Protein 4XWH (pdb70)

Foldseek 3Di:
DFVLLQVLLLVLLCVVPNPVVSVLEAEGAALVLDPDPLFKKWKWFFFDVHRIYIYINFSLSSLLSVLVQCCPQALKDDDPLDIDRDADVRHDGDPDMDMFTFLFSFAEEAALLQCQLPVLLDAQVSLVVVVSVCSNLSGQEYALEFLLLVLVVVLVVVLPDDPVLSQQFDAESNCRSCSQQQLWTRHLDGDDPLRNVRRLVNSQSNLVSSVSRNHAYAAAFDLFWDRPCSCVSVVPFDWAFFDHHLPDDPSIHRTTGTQLPTPCLLVSRQSSVVSVCVSHNHDEYEHHHAQPTQPPDLDLVRLLSSQLSRVCSVCVHPVPAAYEYEPNVCQNCVVSNDQSSLCSNLVSDDAARYEYELACQLFRGPCVVHVQSVRHEYEDEHAAAFLQAAAQAAQQVSLLCRVVCQVVRPSRRYNFYYYYYSHDDYDRVNVVLRSVSRRDPHRDPDVLVVQQSNQCSQQVHRDPLLSVLSSLSCVFRHNQDDNPGHNFDQFLLQDQDDLDRDHDDRGDLVSLLSSLVSLLVCCVPRVPRSSSLVVNLSSLLNNLSNLLSVLSVQLSVCLVVLVQVSNCVSLVCNQPPSLVLNLQLLLQDLSQAPQQVLVSQLVSDDDPVSSLSSSLSVLCSCALVGPNSSVGRRNHYRHRPCSVQQSNVSSVLVSVLSSVQSVDVHDRDPVVSVVVSSVSSVCSSNDSDHTDSDGDDRNSVSSVVSCVPCVVCVVVVND

GO terms:
  GO:0005764 lysosome (C, TAS)
  GO:0004561 alpha-N-acetylglucosaminidase activity (F, TAS)
  GO:0007399 nervous system development (P, TAS)
  GO:0043202 lysosomal lumen (C, TAS)
  GO:0030200 heparan sulfate proteoglycan catabolic process (P, TAS)
  GO:0070062 extracellular exosome (C, IDA)
  GO:0070062 extracellular exosome (C, HDA)

Solvent-accessible surface area: 26213 Å² total

Structure (mmCIF, N/CA/C/O backbone):
data_4XWH
#
_entry.id   4XWH
#
_cell.length_a   205.088
_cell.length_b   205.088
_cell.length_c   78.398
_cell.angle_alpha   90.00
_cell.angle_beta   90.00
_cell.angle_gamma   120.00
#
_symmetry.space_group_name_H-M   'P 63'
#
loop_
_entity.id
_entity.type
_entity.pdbx_description
1 polymer Alpha-N-acetylglucosaminidase
2 branched beta-D-mannopyranose-(1-4)-2-acetamido-2-deoxy-beta-D-glucopyranose-(1-4)-2-acetamido-2-deoxy-beta-D-glucopyranose
3 branched 2-acetamido-2-deoxy-beta-D-glucopyranose-(1-4)-2-acetamido-2-deoxy-beta-D-glucopyranose
4 non-polymer 2-acetamido-2-deoxy-beta-D-glucopyranose
5 non-polymer GLYCEROL
6 non-polymer Xylitol
7 water water
#
loop_
_atom_site.group_PDB
_atom_site.id
_atom_site.type_symbol
_atom_site.label_atom_id
_atom_site.label_alt_id
_atom_site.label_comp_id
_atom_site.label_asym_id
_atom_site.label_entity_id
_atom_site.label_seq_id
_atom_site.pdbx_PDB_ins_code
_atom_site.Cartn_x
_atom_site.Cartn_y
_atom_site.Cartn_z
_atom_site.occupancy
_atom_site.B_iso_or_equiv
_atom_site.auth_seq_id
_atom_site.auth_comp_id
_atom_site.auth_asym_id
_atom_site.auth_atom_id
_atom_site.pdbx_PDB_model_num
ATOM 1 N N . ASP A 1 1 ? 11.585 113.649 20.303 1.00 53.42 24 ASP A N 1
ATOM 2 C CA . ASP A 1 1 ? 11.532 113.457 18.816 1.00 55.69 24 ASP A CA 1
ATOM 3 C C . ASP A 1 1 ? 12.950 113.207 18.261 1.00 54.31 24 ASP A C 1
ATOM 4 O O . ASP A 1 1 ? 13.910 113.093 19.040 1.00 53.59 24 ASP A O 1
ATOM 9 N N . GLU A 1 2 ? 13.069 113.106 16.941 1.00 53.97 25 GLU A N 1
ATOM 10 C CA . GLU A 1 2 ? 14.348 112.894 16.261 1.00 55.19 25 GLU A CA 1
ATOM 11 C C . GLU A 1 2 ? 15.412 113.888 16.703 1.00 54.96 25 GLU A C 1
ATOM 12 O O . GLU A 1 2 ? 16.502 113.495 17.073 1.00 54.02 25 GLU A O 1
ATOM 18 N N . ALA A 1 3 ? 15.086 115.172 16.692 1.00 55.08 26 ALA A N 1
ATOM 19 C CA . ALA A 1 3 ? 16.057 116.214 17.032 1.00 54.67 26 ALA A CA 1
ATOM 20 C C . ALA A 1 3 ? 16.581 116.098 18.454 1.00 52.52 26 ALA A C 1
ATOM 21 O O . ALA A 1 3 ? 17.761 116.264 18.682 1.00 54.16 26 ALA A O 1
ATOM 23 N N . ARG A 1 4 ? 15.701 115.841 19.409 1.00 53.72 27 ARG A N 1
ATOM 24 C CA . ARG A 1 4 ? 16.111 115.728 20.805 1.00 54.90 27 ARG A CA 1
ATOM 25 C C . ARG A 1 4 ? 17.006 114.491 21.016 1.00 50.44 27 ARG A C 1
ATOM 26 O O . ARG A 1 4 ? 17.942 114.529 21.816 1.00 48.73 27 ARG A O 1
ATOM 34 N N . GLU A 1 5 ? 16.713 113.413 20.294 1.00 46.66 28 GLU A N 1
ATOM 35 C CA . GLU A 1 5 ? 17.512 112.196 20.370 1.00 47.26 28 GLU A CA 1
ATOM 36 C C . GLU A 1 5 ? 18.909 112.401 19.801 1.00 47.97 28 GLU A C 1
ATOM 37 O O . GLU A 1 5 ? 19.883 111.961 20.399 1.00 46.38 28 GLU A O 1
ATOM 43 N N . ALA A 1 6 ? 19.004 113.112 18.682 1.00 49.47 29 ALA A N 1
ATOM 44 C CA . ALA A 1 6 ? 20.293 113.420 18.069 1.00 51.18 29 ALA A CA 1
ATOM 45 C C . ALA A 1 6 ? 21.119 114.335 18.983 1.00 49.40 29 ALA A C 1
ATOM 46 O O . ALA A 1 6 ? 22.312 114.133 19.125 1.00 48.73 29 ALA A O 1
ATOM 48 N N . ALA A 1 7 ? 20.478 115.310 19.624 1.00 48.00 30 ALA A N 1
ATOM 49 C CA . ALA A 1 7 ? 21.184 116.209 20.572 1.00 48.55 30 ALA A CA 1
ATOM 50 C C . ALA A 1 7 ? 21.722 115.457 21.825 1.00 46.36 30 ALA A C 1
ATOM 51 O O . ALA A 1 7 ? 22.801 115.749 22.351 1.00 47.80 30 ALA A O 1
ATOM 53 N N . ALA A 1 8 ? 20.967 114.471 22.262 1.00 45.23 31 ALA A N 1
ATOM 54 C CA . ALA A 1 8 ? 21.360 113.627 23.367 1.00 44.65 31 ALA A CA 1
ATOM 55 C C . ALA A 1 8 ? 22.589 112.806 23.011 1.00 45.62 31 ALA A C 1
ATOM 56 O O . ALA A 1 8 ? 23.528 112.686 23.817 1.00 44.72 31 ALA A O 1
ATOM 58 N N . VAL A 1 9 ? 22.614 112.277 21.796 1.00 46.87 32 VAL A N 1
ATOM 59 C CA . VAL A 1 9 ? 23.782 111.520 21.339 1.00 48.77 32 VAL A CA 1
ATOM 60 C C . VAL A 1 9 ? 24.975 112.442 21.103 1.00 49.27 32 VAL A C 1
ATOM 61 O O . VAL A 1 9 ? 26.089 112.085 21.438 1.00 49.93 32 VAL A O 1
ATOM 65 N N . ARG A 1 10 ? 24.744 113.629 20.554 1.00 50.74 33 ARG A N 1
ATOM 66 C CA . ARG A 1 10 ? 25.808 114.636 20.437 1.00 52.51 33 ARG A CA 1
ATOM 67 C C . ARG A 1 10 ? 26.448 114.965 21.791 1.00 50.51 33 ARG A C 1
ATOM 68 O O . ARG A 1 10 ? 27.679 115.039 21.900 1.00 51.00 33 ARG A O 1
ATOM 76 N N . ALA A 1 11 ? 25.628 115.149 22.824 1.00 47.06 34 ALA A N 1
ATOM 77 C CA . ALA A 1 11 ? 26.163 115.432 24.160 1.00 46.10 34 ALA A CA 1
ATOM 78 C C . ALA A 1 11 ? 26.938 114.229 24.768 1.00 46.69 34 ALA A C 1
ATOM 79 O O . ALA A 1 11 ? 27.980 114.415 25.438 1.00 47.51 34 ALA A O 1
ATOM 81 N N . LEU A 1 12 ? 26.450 113.015 24.513 1.00 45.91 35 LEU A N 1
ATOM 82 C CA . LEU A 1 12 ? 27.202 111.780 24.816 1.00 46.48 35 LEU A CA 1
ATOM 83 C C . LEU A 1 12 ? 28.617 111.763 24.211 1.00 47.35 35 LEU A C 1
ATOM 84 O O . LEU A 1 12 ? 29.597 111.492 24.913 1.00 44.95 35 LEU A O 1
ATOM 89 N N . VAL A 1 13 ? 28.722 112.088 22.926 1.00 47.76 36 VAL A N 1
ATOM 90 C CA . VAL A 1 13 ? 30.017 112.083 22.258 1.00 49.63 36 VAL A CA 1
ATOM 91 C C . VAL A 1 13 ? 30.970 113.063 22.942 1.00 50.30 36 VAL A C 1
ATOM 92 O O . VAL A 1 13 ? 32.137 112.734 23.153 1.00 49.06 36 VAL A O 1
ATOM 96 N N . ALA A 1 14 ? 30.469 114.253 23.276 1.00 50.67 37 ALA A N 1
ATOM 97 C CA . ALA A 1 14 ? 31.260 115.274 23.987 1.00 52.92 37 ALA A CA 1
ATOM 98 C C . ALA A 1 14 ? 31.687 114.853 25.423 1.00 51.71 37 ALA A C 1
ATOM 99 O O . ALA A 1 14 ? 32.825 115.124 25.848 1.00 55.31 37 ALA A O 1
ATOM 101 N N . ARG A 1 15 ? 30.818 114.183 26.157 1.00 50.02 38 ARG A N 1
ATOM 102 C CA . ARG A 1 15 ? 31.231 113.655 27.464 1.00 51.25 38 ARG A CA 1
ATOM 103 C C . ARG A 1 15 ? 32.285 112.556 27.282 1.00 51.16 38 ARG A C 1
ATOM 104 O O . ARG A 1 15 ? 33.156 112.391 28.114 1.00 51.92 38 ARG A O 1
ATOM 112 N N . LEU A 1 16 ? 32.166 111.776 26.220 1.00 49.94 39 LEU A N 1
ATOM 113 C CA . LEU A 1 16 ? 32.945 110.578 26.081 1.00 50.47 39 LEU A CA 1
ATOM 114 C C . LEU A 1 16 ? 34.357 110.914 25.582 1.00 52.18 39 LEU A C 1
ATOM 115 O O . LEU A 1 16 ? 35.341 110.394 26.131 1.00 50.55 39 LEU A O 1
ATOM 120 N N . LEU A 1 17 ? 34.442 111.789 24.582 1.00 52.00 40 LEU A N 1
ATOM 121 C CA . LEU A 1 17 ? 35.688 112.080 23.883 1.00 54.57 40 LEU A CA 1
ATOM 122 C C . LEU A 1 17 ? 36.240 113.483 24.080 1.00 56.46 40 LEU A C 1
ATOM 123 O O . LEU A 1 17 ? 37.380 113.752 23.664 1.00 59.02 40 LEU A O 1
ATOM 128 N N . GLY A 1 18 ? 35.439 114.366 24.678 1.00 57.78 41 GLY A N 1
ATOM 129 C CA . GLY A 1 18 ? 35.735 115.792 24.735 1.00 58.91 41 GLY A CA 1
ATOM 130 C C . GLY A 1 18 ? 35.070 116.554 23.596 1.00 60.90 41 GLY A C 1
ATOM 131 O O . GLY A 1 18 ? 34.861 116.000 22.495 1.00 57.56 41 GLY A O 1
ATOM 132 N N . PRO A 1 19 ? 34.735 117.839 23.843 1.00 64.39 42 PRO A N 1
ATOM 133 C CA . PRO A 1 19 ? 34.093 118.656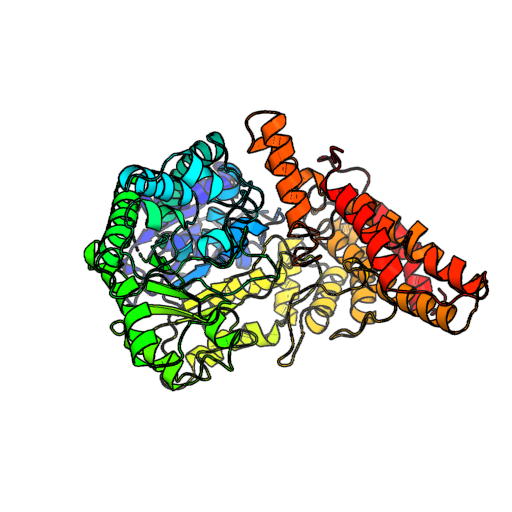 22.798 1.00 65.96 42 PRO A CA 1
ATOM 134 C C . PRO A 1 19 ? 34.960 118.876 21.566 1.00 66.95 42 PRO A C 1
ATOM 135 O O . PRO A 1 19 ? 34.406 119.008 20.474 1.00 65.46 42 PRO A O 1
ATOM 139 N N . GLY A 1 20 ? 36.294 118.910 21.726 1.00 69.51 43 GLY A N 1
ATOM 140 C CA . GLY A 1 20 ? 37.213 119.026 20.572 1.00 69.52 43 GLY A CA 1
ATOM 141 C C . GLY A 1 20 ? 37.065 117.880 19.566 1.00 68.57 43 GLY A C 1
ATOM 142 O O . GLY A 1 20 ? 36.598 118.094 18.454 1.00 67.27 43 GLY A O 1
ATOM 143 N N . PRO A 1 21 ? 37.422 116.640 19.970 1.00 67.05 44 PRO A N 1
ATOM 144 C CA . PRO A 1 21 ? 37.224 115.470 19.097 1.00 64.81 44 PRO A CA 1
ATOM 145 C C . PRO A 1 21 ? 35.768 115.209 18.671 1.00 62.72 44 PRO A C 1
ATOM 146 O O . PRO A 1 21 ? 35.556 114.678 17.589 1.00 63.31 44 PRO A O 1
ATOM 150 N N . ALA A 1 22 ? 34.787 115.588 19.492 1.00 59.77 45 ALA A N 1
ATOM 151 C CA . ALA A 1 22 ? 33.364 115.424 19.133 1.00 59.40 45 ALA A CA 1
ATOM 152 C C . ALA A 1 22 ? 32.969 116.112 17.830 1.00 60.04 45 ALA A C 1
ATOM 153 O O . ALA A 1 22 ? 32.155 115.588 17.080 1.00 58.54 45 ALA A O 1
ATOM 155 N N . ALA A 1 23 ? 33.553 117.275 17.554 1.00 62.07 46 ALA A N 1
ATOM 156 C CA . ALA A 1 23 ? 33.298 117.986 16.294 1.00 64.04 46 ALA A CA 1
ATOM 157 C C . ALA A 1 23 ? 33.651 117.186 15.038 1.00 65.57 46 ALA A C 1
ATOM 158 O O . ALA A 1 23 ? 33.221 117.562 13.965 1.00 70.27 46 ALA A O 1
ATOM 160 N N . ASP A 1 24 ? 34.413 116.093 15.151 1.00 65.61 47 ASP A N 1
ATOM 161 C CA . ASP A 1 24 ? 34.673 115.214 13.997 1.00 66.12 47 ASP A CA 1
ATOM 162 C C . ASP A 1 24 ? 33.584 114.207 13.692 1.00 65.25 47 ASP A C 1
ATOM 163 O O . ASP A 1 24 ? 33.752 113.397 12.784 1.00 67.60 47 ASP A O 1
ATOM 168 N N . PHE A 1 25 ? 32.488 114.244 14.444 1.00 63.34 48 PHE A N 1
ATOM 169 C CA . PHE A 1 25 ? 31.378 113.332 14.273 1.00 62.47 48 PHE A CA 1
ATOM 170 C C . PHE A 1 25 ? 30.121 114.114 13.864 1.00 63.72 48 PHE A C 1
ATOM 171 O O . PHE A 1 25 ? 29.826 115.152 14.438 1.00 62.80 48 PHE A O 1
ATOM 179 N N . SER A 1 26 ? 29.412 113.615 12.852 1.00 64.83 49 SER A N 1
ATOM 180 C CA . SER A 1 26 ? 28.136 114.165 12.427 1.00 67.71 49 SER A CA 1
ATOM 181 C C . SER A 1 26 ? 27.072 113.156 12.820 1.00 66.73 49 SER A C 1
ATOM 182 O O . SER A 1 26 ? 26.944 112.088 12.201 1.00 67.71 49 SER A O 1
ATOM 185 N N . VAL A 1 27 ? 26.315 113.516 13.855 1.00 62.85 50 VAL A N 1
ATOM 186 C CA . VAL A 1 27 ? 25.269 112.669 14.396 1.00 60.41 50 VAL A CA 1
ATOM 187 C C . VAL A 1 27 ? 23.895 113.090 13.872 1.00 58.40 50 VAL A C 1
ATOM 188 O O . VAL A 1 27 ? 23.572 114.265 13.869 1.00 56.90 50 VAL A O 1
ATOM 192 N N . SER A 1 28 ? 23.084 112.134 13.443 1.00 56.25 51 SER A N 1
ATOM 193 C CA . SER A 1 28 ? 21.691 112.435 13.159 1.00 57.15 51 SER A CA 1
ATOM 194 C C . SER A 1 28 ? 20.823 111.242 13.484 1.00 54.06 51 SER A C 1
ATOM 195 O O . SER A 1 28 ? 21.310 110.126 13.563 1.00 51.25 51 SER A O 1
ATOM 198 N N . VAL A 1 29 ? 19.536 111.509 13.664 1.00 53.04 52 VAL A N 1
ATOM 199 C CA . VAL A 1 29 ? 18.544 110.490 13.953 1.00 52.38 52 VAL A CA 1
ATOM 200 C C . VAL A 1 29 ? 17.401 110.660 12.962 1.00 54.37 52 VAL A C 1
ATOM 201 O O . VAL A 1 29 ? 16.850 111.758 12.829 1.00 53.52 52 VAL A O 1
ATOM 205 N N . GLU A 1 30 ? 17.069 109.573 12.265 1.00 57.85 53 GLU A N 1
ATOM 206 C CA . GLU A 1 30 ? 16.109 109.591 11.140 1.00 60.96 53 GLU A CA 1
ATOM 207 C C . GLU A 1 30 ? 15.317 108.295 11.237 1.00 58.12 53 GLU A C 1
ATOM 208 O O . GLU A 1 30 ? 15.844 107.228 11.021 1.00 56.39 53 GLU A O 1
ATOM 214 N N . ARG A 1 31 ? 14.058 108.398 11.614 1.00 58.89 54 ARG A N 1
ATOM 215 C CA . ARG A 1 31 ? 13.152 107.238 11.717 1.00 59.82 54 ARG A CA 1
ATOM 216 C C . ARG A 1 31 ? 13.196 106.301 10.497 1.00 58.77 54 ARG A C 1
ATOM 217 O O . ARG A 1 31 ? 13.277 105.102 10.651 1.00 57.32 54 ARG A O 1
ATOM 225 N N . ALA A 1 32 ? 13.190 106.869 9.291 1.00 61.47 55 ALA A N 1
ATOM 226 C CA . ALA A 1 32 ? 13.169 106.093 8.038 1.00 63.10 55 ALA A CA 1
ATOM 227 C C . ALA A 1 32 ? 14.415 105.216 7.790 1.00 63.67 55 ALA A C 1
ATOM 228 O O . ALA A 1 32 ? 14.437 104.430 6.857 1.00 64.47 55 ALA A O 1
ATOM 230 N N . LEU A 1 33 ? 15.456 105.364 8.599 1.00 63.13 56 LEU A N 1
ATOM 231 C CA . LEU A 1 33 ? 16.626 104.510 8.487 1.00 63.11 56 LEU A CA 1
ATOM 232 C C . LEU A 1 33 ? 16.289 103.041 8.783 1.00 62.62 56 LEU A C 1
ATOM 233 O O . LEU A 1 33 ? 16.938 102.138 8.283 1.00 61.83 56 LEU A O 1
ATOM 238 N N . ALA A 1 34 ? 15.299 102.809 9.631 1.00 63.17 57 ALA A N 1
ATOM 239 C CA . ALA A 1 34 ? 14.845 101.452 9.933 1.00 64.47 57 ALA A CA 1
ATOM 240 C C . ALA A 1 34 ? 13.951 100.927 8.801 1.00 67.50 57 ALA A C 1
ATOM 241 O O . ALA A 1 34 ? 12.977 101.570 8.432 1.00 67.98 57 ALA A O 1
ATOM 243 N N . ALA A 1 35 ? 14.291 99.761 8.264 1.00 71.94 58 ALA A N 1
ATOM 244 C CA . ALA A 1 35 ? 13.459 99.078 7.265 1.00 76.18 58 ALA A CA 1
ATOM 245 C C . ALA A 1 35 ? 12.119 98.542 7.839 1.00 80.63 58 ALA A C 1
ATOM 246 O O . ALA A 1 35 ? 11.089 98.573 7.167 1.00 78.89 58 ALA A O 1
ATOM 248 N N . LYS A 1 36 ? 12.158 98.040 9.072 1.00 87.41 59 LYS A N 1
ATOM 249 C CA . LYS A 1 36 ? 11.007 97.417 9.728 1.00 92.89 59 LYS A CA 1
ATOM 250 C C . LYS A 1 36 ? 10.699 98.242 10.971 1.00 89.12 59 LYS A C 1
ATOM 251 O O . LYS A 1 36 ? 11.597 98.495 11.783 1.00 87.34 59 LYS A O 1
ATOM 257 N N . PRO A 1 37 ? 9.441 98.686 11.126 1.00 90.94 60 PRO A N 1
ATOM 258 C CA . PRO A 1 37 ? 9.101 99.459 12.341 1.00 88.61 60 PRO A CA 1
ATOM 259 C C . PRO A 1 37 ? 9.568 98.786 13.642 1.00 82.91 60 PRO A C 1
ATOM 260 O O . PRO A 1 37 ? 9.322 97.599 13.842 1.00 77.03 60 PRO A O 1
ATOM 264 N N . GLY A 1 38 ? 10.283 99.537 14.482 1.00 80.71 61 GLY A N 1
ATOM 265 C CA . GLY A 1 38 ? 10.744 99.036 15.774 1.00 74.93 61 GLY A CA 1
ATOM 266 C C . GLY A 1 38 ? 11.923 98.051 15.763 1.00 73.33 61 GLY A C 1
ATOM 267 O O . GLY A 1 38 ? 12.185 97.440 16.826 1.00 66.65 61 GLY A O 1
ATOM 268 N N . LEU A 1 39 ? 12.608 97.858 14.607 1.00 67.36 62 LEU A N 1
ATOM 269 C CA . LEU A 1 39 ? 13.933 97.191 14.596 1.00 64.15 62 LEU A CA 1
ATOM 270 C C . LEU A 1 39 ? 15.022 98.243 14.365 1.00 59.91 62 LEU A C 1
ATOM 271 O O . LEU A 1 39 ? 15.252 98.717 13.255 1.00 58.20 62 LEU A O 1
ATOM 276 N N . ASP A 1 40 ? 15.676 98.604 15.462 1.00 55.19 63 ASP A N 1
ATOM 277 C CA . ASP A 1 40 ? 16.589 99.721 15.500 1.00 54.29 63 ASP A CA 1
ATOM 278 C C . ASP A 1 40 ? 17.742 99.480 14.555 1.00 53.09 63 ASP A C 1
ATOM 279 O O . ASP A 1 40 ? 18.256 98.360 14.437 1.00 52.58 63 ASP A O 1
ATOM 284 N N . THR A 1 41 ? 18.136 100.544 13.879 1.00 52.06 64 THR A N 1
ATOM 285 C CA . THR A 1 41 ? 19.167 100.478 12.861 1.00 51.91 64 THR A CA 1
ATOM 286 C C . THR A 1 41 ? 20.108 101.665 12.977 1.00 50.92 64 THR A C 1
ATOM 287 O O . THR A 1 41 ? 19.662 102.794 13.233 1.00 48.14 64 THR A O 1
ATOM 291 N N . TYR A 1 42 ? 21.398 101.420 12.759 1.00 53.27 65 TYR A N 1
ATOM 292 C CA . TYR A 1 42 ? 22.375 102.499 12.585 1.00 53.48 65 TYR A CA 1
ATOM 293 C C . TYR A 1 42 ? 23.109 102.370 11.269 1.00 56.16 65 TYR A C 1
ATOM 294 O O . TYR A 1 42 ? 23.094 101.310 10.619 1.00 56.45 65 TYR A O 1
ATOM 303 N N . SER A 1 43 ? 23.745 103.471 10.867 1.00 57.91 66 SER A N 1
ATOM 304 C CA . SER A 1 43 ? 24.664 103.450 9.743 1.00 59.60 66 SER A CA 1
ATOM 305 C C . SER A 1 43 ? 25.866 104.311 10.028 1.00 59.22 66 SER A C 1
ATOM 306 O O . SER A 1 43 ? 25.775 105.320 10.725 1.00 56.72 66 SER A O 1
ATOM 309 N N . LEU A 1 44 ? 26.988 103.878 9.471 1.00 60.07 67 LEU A N 1
ATOM 310 C CA . LEU A 1 44 ? 28.249 104.572 9.587 1.00 61.42 67 LEU A CA 1
ATOM 311 C C . LEU A 1 44 ? 28.746 104.927 8.187 1.00 63.80 67 LEU A C 1
ATOM 312 O O . LEU A 1 44 ? 28.659 104.110 7.263 1.00 64.20 67 LEU A O 1
ATOM 317 N N . GLY A 1 45 ? 29.264 106.144 8.039 1.00 64.89 68 GLY A N 1
ATOM 318 C CA . GLY A 1 45 ? 29.993 106.556 6.832 1.00 65.69 68 GLY A CA 1
ATOM 319 C C . GLY A 1 45 ? 31.102 107.545 7.137 1.00 65.77 68 GLY A C 1
ATOM 320 O O . GLY A 1 45 ? 31.231 108.026 8.270 1.00 64.88 68 GLY A O 1
ATOM 321 N N . GLY A 1 46 ? 31.890 107.872 6.124 1.00 66.51 69 GLY A N 1
ATOM 322 C CA . GLY A 1 46 ? 32.840 108.962 6.225 1.00 67.88 69 GLY A CA 1
ATOM 323 C C . GLY A 1 46 ? 34.104 108.562 6.944 1.00 68.54 69 GLY A C 1
ATOM 324 O O . GLY A 1 46 ? 34.539 107.416 6.838 1.00 68.64 69 GLY A O 1
ATOM 325 N N . GLY A 1 47 ? 34.688 109.508 7.685 1.00 69.67 70 GLY A N 1
ATOM 326 C CA . GLY A 1 47 ? 36.021 109.329 8.294 1.00 70.03 70 GLY A CA 1
ATOM 327 C C . GLY A 1 47 ? 37.108 109.707 7.293 1.00 71.87 70 GLY A C 1
ATOM 328 O O . GLY A 1 47 ? 36.814 110.154 6.168 1.00 72.98 70 GLY A O 1
ATOM 329 N N . GLY A 1 48 ? 38.364 109.543 7.696 1.00 73.06 71 GLY A N 1
ATOM 330 C CA . GLY A 1 48 ? 39.508 109.892 6.840 1.00 74.43 71 GLY A CA 1
ATOM 331 C C . GLY A 1 48 ? 39.620 111.401 6.736 1.00 74.91 71 GLY A C 1
ATOM 332 O O . GLY A 1 48 ? 39.796 112.074 7.742 1.00 76.16 71 GLY A O 1
ATOM 333 N N . ALA A 1 49 ? 39.509 111.928 5.521 1.00 76.83 72 ALA A N 1
ATOM 334 C CA . ALA A 1 49 ? 39.438 113.375 5.292 1.00 77.41 72 ALA A CA 1
ATOM 335 C C . ALA A 1 49 ? 38.086 113.961 5.719 1.00 76.86 72 ALA A C 1
ATOM 336 O O . ALA A 1 49 ? 37.999 115.153 5.962 1.00 79.42 72 ALA A O 1
ATOM 338 N N . ALA A 1 50 ? 37.037 113.139 5.793 1.00 74.70 73 ALA A N 1
ATOM 339 C CA . ALA A 1 50 ? 35.688 113.610 6.139 1.00 73.31 73 ALA A CA 1
ATOM 340 C C . ALA A 1 50 ? 35.296 113.312 7.600 1.00 70.30 73 ALA A C 1
ATOM 341 O O . ALA A 1 50 ? 35.871 112.457 8.254 1.00 67.04 73 ALA A O 1
ATOM 343 N N . ARG A 1 51 ? 34.290 114.019 8.095 1.00 69.46 74 ARG A N 1
ATOM 344 C CA . ARG A 1 51 ? 33.711 113.683 9.385 1.00 68.75 74 ARG A CA 1
ATOM 345 C C . ARG A 1 51 ? 33.103 112.259 9.375 1.00 67.62 74 ARG A C 1
ATOM 346 O O . ARG A 1 51 ? 32.669 111.760 8.331 1.00 68.90 74 ARG A O 1
ATOM 354 N N . VAL A 1 52 ? 33.093 111.614 10.538 1.00 64.57 75 VAL A N 1
ATOM 355 C CA . VAL A 1 52 ? 32.446 110.315 10.699 1.00 63.42 75 VAL A CA 1
ATOM 356 C C . VAL A 1 52 ? 30.934 110.523 10.846 1.00 61.53 75 VAL A C 1
ATOM 357 O O . VAL A 1 52 ? 30.486 111.211 11.739 1.00 61.00 75 VAL A O 1
ATOM 361 N N . ARG A 1 53 ? 30.161 109.908 9.966 1.00 62.97 76 ARG A N 1
ATOM 362 C CA . ARG A 1 53 ? 28.709 110.086 9.913 1.00 61.89 76 ARG A CA 1
ATOM 363 C C . ARG A 1 53 ? 28.062 108.952 10.682 1.00 59.48 76 ARG A C 1
ATOM 364 O O . ARG A 1 53 ? 28.180 107.795 10.299 1.00 58.86 76 ARG A O 1
ATOM 372 N N . VAL A 1 54 ? 27.390 109.272 11.778 1.00 59.34 77 VAL A N 1
ATOM 373 C CA . VAL A 1 54 ? 26.670 108.254 12.542 1.00 57.68 77 VAL A CA 1
ATOM 374 C C . VAL A 1 54 ? 25.186 108.600 12.543 1.00 58.38 77 VAL A C 1
ATOM 375 O O . VAL A 1 54 ? 24.764 109.674 13.013 1.00 57.23 77 VAL A O 1
ATOM 379 N N . ARG A 1 55 ? 24.403 107.699 11.953 1.00 59.51 78 ARG A N 1
ATOM 380 C CA . ARG A 1 55 ? 22.961 107.865 11.863 1.00 60.06 78 ARG A CA 1
ATOM 381 C C . ARG A 1 55 ? 22.300 106.723 12.610 1.00 57.23 78 ARG A C 1
ATOM 382 O O . ARG A 1 55 ? 22.785 105.584 12.555 1.00 56.35 78 ARG A O 1
ATOM 390 N N . GLY A 1 56 ? 21.224 107.024 13.332 1.00 52.56 79 GLY A N 1
ATOM 391 C CA . GLY A 1 56 ? 20.393 105.991 13.941 1.00 50.78 79 GLY A CA 1
ATOM 392 C C . GLY A 1 56 ? 18.919 106.204 13.642 1.00 50.30 79 GLY A C 1
ATOM 393 O O . GLY A 1 56 ? 18.492 107.329 13.389 1.00 50.38 79 GLY A O 1
ATOM 394 N N . SER A 1 57 ? 18.148 105.124 13.646 1.00 49.42 80 SER A N 1
ATOM 395 C CA . SER A 1 57 ? 16.693 105.227 13.586 1.00 49.96 80 SER A CA 1
ATOM 396 C C . SER A 1 57 ? 16.126 105.780 14.894 1.00 48.59 80 SER A C 1
ATOM 397 O O . SER A 1 57 ? 15.057 106.372 14.903 1.00 49.53 80 SER A O 1
ATOM 400 N N . THR A 1 58 ? 16.860 105.567 15.985 1.00 48.74 81 THR A N 1
ATOM 401 C CA . THR A 1 58 ? 16.645 106.190 17.298 1.00 46.86 81 THR A CA 1
ATOM 402 C C . THR A 1 58 ? 17.974 106.682 17.892 1.00 48.32 81 THR A C 1
ATOM 403 O O . THR A 1 58 ? 19.069 106.381 17.379 1.00 48.33 81 THR A O 1
ATOM 407 N N . GLY A 1 59 ? 17.863 107.414 18.993 1.00 46.84 82 GLY A N 1
ATOM 408 C CA . GLY A 1 59 ? 19.017 107.887 19.708 1.00 47.03 82 GLY A CA 1
ATOM 409 C C . GLY A 1 59 ? 19.831 106.725 20.237 1.00 47.04 82 GLY A C 1
ATOM 410 O O . GLY A 1 59 ? 21.075 106.769 20.145 1.00 45.65 82 GLY A O 1
ATOM 411 N N . VAL A 1 60 ? 19.165 105.671 20.741 1.00 45.86 83 VAL A N 1
ATOM 412 C CA . VAL A 1 60 ? 19.942 104.540 21.235 1.00 47.28 83 VAL A CA 1
ATOM 413 C C . VAL A 1 60 ? 20.682 103.832 20.082 1.00 47.40 83 VAL A C 1
ATOM 414 O O . VAL A 1 60 ? 21.845 103.463 20.247 1.00 46.34 83 VAL A O 1
ATOM 418 N N . ALA A 1 61 ? 20.022 103.681 18.936 1.00 46.85 84 ALA A N 1
ATOM 419 C CA . ALA A 1 61 ? 20.670 103.102 17.753 1.00 47.58 84 ALA A CA 1
ATOM 420 C C . ALA A 1 61 ? 21.907 103.880 17.332 1.00 46.57 84 ALA A C 1
ATOM 421 O O . ALA A 1 61 ? 22.938 103.292 16.975 1.00 46.99 84 ALA A O 1
ATOM 423 N N . ALA A 1 62 ? 21.805 105.204 17.369 1.00 45.35 85 ALA A N 1
ATOM 424 C CA . ALA A 1 62 ? 22.916 106.040 16.968 1.00 46.46 85 ALA A CA 1
ATOM 425 C C . ALA A 1 62 ? 24.104 105.866 17.911 1.00 45.60 85 ALA A C 1
ATOM 426 O O . ALA A 1 62 ? 25.257 105.840 17.480 1.00 44.26 85 ALA A O 1
ATOM 428 N N . ALA A 1 63 ? 23.798 105.757 19.204 1.00 44.51 86 ALA A N 1
ATOM 429 C CA . ALA A 1 63 ? 24.814 105.562 20.223 1.00 44.36 86 ALA A CA 1
ATOM 430 C C . ALA A 1 63 ? 25.454 104.183 20.069 1.00 44.90 86 ALA A C 1
ATOM 431 O O . ALA A 1 63 ? 26.649 104.020 20.247 1.00 45.01 86 ALA A O 1
ATOM 433 N N . ALA A 1 64 ? 24.644 103.185 19.760 1.00 45.26 87 ALA A N 1
ATOM 434 C CA . ALA A 1 64 ? 25.181 101.868 19.438 1.00 46.08 87 ALA A CA 1
ATOM 435 C C . ALA A 1 64 ? 26.083 101.914 18.190 1.00 47.56 87 ALA A C 1
ATOM 436 O O . ALA A 1 64 ? 27.092 101.265 18.164 1.00 49.83 87 ALA A O 1
ATOM 438 N N . GLY A 1 65 ? 25.717 102.672 17.159 1.00 48.12 88 GLY A N 1
ATOM 439 C CA . GLY A 1 65 ? 26.558 102.840 15.994 1.00 48.25 88 GLY A CA 1
ATOM 440 C C . GLY A 1 65 ? 27.883 103.492 16.337 1.00 49.79 88 GLY A C 1
ATOM 441 O O . GLY A 1 65 ? 28.950 103.089 15.862 1.00 48.71 88 GLY A O 1
ATOM 442 N N . LEU A 1 66 ? 27.814 104.519 17.169 1.00 50.81 89 LEU A N 1
ATOM 443 C CA . LEU A 1 66 ? 29.027 105.170 17.654 1.00 51.48 89 LEU A CA 1
ATOM 444 C C . LEU A 1 66 ? 29.942 104.163 18.325 1.00 50.88 89 LEU A C 1
ATOM 445 O O . LEU A 1 66 ? 31.149 104.164 18.101 1.00 49.72 89 LEU A O 1
ATOM 450 N N . HIS A 1 67 ? 29.367 103.315 19.165 1.00 50.18 90 HIS A N 1
ATOM 451 C CA . HIS A 1 67 ? 30.173 102.323 19.884 1.00 50.77 90 HIS A CA 1
ATOM 452 C C . HIS A 1 67 ? 30.791 101.329 18.911 1.00 50.51 90 HIS A C 1
ATOM 453 O O . HIS A 1 67 ? 31.954 100.967 19.024 1.00 48.21 90 HIS A O 1
ATOM 460 N N . ARG A 1 68 ? 29.980 100.899 17.958 1.00 51.08 91 ARG A N 1
ATOM 461 C CA . ARG A 1 68 ? 30.423 100.038 16.908 1.00 54.05 91 ARG A CA 1
ATOM 462 C C . ARG A 1 68 ? 31.660 100.605 16.180 1.00 55.13 91 ARG A C 1
ATOM 463 O O . ARG A 1 68 ? 32.621 99.881 15.915 1.00 52.48 91 ARG A O 1
ATOM 471 N N . TYR A 1 69 ? 31.590 101.890 15.843 1.00 53.94 92 TYR A N 1
ATOM 472 C CA . TYR A 1 69 ? 32.664 102.551 15.152 1.00 55.07 92 TYR A CA 1
ATOM 473 C C . TYR A 1 69 ? 33.900 102.627 16.057 1.00 54.98 92 TYR A C 1
ATOM 474 O O . TYR A 1 69 ? 35.005 102.309 15.626 1.00 54.96 92 TYR A O 1
ATOM 483 N N . LEU A 1 70 ? 33.713 103.055 17.302 1.00 54.34 93 LEU A N 1
ATOM 484 C CA . LEU A 1 70 ? 34.850 103.255 18.206 1.00 55.13 93 LEU A CA 1
ATOM 485 C C . LEU A 1 70 ? 35.560 101.956 18.530 1.00 55.77 93 LEU A C 1
ATOM 486 O O . LEU A 1 70 ? 36.778 101.926 18.652 1.00 56.83 93 LEU A O 1
ATOM 491 N N . ARG A 1 71 ? 34.792 100.888 18.658 1.00 56.67 94 ARG A N 1
ATOM 492 C CA . ARG A 1 71 ? 35.320 99.587 18.984 1.00 58.20 94 ARG A CA 1
ATOM 493 C C . ARG A 1 71 ? 36.063 99.022 17.780 1.00 60.59 94 ARG A C 1
ATOM 494 O O . ARG A 1 71 ? 37.277 98.830 17.841 1.00 59.80 94 ARG A O 1
ATOM 502 N N . ASP A 1 72 ? 35.369 98.830 16.661 1.00 60.77 95 ASP A N 1
ATOM 503 C CA . ASP A 1 72 ? 35.923 98.020 15.566 1.00 62.09 95 ASP A CA 1
ATOM 504 C C . ASP A 1 72 ? 36.835 98.789 14.613 1.00 63.79 95 ASP A C 1
ATOM 505 O O . ASP A 1 72 ? 37.682 98.180 13.959 1.00 62.95 95 ASP A O 1
ATOM 510 N N . PHE A 1 73 ? 36.636 100.099 14.478 1.00 62.33 96 PHE A N 1
ATOM 511 C CA . PHE A 1 73 ? 37.502 100.885 13.624 1.00 61.13 96 PHE A CA 1
ATOM 512 C C . PHE A 1 73 ? 38.577 101.552 14.447 1.00 60.96 96 PHE A C 1
ATOM 513 O O . PHE A 1 73 ? 39.692 101.642 14.006 1.00 62.06 96 PHE A O 1
ATOM 521 N N . CYS A 1 74 ? 38.264 102.039 15.637 1.00 59.73 97 CYS A N 1
ATOM 522 C CA . CYS A 1 74 ? 39.284 102.742 16.426 1.00 60.68 97 CYS A CA 1
ATOM 523 C C . CYS A 1 74 ? 40.000 101.899 17.488 1.00 60.80 97 CYS A C 1
ATOM 524 O O . CYS A 1 74 ? 41.004 102.356 18.040 1.00 61.53 97 CYS A O 1
ATOM 527 N N . GLY A 1 75 ? 39.502 100.704 17.799 1.00 58.85 98 GLY A N 1
ATOM 528 C CA . GLY A 1 75 ? 40.119 99.893 18.858 1.00 59.35 98 GLY A CA 1
ATOM 529 C C . GLY A 1 75 ? 39.815 100.370 20.274 1.00 57.45 98 GLY A C 1
ATOM 530 O O . GLY A 1 75 ? 40.554 100.078 21.181 1.00 58.20 98 GLY A O 1
ATOM 531 N N . CYS A 1 76 ? 38.715 101.080 20.466 1.00 55.76 99 CYS A N 1
ATOM 532 C CA . CYS A 1 76 ? 38.366 101.593 21.772 1.00 55.86 99 CYS A CA 1
ATOM 533 C C . CYS A 1 76 ? 37.577 100.593 22.604 1.00 54.36 99 CYS A C 1
ATOM 534 O O . CYS A 1 76 ? 37.090 99.570 22.105 1.00 53.75 99 CYS A O 1
ATOM 537 N N . HIS A 1 77 ? 37.488 100.908 23.891 1.00 52.01 100 HIS A N 1
ATOM 538 C CA . HIS A 1 77 ? 36.862 100.052 24.869 1.00 52.81 100 HIS A CA 1
ATOM 539 C C . HIS A 1 77 ? 36.222 100.889 25.963 1.00 51.35 100 HIS A C 1
ATOM 540 O O . HIS A 1 77 ? 36.878 101.788 26.497 1.00 49.46 100 HIS A O 1
ATOM 547 N N . VAL A 1 78 ? 34.970 100.558 26.311 1.00 50.93 101 VAL A N 1
ATOM 548 C CA . VAL A 1 78 ? 34.251 101.205 27.421 1.00 51.30 101 VAL A CA 1
ATOM 549 C C . VAL A 1 78 ? 33.725 100.145 28.368 1.00 48.84 101 VAL A C 1
ATOM 550 O O . VAL A 1 78 ? 33.119 99.180 27.922 1.00 48.78 101 VAL A O 1
ATOM 554 N N . ALA A 1 79 ? 33.970 100.335 29.662 1.00 46.26 102 ALA A N 1
ATOM 555 C CA . ALA A 1 79 ? 33.501 99.425 30.699 1.00 45.40 102 ALA A CA 1
ATOM 556 C C . ALA A 1 79 ? 33.325 100.162 32.044 1.00 45.10 102 ALA A C 1
ATOM 557 O O . ALA A 1 79 ? 33.850 101.254 32.253 1.00 44.12 102 ALA A O 1
ATOM 559 N N . TRP A 1 80 ? 32.617 99.523 32.964 1.00 44.07 103 TRP A N 1
ATOM 560 C CA . TRP A 1 80 ? 32.419 100.064 34.312 1.00 43.86 103 TRP A CA 1
ATOM 561 C C . TRP A 1 80 ? 33.737 100.472 34.980 1.00 43.64 103 TRP A C 1
ATOM 562 O O . TRP A 1 80 ? 33.816 101.507 35.579 1.00 44.03 103 TRP A O 1
ATOM 573 N N . SER A 1 81 ? 34.769 99.671 34.844 1.00 43.59 104 SER A N 1
ATOM 574 C CA . SER A 1 81 ? 36.051 99.950 35.490 1.00 44.55 104 SER A CA 1
ATOM 575 C C . SER A 1 81 ? 36.878 101.084 34.892 1.00 45.83 104 SER A C 1
ATOM 576 O O . SER A 1 81 ? 37.775 101.580 35.562 1.00 48.49 104 SER A O 1
ATOM 579 N N . GLY A 1 82 ? 36.563 101.513 33.680 1.00 46.39 105 GLY A N 1
ATOM 580 C CA . GLY A 1 82 ? 37.341 102.513 32.961 1.00 47.38 105 GLY A CA 1
ATOM 581 C C . GLY A 1 82 ? 37.199 102.306 31.453 1.00 50.16 105 GLY A C 1
ATOM 582 O O . GLY A 1 82 ? 36.464 101.441 30.988 1.00 52.21 105 GLY A O 1
ATOM 583 N N . SER A 1 83 ? 37.918 103.106 30.696 1.00 52.46 106 SER A N 1
ATOM 584 C CA . SER A 1 83 ? 37.764 103.182 29.240 1.00 52.73 106 SER A CA 1
ATOM 585 C C . SER A 1 83 ? 39.112 103.346 28.594 1.00 52.28 106 SER A C 1
ATOM 586 O O . SER A 1 83 ? 40.055 103.782 29.228 1.00 48.91 106 SER A O 1
ATOM 589 N N . GLN A 1 84 ? 39.192 102.982 27.326 1.00 52.74 107 GLN A N 1
ATOM 590 C CA . GLN A 1 84 ? 40.392 103.173 26.552 1.00 54.15 107 GLN A CA 1
ATOM 591 C C . GLN A 1 84 ? 39.911 103.873 25.279 1.00 54.46 107 GLN A C 1
ATOM 592 O O . GLN A 1 84 ? 39.313 103.252 24.403 1.00 54.62 107 GLN A O 1
ATOM 598 N N . LEU A 1 85 ? 40.161 105.178 25.199 1.00 56.60 108 LEU A N 1
ATOM 599 C CA . LEU A 1 85 ? 39.499 106.039 24.202 1.00 58.69 108 LEU A CA 1
ATOM 600 C C . LEU A 1 85 ? 40.471 106.820 23.311 1.00 62.34 108 LEU A C 1
ATOM 601 O O . LEU A 1 85 ? 40.159 107.947 22.872 1.00 63.69 108 LEU A O 1
ATOM 606 N N . ARG A 1 86 ? 41.630 106.214 23.047 1.00 61.41 109 ARG A N 1
ATOM 607 C CA . ARG A 1 86 ? 42.578 106.727 22.073 1.00 64.65 109 ARG A CA 1
ATOM 608 C C . ARG A 1 86 ? 41.956 106.701 20.661 1.00 64.19 109 ARG A C 1
ATOM 609 O O . ARG A 1 86 ? 41.500 105.670 20.195 1.00 63.12 109 ARG A O 1
ATOM 617 N N . LEU A 1 87 ? 41.957 107.843 19.995 1.00 64.26 110 LEU A N 1
ATOM 618 C CA . LEU A 1 87 ? 41.479 107.960 18.628 1.00 66.23 110 LEU A CA 1
ATOM 619 C C . LEU A 1 87 ? 42.675 108.069 17.691 1.00 68.58 110 LEU A C 1
ATOM 620 O O . LEU A 1 87 ? 43.540 108.917 17.907 1.00 67.77 110 LEU A O 1
ATOM 625 N N . PRO A 1 88 ? 42.723 107.238 16.631 1.00 70.94 111 PRO A N 1
ATOM 626 C CA . PRO A 1 88 ? 43.720 107.511 15.570 1.00 73.56 111 PRO A CA 1
ATOM 627 C C . PRO A 1 88 ? 43.498 108.865 14.862 1.00 74.19 111 PRO A C 1
ATOM 628 O O . PRO A 1 88 ? 42.358 109.354 14.783 1.00 70.15 111 PRO A O 1
ATOM 632 N N . ARG A 1 89 ? 44.586 109.471 14.391 1.00 77.13 112 ARG A N 1
ATOM 633 C CA . ARG A 1 89 ? 44.502 110.666 13.560 1.00 84.02 112 ARG A CA 1
ATOM 634 C C . ARG A 1 89 ? 45.263 110.368 12.265 1.00 83.97 112 ARG A C 1
ATOM 635 O O . ARG A 1 89 ? 46.444 110.070 12.336 1.00 86.54 112 ARG A O 1
ATOM 643 N N . PRO A 1 90 ? 44.621 110.404 11.091 1.00 83.31 113 PRO A N 1
ATOM 644 C CA . PRO A 1 90 ? 43.198 110.740 10.924 1.00 81.46 113 PRO A CA 1
ATOM 645 C C . PRO A 1 90 ? 42.289 109.628 11.425 1.00 76.33 113 PRO A C 1
ATOM 646 O O . PRO A 1 90 ? 42.739 108.496 11.606 1.00 75.87 113 PRO A O 1
ATOM 650 N N . LEU A 1 91 ? 41.026 109.956 11.657 1.00 74.77 114 LEU A N 1
ATOM 651 C CA . LEU A 1 91 ? 40.049 108.941 12.071 1.00 72.31 114 LEU A CA 1
ATOM 652 C C . LEU A 1 91 ? 39.867 107.959 10.917 1.00 71.20 114 LEU A C 1
ATOM 653 O O . LEU A 1 91 ? 39.798 108.392 9.775 1.00 71.13 114 LEU A O 1
ATOM 658 N N . PRO A 1 92 ? 39.800 106.646 11.203 1.00 69.62 115 PRO A N 1
ATOM 659 C CA . PRO A 1 92 ? 39.662 105.678 10.099 1.00 69.15 115 PRO A CA 1
ATOM 660 C C . PRO A 1 92 ? 38.399 105.874 9.258 1.00 69.26 115 PRO A C 1
ATOM 661 O O . PRO A 1 92 ? 37.366 106.319 9.766 1.00 67.26 115 PRO A O 1
ATOM 665 N N . ALA A 1 93 ? 38.513 105.535 7.978 1.00 71.92 116 ALA A N 1
ATOM 666 C CA . ALA A 1 93 ? 37.456 105.732 6.995 1.00 73.37 116 ALA A CA 1
ATOM 667 C C . ALA A 1 93 ? 36.620 104.470 6.926 1.00 74.29 116 ALA A C 1
ATOM 668 O O . ALA A 1 93 ? 37.170 103.371 6.995 1.00 73.61 116 ALA A O 1
ATOM 670 N N . VAL A 1 94 ? 35.302 104.611 6.779 1.00 75.29 117 VAL A N 1
ATOM 671 C CA . VAL A 1 94 ? 34.449 103.427 6.622 1.00 77.42 117 VAL A CA 1
ATOM 672 C C . VAL A 1 94 ? 34.162 103.264 5.111 1.00 81.71 117 VAL A C 1
ATOM 673 O O . VAL A 1 94 ? 33.849 104.248 4.429 1.00 83.22 117 VAL A O 1
ATOM 677 N N . PRO A 1 95 ? 34.298 102.029 4.576 1.00 85.59 118 PRO A N 1
ATOM 678 C CA . PRO A 1 95 ? 34.042 101.826 3.132 1.00 87.43 118 PRO A CA 1
ATOM 679 C C . PRO A 1 95 ? 32.548 101.912 2.769 1.00 87.21 118 PRO A C 1
ATOM 680 O O . PRO A 1 95 ? 31.766 101.068 3.191 1.00 89.41 118 PRO A O 1
ATOM 684 N N . GLY A 1 96 ? 32.161 102.934 2.010 1.00 87.02 119 GLY A N 1
ATOM 685 C CA . GLY A 1 96 ? 30.765 103.159 1.647 1.00 85.34 119 GLY A CA 1
ATOM 686 C C . GLY A 1 96 ? 29.867 103.513 2.829 1.00 83.87 119 GLY A C 1
ATOM 687 O O . GLY A 1 96 ? 30.205 104.383 3.641 1.00 81.59 119 GLY A O 1
ATOM 688 N N . GLU A 1 97 ? 28.721 102.836 2.903 1.00 84.07 120 GLU A N 1
ATOM 689 C CA . GLU A 1 97 ? 27.746 102.980 3.989 1.00 84.91 120 GLU A CA 1
ATOM 690 C C . GLU A 1 97 ? 27.543 101.635 4.672 1.00 79.76 120 GLU A C 1
ATOM 691 O O . GLU A 1 97 ? 27.019 100.704 4.074 1.00 79.09 120 GLU A O 1
ATOM 697 N N . LEU A 1 98 ? 27.964 101.547 5.928 1.00 74.71 121 LEU A N 1
ATOM 698 C CA . LEU A 1 98 ? 27.771 100.352 6.729 1.00 73.31 121 LEU A CA 1
ATOM 699 C C . LEU A 1 98 ? 26.500 100.529 7.558 1.00 72.04 121 LEU A C 1
ATOM 700 O O . LEU A 1 98 ? 26.457 101.393 8.430 1.00 71.27 121 LEU A O 1
ATOM 705 N N . THR A 1 99 ? 25.463 99.747 7.279 1.00 70.25 122 THR A N 1
ATOM 706 C CA . THR A 1 99 ? 24.211 99.874 8.013 1.00 70.77 122 THR A CA 1
ATOM 707 C C . THR A 1 99 ? 23.806 98.535 8.639 1.00 68.97 122 THR A C 1
ATOM 708 O O . THR A 1 99 ? 23.757 97.526 7.956 1.00 68.75 122 THR A O 1
ATOM 712 N N . GLU A 1 100 ? 23.542 98.536 9.948 1.00 66.90 123 GLU A N 1
ATOM 713 C CA . GLU A 1 100 ? 23.233 97.316 10.692 1.00 65.51 123 GLU A CA 1
ATOM 714 C C . GLU A 1 100 ? 21.998 97.509 11.520 1.00 61.99 123 GLU A C 1
ATOM 715 O O . GLU A 1 100 ? 21.854 98.520 12.194 1.00 60.50 123 GLU A O 1
ATOM 721 N N . ALA A 1 101 ? 21.133 96.511 11.497 1.00 59.43 124 ALA A N 1
ATOM 722 C CA . ALA A 1 101 ? 19.926 96.498 12.276 1.00 56.02 124 ALA A CA 1
ATOM 723 C C . ALA A 1 101 ? 20.019 95.322 13.237 1.00 54.69 124 ALA A C 1
ATOM 724 O O . ALA A 1 101 ? 20.509 94.270 12.842 1.00 53.92 124 ALA A O 1
ATOM 726 N N . THR A 1 102 ? 19.559 95.515 14.485 1.00 52.00 125 THR A N 1
ATOM 727 C CA . THR A 1 102 ? 19.350 94.431 15.440 1.00 51.34 125 THR A CA 1
ATOM 728 C C . THR A 1 102 ? 18.176 93.587 15.030 1.00 50.25 125 THR A C 1
ATOM 729 O O . THR A 1 102 ? 17.182 94.163 14.648 1.00 49.27 125 THR A O 1
ATOM 733 N N . PRO A 1 103 ? 18.198 92.267 15.298 1.00 50.20 126 PRO A N 1
ATOM 734 C CA . PRO A 1 103 ? 16.938 91.494 15.285 1.00 51.12 126 PRO A CA 1
ATOM 735 C C . PRO A 1 103 ? 16.077 91.598 16.581 1.00 50.45 126 PRO A C 1
ATOM 736 O O . PRO A 1 103 ? 14.980 91.055 16.630 1.00 50.48 126 PRO A O 1
ATOM 740 N N . ASN A 1 104 ? 16.592 92.249 17.621 1.00 50.05 127 ASN A N 1
ATOM 741 C CA . ASN A 1 104 ? 15.893 92.439 18.899 1.00 49.34 127 ASN A CA 1
ATOM 742 C C . ASN A 1 104 ? 15.069 93.732 19.045 1.00 49.14 127 ASN A C 1
ATOM 743 O O . ASN A 1 104 ? 15.624 94.826 18.983 1.00 48.52 127 ASN A O 1
ATOM 748 N N . ARG A 1 105 ? 13.753 93.596 19.254 1.00 50.64 128 ARG A N 1
ATOM 749 C CA . ARG A 1 105 ? 12.878 94.746 19.537 1.00 51.56 128 ARG A CA 1
ATOM 750 C C . ARG A 1 105 ? 13.340 95.444 20.813 1.00 47.82 128 ARG A C 1
ATOM 751 O O . ARG A 1 105 ? 13.358 96.652 20.872 1.00 45.83 128 ARG A O 1
ATOM 759 N N . TYR A 1 106 ? 13.778 94.680 21.819 1.00 47.14 129 TYR A N 1
ATOM 760 C CA . TYR A 1 106 ? 14.330 95.251 23.044 1.00 45.62 129 TYR A CA 1
ATOM 761 C C . TYR A 1 106 ? 15.717 94.699 23.390 1.00 44.72 129 TYR A C 1
ATOM 762 O O . TYR A 1 106 ? 16.008 93.506 23.193 1.00 44.80 129 TYR A O 1
ATOM 771 N N . ARG A 1 107 ? 16.570 95.584 23.901 1.00 42.97 130 ARG A N 1
ATOM 772 C CA . ARG A 1 107 ? 17.715 95.169 24.725 1.00 43.68 130 ARG A CA 1
ATOM 773 C C . ARG A 1 107 ? 17.549 95.721 26.094 1.00 41.41 130 ARG A C 1
ATOM 774 O O . ARG A 1 107 ? 17.460 96.942 26.277 1.00 41.62 130 ARG A O 1
ATOM 782 N N . TYR A 1 108 ? 17.482 94.805 27.043 1.00 40.80 131 TYR A N 1
ATOM 783 C CA . TYR A 1 108 ? 17.024 95.085 28.399 1.00 39.98 131 TYR A CA 1
ATOM 784 C C . TYR A 1 108 ? 18.194 95.090 29.369 1.00 39.32 131 TYR A C 1
ATOM 785 O O . TYR A 1 108 ? 19.120 94.324 29.199 1.00 38.26 131 TYR A O 1
ATOM 794 N N . TYR A 1 109 ? 18.122 95.918 30.414 1.00 39.86 132 TYR A N 1
ATOM 795 C CA . TYR A 1 109 ? 19.151 95.945 31.436 1.00 41.13 132 TYR A CA 1
ATOM 796 C C . TYR A 1 109 ? 18.559 96.161 32.815 1.00 41.18 132 TYR A C 1
ATOM 797 O O . TYR A 1 109 ? 17.690 97.011 32.968 1.00 39.65 132 TYR A O 1
ATOM 806 N N . GLN A 1 110 ? 19.089 95.388 33.786 1.00 41.66 133 GLN A N 1
ATOM 807 C CA . GLN A 1 110 ? 18.977 95.529 35.275 1.00 39.55 133 GLN A CA 1
ATOM 808 C C . GLN A 1 110 ? 18.105 94.470 35.938 1.00 39.91 133 GLN A C 1
ATOM 809 O O . GLN A 1 110 ? 17.063 94.061 35.412 1.00 42.02 133 GLN A O 1
ATOM 815 N N . ASN A 1 111 ? 18.577 94.004 37.085 1.00 38.52 134 ASN A N 1
ATOM 816 C CA . ASN A 1 111 ? 17.810 93.176 37.991 1.00 38.89 134 ASN A CA 1
ATOM 817 C C . ASN A 1 111 ? 17.212 94.147 39.007 1.00 37.84 134 ASN A C 1
ATOM 818 O O . ASN A 1 111 ? 17.760 95.227 39.283 1.00 35.82 134 ASN A O 1
ATOM 823 N N . VAL A 1 112 ? 16.098 93.745 39.595 1.00 38.38 135 VAL A N 1
ATOM 824 C CA . VAL A 1 112 ? 15.564 94.481 40.718 1.00 38.66 135 VAL A CA 1
ATOM 825 C C . VAL A 1 112 ? 16.613 94.531 41.863 1.00 37.93 135 VAL A C 1
ATOM 826 O O . VAL A 1 112 ? 16.800 95.557 42.504 1.00 35.46 135 VAL A O 1
ATOM 830 N N . CYS A 1 113 ? 17.317 93.428 42.071 1.00 36.94 136 CYS A N 1
ATOM 831 C CA . CYS A 1 113 ? 18.353 93.390 43.094 1.00 38.62 136 CYS A CA 1
ATOM 832 C C . CYS A 1 113 ? 19.481 94.384 42.850 1.00 36.66 136 CYS A C 1
ATOM 833 O O . CYS A 1 113 ? 20.120 94.794 43.800 1.00 36.81 136 CYS A O 1
ATOM 836 N N . THR A 1 114 ? 19.769 94.729 41.597 1.00 34.87 137 THR A N 1
ATOM 837 C CA . THR A 1 114 ? 20.932 95.557 41.310 1.00 35.14 137 THR A CA 1
ATOM 838 C C . THR A 1 114 ? 20.757 96.937 41.935 1.00 34.90 137 THR A C 1
ATOM 839 O O . THR A 1 114 ? 21.739 97.630 42.224 1.00 34.72 137 THR A O 1
ATOM 843 N N . GLN A 1 115 ? 19.503 97.324 42.111 1.00 33.87 138 GLN A N 1
ATOM 844 C CA . GLN A 1 115 ? 19.163 98.602 42.716 1.00 36.48 138 GLN A CA 1
ATOM 845 C C . GLN A 1 115 ? 19.682 98.703 44.149 1.00 35.84 138 GLN A C 1
ATOM 846 O O . GLN A 1 115 ? 20.102 99.771 44.571 1.00 35.27 138 GLN A O 1
ATOM 852 N N . SER A 1 116 ? 19.642 97.584 44.860 1.00 35.50 139 SER A N 1
ATOM 853 C CA . SER A 1 116 ? 20.143 97.523 46.206 1.00 37.12 139 SER A CA 1
ATOM 854 C C . SER A 1 116 ? 21.596 97.072 46.303 1.00 37.52 139 SER A C 1
ATOM 855 O O . SER A 1 116 ? 22.326 97.588 47.146 1.00 38.74 139 SER A O 1
ATOM 858 N N . TYR A 1 117 ? 22.028 96.114 45.493 1.00 37.52 140 TYR A N 1
ATOM 859 C CA . TYR A 1 117 ? 23.392 95.583 45.653 1.00 37.24 140 TYR A CA 1
ATOM 860 C C . TYR A 1 117 ? 24.455 96.510 45.033 1.00 37.58 140 TYR A C 1
ATOM 861 O O . TYR A 1 117 ? 25.560 96.572 45.539 1.00 38.55 140 TYR A O 1
ATOM 870 N N . SER A 1 118 ? 24.127 97.244 43.971 1.00 37.23 141 SER A N 1
ATOM 871 C CA . SER A 1 118 ? 25.115 98.114 43.309 1.00 35.93 141 SER A CA 1
ATOM 872 C C . SER A 1 118 ? 24.727 99.586 43.309 1.00 37.12 141 SER A C 1
ATOM 873 O O . SER A 1 118 ? 25.582 100.430 43.536 1.00 38.79 141 SER A O 1
ATOM 876 N N . PHE A 1 119 ? 23.467 99.922 43.008 1.00 37.73 142 PHE A N 1
ATOM 877 C CA . PHE A 1 119 ? 23.086 101.326 42.772 1.00 35.98 142 PHE A CA 1
ATOM 878 C C . PHE A 1 119 ? 22.672 102.102 44.031 1.00 35.72 142 PHE A C 1
ATOM 879 O O . PHE A 1 119 ? 22.453 103.289 43.941 1.00 35.53 142 PHE A O 1
ATOM 887 N N . VAL A 1 120 ? 22.582 101.461 45.201 1.00 36.97 143 VAL A N 1
ATOM 888 C CA . VAL A 1 120 ? 21.958 102.095 46.356 1.00 36.64 143 VAL A CA 1
ATOM 889 C C . VAL A 1 120 ? 22.405 103.532 46.602 1.00 36.66 143 VAL A C 1
ATOM 890 O O . VAL A 1 120 ? 21.578 104.346 46.889 1.00 36.51 143 VAL A O 1
ATOM 894 N N . TRP A 1 121 ? 23.716 103.753 46.683 1.00 36.07 144 TRP A N 1
ATOM 895 C CA . TRP A 1 121 ? 24.303 105.008 47.110 1.00 36.50 144 TRP A CA 1
ATOM 896 C C . TRP A 1 121 ? 24.746 105.851 45.904 1.00 37.33 144 TRP A C 1
ATOM 897 O O . TRP A 1 121 ? 25.358 106.887 46.079 1.00 40.36 144 TRP A O 1
ATOM 908 N N . TRP A 1 122 ? 24.426 105.447 44.682 1.00 37.31 145 TRP A N 1
ATOM 909 C CA . TRP A 1 122 ? 24.735 106.276 43.501 1.00 37.97 145 TRP A CA 1
ATOM 910 C C . TRP A 1 122 ? 24.093 107.690 43.593 1.00 37.31 145 TRP A C 1
ATOM 911 O O . TRP A 1 122 ? 22.976 107.842 44.058 1.00 34.47 145 TRP A O 1
ATOM 922 N N . ASP A 1 123 ? 24.869 108.692 43.211 1.00 37.26 146 ASP A N 1
ATOM 923 C CA . ASP A 1 123 ? 24.386 110.040 42.945 1.00 40.00 146 ASP A CA 1
ATOM 924 C C . ASP A 1 123 ? 24.147 110.179 41.433 1.00 40.12 146 ASP A C 1
ATOM 925 O O . ASP A 1 123 ? 24.415 109.256 40.647 1.00 38.46 146 ASP A O 1
ATOM 930 N N . TRP A 1 124 ? 23.661 111.349 41.039 1.00 40.39 147 TRP A N 1
ATOM 931 C CA . TRP A 1 124 ? 23.373 111.616 39.642 1.00 39.83 147 TRP A CA 1
ATOM 932 C C . TRP A 1 124 ? 24.619 111.436 38.762 1.00 38.86 147 TRP A C 1
ATOM 933 O O . TRP A 1 124 ? 24.531 110.891 37.658 1.00 38.12 147 TRP A O 1
ATOM 944 N N . ALA A 1 125 ? 25.768 111.899 39.223 1.00 38.51 148 ALA A N 1
ATOM 945 C CA . ALA A 1 125 ? 26.961 111.811 38.385 1.00 40.66 148 ALA A CA 1
ATOM 946 C C . ALA A 1 125 ? 27.208 110.354 37.964 1.00 40.63 148 ALA A C 1
ATOM 947 O O . ALA A 1 125 ? 27.448 110.090 36.790 1.00 40.22 148 ALA A O 1
ATOM 949 N N . ARG A 1 126 ? 27.078 109.418 38.910 1.00 40.37 149 ARG A N 1
ATOM 950 C CA . ARG A 1 126 ? 27.310 108.016 38.585 1.00 39.08 149 ARG A CA 1
ATOM 951 C C . ARG A 1 126 ? 26.229 107.476 37.669 1.00 39.12 149 ARG A C 1
ATOM 952 O O . ARG A 1 126 ? 26.538 106.719 36.752 1.00 40.45 149 ARG A O 1
ATOM 960 N N . TRP A 1 127 ? 24.969 107.830 37.921 1.00 38.27 150 TRP A N 1
ATOM 961 C CA . TRP A 1 127 ? 23.880 107.394 37.041 1.00 38.29 150 TRP A CA 1
ATOM 962 C C . TRP A 1 127 ? 24.042 107.930 35.597 1.00 39.24 150 TRP A C 1
ATOM 963 O O . TRP A 1 127 ? 23.740 107.235 34.633 1.00 39.70 150 TRP A O 1
ATOM 974 N N . GLU A 1 128 ? 24.503 109.164 35.469 1.00 40.43 151 GLU A N 1
ATOM 975 C CA . GLU A 1 128 ? 24.742 109.738 34.170 1.00 43.48 151 GLU A CA 1
ATOM 976 C C . GLU A 1 128 ? 25.781 108.894 33.415 1.00 43.62 151 GLU A C 1
ATOM 977 O O . GLU A 1 128 ? 25.565 108.626 32.231 1.00 40.45 151 GLU A O 1
ATOM 983 N N . ARG A 1 129 ? 26.876 108.487 34.075 1.00 43.39 152 ARG A N 1
ATOM 984 C CA A ARG A 1 129 ? 27.854 107.612 33.413 0.50 44.63 152 ARG A CA 1
ATOM 985 C CA B ARG A 1 129 ? 27.870 107.619 33.436 0.50 44.51 152 ARG A CA 1
ATOM 986 C C . ARG A 1 129 ? 27.196 106.296 33.023 1.00 42.72 152 ARG A C 1
ATOM 987 O O . ARG A 1 129 ? 27.449 105.782 31.944 1.00 42.76 152 ARG A O 1
ATOM 1002 N N . GLU A 1 130 ? 26.323 105.761 33.869 1.00 40.20 153 GLU A N 1
ATOM 1003 C CA . GLU A 1 130 ? 25.661 104.473 33.561 1.00 39.46 153 GLU A CA 1
ATOM 1004 C C . GLU A 1 130 ? 24.699 104.538 32.397 1.00 39.67 153 GLU A C 1
ATOM 1005 O O . GLU A 1 130 ? 24.575 103.559 31.641 1.00 40.70 153 GLU A O 1
ATOM 1011 N N . ILE A 1 131 ? 23.994 105.647 32.265 1.00 38.50 154 ILE A N 1
ATOM 1012 C CA . ILE A 1 131 ? 23.078 105.798 31.154 1.00 40.28 154 ILE A CA 1
ATOM 1013 C C . ILE A 1 131 ? 23.847 105.936 29.819 1.00 41.06 154 ILE A C 1
ATOM 1014 O O . ILE A 1 131 ? 23.351 105.493 28.770 1.00 41.44 154 ILE A O 1
ATOM 1019 N N . ASP A 1 132 ? 25.048 106.510 29.863 1.00 40.38 155 ASP A N 1
ATOM 1020 C CA . ASP A 1 132 ? 25.951 106.505 28.708 1.00 41.97 155 ASP A CA 1
ATOM 1021 C C . ASP A 1 132 ? 26.425 105.095 28.327 1.00 41.51 155 ASP A C 1
ATOM 1022 O O . ASP A 1 132 ? 26.376 104.697 27.154 1.00 41.01 155 ASP A O 1
ATOM 1027 N N . TRP A 1 133 ? 26.850 104.338 29.325 1.00 40.96 156 TRP A N 1
ATOM 1028 C CA . TRP A 1 133 ? 27.188 102.924 29.119 1.00 41.76 156 TRP A CA 1
ATOM 1029 C C . TRP A 1 133 ? 25.979 102.201 28.486 1.00 40.24 156 TRP A C 1
ATOM 1030 O O . TRP A 1 133 ? 26.159 101.472 27.517 1.00 41.65 156 TRP A O 1
ATOM 1041 N N . MET A 1 134 ? 24.771 102.446 29.005 1.00 38.77 157 MET A N 1
ATOM 1042 C CA . MET A 1 134 ? 23.553 101.844 28.454 1.00 39.11 157 MET A CA 1
ATOM 1043 C C . MET A 1 134 ? 23.305 102.199 26.985 1.00 39.12 157 MET A C 1
ATOM 1044 O O . MET A 1 134 ? 22.981 101.326 26.180 1.00 39.60 157 MET A O 1
ATOM 1049 N N . ALA A 1 135 ? 23.490 103.462 26.649 1.00 38.76 158 ALA A N 1
ATOM 1050 C CA . ALA A 1 135 ? 23.223 103.932 25.324 1.00 40.54 158 ALA A CA 1
ATOM 1051 C C . ALA A 1 135 ? 24.229 103.359 24.360 1.00 42.27 158 ALA A C 1
ATOM 1052 O O . ALA A 1 135 ? 23.851 102.890 23.281 1.00 42.25 158 ALA A O 1
ATOM 1054 N N . LEU A 1 136 ? 25.507 103.360 24.752 1.00 43.75 159 LEU A N 1
ATOM 1055 C CA . LEU A 1 136 ? 26.558 102.761 23.932 1.00 44.70 159 LEU A CA 1
ATOM 1056 C C . LEU A 1 136 ? 26.339 101.270 23.699 1.00 44.36 159 LEU A C 1
ATOM 1057 O O . LEU A 1 136 ? 26.686 100.740 22.650 1.00 44.33 159 LEU A O 1
ATOM 1062 N N . ASN A 1 137 ? 25.754 100.599 24.674 1.00 44.86 160 ASN A N 1
ATOM 1063 C CA . ASN A 1 137 ? 25.428 99.169 24.526 1.00 46.77 160 ASN A CA 1
ATOM 1064 C C . ASN A 1 137 ? 24.063 98.927 23.908 1.00 45.95 160 ASN A C 1
ATOM 1065 O O . ASN A 1 137 ? 23.583 97.794 23.892 1.00 48.71 160 ASN A O 1
ATOM 1070 N N . GLY A 1 138 ? 23.463 99.975 23.357 1.00 43.67 161 GLY A N 1
ATOM 1071 C CA . GLY A 1 138 ? 22.233 99.824 22.636 1.00 45.14 161 GLY A CA 1
ATOM 1072 C C . GLY A 1 138 ? 20.990 99.477 23.439 1.00 44.57 161 GLY A C 1
ATOM 1073 O O . GLY A 1 138 ? 20.027 99.009 22.863 1.00 45.25 161 GLY A O 1
ATOM 1074 N N . ILE A 1 139 ? 21.005 99.740 24.746 1.00 42.46 162 ILE A N 1
ATOM 1075 C CA . ILE A 1 139 ? 19.897 99.416 25.624 1.00 41.11 162 ILE A CA 1
ATOM 1076 C C . ILE A 1 139 ? 18.753 100.412 25.408 1.00 41.10 162 ILE A C 1
ATOM 1077 O O . ILE A 1 139 ? 18.980 101.640 25.497 1.00 41.35 162 ILE A O 1
ATOM 1082 N N . ASN A 1 140 ? 17.548 99.892 25.173 1.00 38.92 163 ASN A N 1
ATOM 1083 C CA . ASN A 1 140 ? 16.322 100.702 25.047 1.00 39.47 163 ASN A CA 1
ATOM 1084 C C . ASN A 1 140 ? 15.219 100.336 26.010 1.00 38.72 163 ASN A C 1
ATOM 1085 O O . ASN A 1 140 ? 14.157 100.887 25.920 1.00 40.27 163 ASN A O 1
ATOM 1090 N N . LEU A 1 141 ? 15.448 99.408 26.915 1.00 39.36 164 LEU A N 1
ATOM 1091 C CA . LEU A 1 141 ? 14.474 99.082 27.946 1.00 38.49 164 LEU A CA 1
ATOM 1092 C C . LEU A 1 141 ? 15.213 98.821 29.241 1.00 38.82 164 LEU A C 1
ATOM 1093 O O . LEU A 1 141 ? 16.152 97.972 29.282 1.00 38.16 164 LEU A O 1
ATOM 1098 N N . ALA A 1 142 ? 14.835 99.535 30.291 1.00 35.86 165 ALA A N 1
ATOM 1099 C CA . ALA A 1 142 ? 15.476 99.316 31.593 1.00 37.32 165 ALA A CA 1
ATOM 1100 C C . ALA A 1 142 ? 14.667 99.852 32.725 1.00 36.79 165 ALA A C 1
ATOM 1101 O O . ALA A 1 142 ? 13.894 100.769 32.540 1.00 40.37 165 ALA A O 1
ATOM 1103 N N . LEU A 1 143 ? 14.905 99.329 33.911 1.00 36.98 166 LEU A N 1
ATOM 1104 C CA . LEU A 1 143 ? 14.203 99.793 35.102 1.00 37.50 166 LEU A CA 1
ATOM 1105 C C . LEU A 1 143 ? 14.598 101.222 35.428 1.00 38.33 166 LEU A C 1
ATOM 1106 O O . LEU A 1 143 ? 15.795 101.582 35.307 1.00 38.23 166 LEU A O 1
ATOM 1111 N N . ALA A 1 144 ? 13.615 102.029 35.823 1.00 37.22 167 ALA A N 1
ATOM 1112 C CA . ALA A 1 144 ? 13.888 103.304 36.519 1.00 37.26 167 ALA A CA 1
ATOM 1113 C C . ALA A 1 144 ? 13.192 103.208 37.887 1.00 38.55 167 ALA A C 1
ATOM 1114 O O . ALA A 1 144 ? 12.062 103.665 38.108 1.00 38.39 167 ALA A O 1
ATOM 1116 N N . TRP A 1 145 ? 13.884 102.537 38.801 1.00 39.76 168 TRP A N 1
ATOM 1117 C CA . TRP A 1 145 ? 13.314 102.112 40.084 1.00 38.71 168 TRP A CA 1
ATOM 1118 C C . TRP A 1 145 ? 13.480 103.117 41.251 1.00 37.63 168 TRP A C 1
ATOM 1119 O O . TRP A 1 145 ? 12.988 102.876 42.347 1.00 40.40 168 TRP A O 1
ATOM 1130 N N . SER A 1 146 ? 14.154 104.228 41.039 1.00 38.89 169 SER A N 1
ATOM 1131 C CA . SER A 1 146 ? 14.456 105.162 42.143 1.00 39.24 169 SER A CA 1
ATOM 1132 C C . SER A 1 146 ? 13.213 105.962 42.556 1.00 40.14 169 SER A C 1
ATOM 1133 O O . SER A 1 146 ? 12.358 106.312 41.708 1.00 37.20 169 SER A O 1
ATOM 1136 N N . GLY A 1 147 ? 13.120 106.233 43.861 1.00 37.49 170 GLY A N 1
ATOM 1137 C CA . GLY A 1 147 ? 12.120 107.123 44.392 1.00 37.44 170 GLY A CA 1
ATOM 1138 C C . GLY A 1 147 ? 10.712 106.591 44.574 1.00 37.88 170 GLY A C 1
ATOM 1139 O O . GLY A 1 147 ? 9.791 107.373 44.892 1.00 38.24 170 GLY A O 1
ATOM 1140 N N . GLN A 1 148 ? 10.518 105.285 44.392 1.00 37.33 171 GLN A N 1
ATOM 1141 C CA . GLN A 1 148 ? 9.179 104.715 44.479 1.00 36.89 171 GLN A CA 1
ATOM 1142 C C . GLN A 1 148 ? 8.631 104.729 45.901 1.00 36.20 171 GLN A C 1
ATOM 1143 O O . GLN A 1 148 ? 7.429 104.902 46.112 1.00 37.57 171 GLN A O 1
ATOM 1149 N N . GLU A 1 149 ? 9.502 104.623 46.895 1.00 36.80 172 GLU A N 1
ATOM 1150 C CA . GLU A 1 149 ? 9.037 104.717 48.292 1.00 36.31 172 GLU A CA 1
ATOM 1151 C C . GLU A 1 149 ? 8.473 106.111 48.623 1.00 36.26 172 GLU A C 1
ATOM 1152 O O . GLU A 1 149 ? 7.500 106.192 49.366 1.00 36.50 172 GLU A O 1
ATOM 1158 N N . ALA A 1 150 ? 9.049 107.184 48.065 1.00 35.38 173 ALA A N 1
ATOM 1159 C CA . ALA A 1 150 ? 8.490 108.512 48.237 1.00 36.17 173 ALA A CA 1
ATOM 1160 C C . ALA A 1 150 ? 7.039 108.596 47.697 1.00 36.84 173 ALA A C 1
ATOM 1161 O O . ALA A 1 150 ? 6.215 109.247 48.283 1.00 37.50 173 ALA A O 1
ATOM 1163 N N . ILE A 1 151 ? 6.751 107.910 46.593 1.00 35.57 174 ILE A N 1
ATOM 1164 C CA . ILE A 1 151 ? 5.423 107.887 46.044 1.00 36.32 174 ILE A CA 1
ATOM 1165 C C . ILE A 1 151 ? 4.501 107.060 46.952 1.00 36.50 174 ILE A C 1
ATOM 1166 O O . ILE A 1 151 ? 3.397 107.492 47.258 1.00 36.93 174 ILE A O 1
ATOM 1171 N N . TRP A 1 152 ? 4.947 105.883 47.381 1.00 36.67 175 TRP A N 1
ATOM 1172 C CA . TRP A 1 152 ? 4.162 105.110 48.347 1.00 37.85 175 TRP A CA 1
ATOM 1173 C C . TRP A 1 152 ? 3.879 105.867 49.610 1.00 38.57 175 TRP A C 1
ATOM 1174 O O . TRP A 1 152 ? 2.799 105.710 50.182 1.00 40.52 175 TRP A O 1
ATOM 1185 N N . GLN A 1 153 ? 4.806 106.692 50.040 1.00 37.47 176 GLN A N 1
ATOM 1186 C CA . GLN A 1 153 ? 4.557 107.496 51.221 1.00 41.08 176 GLN A CA 1
ATOM 1187 C C . GLN A 1 153 ? 3.387 108.441 51.014 1.00 40.51 176 GLN A C 1
ATOM 1188 O O . GLN A 1 153 ? 2.581 108.612 51.913 1.00 39.66 176 GLN A O 1
ATOM 1194 N N . ARG A 1 154 ? 3.301 109.061 49.839 1.00 41.94 177 ARG A N 1
ATOM 1195 C CA . ARG A 1 154 ? 2.165 109.951 49.523 1.00 42.55 177 ARG A CA 1
ATOM 1196 C C . ARG A 1 154 ? 0.882 109.184 49.513 1.00 38.68 177 ARG A C 1
ATOM 1197 O O . ARG A 1 154 ? -0.130 109.654 49.977 1.00 38.60 177 ARG A O 1
ATOM 1205 N N . VAL A 1 155 ? 0.941 107.995 48.962 1.00 37.33 178 VAL A N 1
ATOM 1206 C CA . VAL A 1 155 ? -0.248 107.163 48.837 1.00 38.04 178 VAL A CA 1
ATOM 1207 C C . VAL A 1 155 ? -0.729 106.751 50.208 1.00 37.10 178 VAL A C 1
ATOM 1208 O O . VAL A 1 155 ? -1.897 106.952 50.549 1.00 36.75 178 VAL A O 1
ATOM 1212 N N . TYR A 1 156 ? 0.174 106.236 51.019 1.00 36.27 179 TYR A N 1
ATOM 1213 C CA . TYR A 1 156 ? -0.224 105.789 52.349 1.00 38.71 179 TYR A CA 1
ATOM 1214 C C . TYR A 1 156 ? -0.733 106.897 53.259 1.00 38.83 179 TYR A C 1
ATOM 1215 O O . TYR A 1 156 ? -1.719 106.694 53.992 1.00 38.78 179 TYR A O 1
ATOM 1224 N N . LEU A 1 157 ? -0.121 108.077 53.181 1.00 38.30 180 LEU A N 1
ATOM 1225 C CA . LEU A 1 157 ? -0.638 109.230 53.938 1.00 40.86 180 LEU A CA 1
ATOM 1226 C C . LEU A 1 157 ? -2.064 109.571 53.520 1.00 40.34 180 LEU A C 1
ATOM 1227 O O . LEU A 1 157 ? -2.895 109.835 54.360 1.00 41.49 180 LEU A O 1
ATOM 1232 N N . ALA A 1 158 ? -2.331 109.527 52.219 1.00 39.84 181 ALA A N 1
ATOM 1233 C CA . ALA A 1 158 ? -3.648 109.821 51.669 1.00 40.12 181 ALA A CA 1
ATOM 1234 C C . ALA A 1 158 ? -4.658 108.764 52.062 1.00 39.65 181 ALA A C 1
ATOM 1235 O O . ALA A 1 158 ? -5.806 109.086 52.222 1.00 40.99 181 ALA A O 1
ATOM 1237 N N . LEU A 1 159 ? -4.225 107.509 52.201 1.00 40.56 182 LEU A N 1
ATOM 1238 C CA . LEU A 1 159 ? -5.073 106.425 52.729 1.00 42.21 182 LEU A CA 1
ATOM 1239 C C . LEU A 1 159 ? -5.301 106.463 54.225 1.00 42.65 182 LEU A C 1
ATOM 1240 O O . LEU A 1 159 ? -6.150 105.717 54.704 1.00 43.60 182 LEU A O 1
ATOM 1245 N N . GLY A 1 160 ? -4.603 107.332 54.962 1.00 43.10 183 GLY A N 1
ATOM 1246 C CA . GLY A 1 160 ? -4.850 107.528 56.430 1.00 42.18 183 GLY A CA 1
ATOM 1247 C C . GLY A 1 160 ? -3.807 106.832 57.327 1.00 42.04 183 GLY A C 1
ATOM 1248 O O . GLY A 1 160 ? -3.953 106.793 58.531 1.00 42.58 183 GLY A O 1
ATOM 1249 N N . LEU A 1 161 ? -2.749 106.270 56.758 1.00 40.56 184 LEU A N 1
ATOM 1250 C CA . LEU A 1 161 ? -1.679 105.700 57.600 1.00 41.92 184 LEU A CA 1
ATOM 1251 C C . LEU A 1 161 ? -0.920 106.863 58.231 1.00 42.44 184 LEU A C 1
ATOM 1252 O O . LEU A 1 161 ? -0.839 107.946 57.629 1.00 42.10 184 LEU A O 1
ATOM 1257 N N . THR A 1 162 ? -0.417 106.658 59.448 1.00 41.82 185 THR A N 1
ATOM 1258 C CA . THR A 1 162 ? 0.395 107.670 60.122 1.00 42.61 185 THR A CA 1
ATOM 1259 C C . THR A 1 162 ? 1.826 107.639 59.573 1.00 43.07 185 THR A C 1
ATOM 1260 O O . THR A 1 162 ? 2.270 106.612 59.061 1.00 40.78 185 THR A O 1
ATOM 1264 N N . GLN A 1 163 ? 2.549 108.750 59.749 1.00 43.63 186 GLN A N 1
ATOM 1265 C CA . GLN A 1 163 ? 3.946 108.815 59.365 1.00 43.35 186 GLN A CA 1
ATOM 1266 C C . GLN A 1 163 ? 4.764 107.746 60.082 1.00 42.89 186 GLN A C 1
ATOM 1267 O O . GLN A 1 163 ? 5.676 107.190 59.490 1.00 43.63 186 GLN A O 1
ATOM 1273 N N . ALA A 1 164 ? 4.453 107.484 61.347 1.00 41.88 187 ALA A N 1
ATOM 1274 C CA . ALA A 1 164 ? 5.150 106.448 62.118 1.00 42.06 187 ALA A CA 1
ATOM 1275 C C . ALA A 1 164 ? 4.900 105.045 61.541 1.00 43.59 187 ALA A C 1
ATOM 1276 O O . ALA A 1 164 ? 5.834 104.260 61.439 1.00 46.17 187 ALA A O 1
ATOM 1278 N N . GLU A 1 165 ? 3.650 104.727 61.159 1.00 43.42 188 GLU A N 1
ATOM 1279 C CA . GLU A 1 165 ? 3.367 103.461 60.484 1.00 41.82 188 GLU A CA 1
ATOM 1280 C C . GLU A 1 165 ? 4.164 103.334 59.171 1.00 40.52 188 GLU A C 1
ATOM 1281 O O . GLU A 1 165 ? 4.710 102.267 58.882 1.00 39.76 188 GLU A O 1
ATOM 1287 N N . ILE A 1 166 ? 4.252 104.418 58.407 1.00 38.66 189 ILE A N 1
ATOM 1288 C CA . ILE A 1 166 ? 4.963 104.398 57.141 1.00 39.76 189 ILE A CA 1
ATOM 1289 C C . ILE A 1 166 ? 6.455 104.188 57.395 1.00 41.80 189 ILE A C 1
ATOM 1290 O O . ILE A 1 166 ? 7.071 103.352 56.741 1.00 42.20 189 ILE A O 1
ATOM 1295 N N . ASN A 1 167 ? 7.026 104.917 58.352 1.00 42.95 190 ASN A N 1
ATOM 1296 C CA . ASN A 1 167 ? 8.458 104.782 58.695 1.00 43.45 190 ASN A CA 1
ATOM 1297 C C . ASN A 1 167 ? 8.840 103.365 59.134 1.00 43.19 190 ASN A C 1
ATOM 1298 O O . ASN A 1 167 ? 9.906 102.872 58.752 1.00 43.08 190 ASN A O 1
ATOM 1303 N N . GLU A 1 168 ? 7.981 102.736 59.937 1.00 44.75 191 GLU A N 1
ATOM 1304 C CA . GLU A 1 168 ? 8.183 101.358 60.408 1.00 48.82 191 GLU A CA 1
ATOM 1305 C C . GLU A 1 168 ? 8.119 100.324 59.263 1.00 44.61 191 GLU A C 1
ATOM 1306 O O . GLU A 1 168 ? 8.635 99.206 59.386 1.00 44.80 191 GLU A O 1
ATOM 1312 N N . PHE A 1 169 ? 7.478 100.684 58.165 1.00 40.43 192 PHE A N 1
ATOM 1313 C CA . PHE A 1 169 ? 7.153 99.731 57.126 1.00 40.82 192 PHE A CA 1
ATOM 1314 C C . PHE A 1 169 ? 8.289 99.520 56.155 1.00 39.64 192 PHE A C 1
ATOM 1315 O O . PHE A 1 169 ? 8.593 98.362 55.822 1.00 40.62 192 PHE A O 1
ATOM 1323 N N . PHE A 1 170 ? 8.891 100.608 55.672 1.00 38.15 193 PHE A N 1
ATOM 1324 C CA . PHE A 1 170 ? 9.983 100.449 54.708 1.00 39.74 193 PHE A CA 1
ATOM 1325 C C . PHE A 1 170 ? 11.242 99.862 55.345 1.00 37.86 193 PHE A C 1
ATOM 1326 O O . PHE A 1 170 ? 11.508 100.072 56.526 1.00 39.75 193 PHE A O 1
ATOM 1334 N N . THR A 1 171 ? 12.018 99.144 54.554 1.00 36.45 194 THR A N 1
ATOM 1335 C CA . THR A 1 171 ? 13.321 98.673 55.008 1.00 37.80 194 THR A CA 1
ATOM 1336 C C . THR A 1 171 ? 14.328 99.817 54.951 1.00 37.94 194 THR A C 1
ATOM 1337 O O . THR A 1 171 ? 14.041 100.875 54.457 1.00 38.77 194 THR A O 1
ATOM 1341 N N . GLY A 1 172 ? 15.529 99.585 55.432 1.00 39.73 195 GLY A N 1
ATOM 1342 C CA . GLY A 1 172 ? 16.638 100.507 55.180 1.00 38.76 195 GLY A CA 1
ATOM 1343 C C . GLY A 1 172 ? 17.016 100.468 53.710 1.00 38.27 195 GLY A C 1
ATOM 1344 O O . GLY A 1 172 ? 16.565 99.579 52.973 1.00 37.38 195 GLY A O 1
ATOM 1345 N N . PRO A 1 173 ? 17.835 101.426 53.263 1.00 37.32 196 PRO A N 1
ATOM 1346 C CA . PRO A 1 173 ? 18.102 101.568 51.828 1.00 37.58 196 PRO A CA 1
ATOM 1347 C C . PRO A 1 173 ? 18.702 100.347 51.139 1.00 38.40 196 PRO A C 1
ATOM 1348 O O . PRO A 1 173 ? 18.333 100.032 49.995 1.00 39.56 196 PRO A O 1
ATOM 1352 N N . ALA A 1 174 ? 19.625 99.679 51.817 1.00 37.63 197 ALA A N 1
ATOM 1353 C CA . ALA A 1 174 ? 20.266 98.501 51.279 1.00 38.66 197 ALA A CA 1
ATOM 1354 C C . ALA A 1 174 ? 19.380 97.279 51.087 1.00 38.23 197 ALA A C 1
ATOM 1355 O O . ALA A 1 174 ? 19.848 96.296 50.524 1.00 36.13 197 ALA A O 1
ATOM 1357 N N . PHE A 1 175 ? 18.143 97.303 51.584 1.00 38.36 198 PHE A N 1
ATOM 1358 C CA . PHE A 1 175 ? 17.263 96.135 51.513 1.00 37.59 198 PHE A CA 1
ATOM 1359 C C . PHE A 1 175 ? 15.938 96.391 50.773 1.00 38.52 198 PHE A C 1
ATOM 1360 O O . PHE A 1 175 ? 15.021 95.554 50.800 1.00 38.84 198 PHE A O 1
ATOM 1368 N N . LEU A 1 176 ? 15.861 97.522 50.073 1.00 37.24 199 LEU A N 1
ATOM 1369 C CA . LEU A 1 176 ? 14.636 97.943 49.420 1.00 36.96 199 LEU A CA 1
ATOM 1370 C C . LEU A 1 176 ? 14.209 97.010 48.304 1.00 37.64 199 LEU A C 1
ATOM 1371 O O . LEU A 1 176 ? 13.007 96.852 48.080 1.00 35.82 199 LEU A O 1
ATOM 1376 N N . ALA A 1 177 ? 15.156 96.364 47.611 1.00 37.07 200 ALA A N 1
ATOM 1377 C CA . ALA A 1 177 ? 14.736 95.422 46.558 1.00 36.56 200 ALA A CA 1
ATOM 1378 C C . ALA A 1 177 ? 13.743 94.402 47.114 1.00 37.27 200 ALA A C 1
ATOM 1379 O O . ALA A 1 177 ? 12.778 94.046 46.438 1.00 37.83 200 ALA A O 1
ATOM 1381 N N . TRP A 1 178 ? 13.964 93.976 48.359 1.00 37.24 201 TRP A N 1
ATOM 1382 C CA . TRP A 1 178 ? 13.203 92.880 48.931 1.00 38.22 201 TRP A CA 1
ATOM 1383 C C . TRP A 1 178 ? 11.943 93.384 49.623 1.00 37.98 201 TRP A C 1
ATOM 1384 O O . TRP A 1 178 ? 10.932 92.686 49.691 1.00 36.74 201 TRP A O 1
ATOM 1395 N N . GLY A 1 179 ? 11.989 94.625 50.083 1.00 38.65 202 GLY A N 1
ATOM 1396 C CA . GLY A 1 179 ? 10.790 95.335 50.526 1.00 38.42 202 GLY A CA 1
ATOM 1397 C C . GLY A 1 179 ? 9.794 95.543 49.419 1.00 38.55 202 GLY A C 1
ATOM 1398 O O . GLY A 1 179 ? 8.610 95.255 49.565 1.00 38.68 202 GLY A O 1
ATOM 1399 N N . ARG A 1 180 ? 10.282 95.979 48.268 1.00 39.30 203 ARG A N 1
ATOM 1400 C CA . ARG A 1 180 ? 9.417 96.197 47.102 1.00 38.68 203 ARG A CA 1
ATOM 1401 C C . ARG A 1 180 ? 8.716 94.908 46.588 1.00 39.60 203 ARG A C 1
ATOM 1402 O O . ARG A 1 180 ? 7.591 94.945 46.153 1.00 39.26 203 ARG A O 1
ATOM 1410 N N . MET A 1 181 ? 9.386 93.769 46.647 1.00 40.14 204 MET A N 1
ATOM 1411 C CA . MET A 1 181 ? 8.761 92.486 46.258 1.00 39.05 204 MET A CA 1
ATOM 1412 C C . MET A 1 181 ? 7.848 91.862 47.332 1.00 39.93 204 MET A C 1
ATOM 1413 O O . MET A 1 181 ? 7.192 90.856 47.081 1.00 39.19 204 MET A O 1
ATOM 1418 N N . GLY A 1 182 ? 7.792 92.465 48.522 1.00 40.06 205 GLY A N 1
ATOM 1419 C CA . GLY A 1 182 ? 7.063 91.909 49.661 1.00 39.38 205 GLY A CA 1
ATOM 1420 C C . GLY A 1 182 ? 7.741 90.755 50.375 1.00 40.37 205 GLY A C 1
ATOM 1421 O O . GLY A 1 182 ? 7.100 90.088 51.194 1.00 41.30 205 GLY A O 1
ATOM 1422 N N . ASN A 1 183 ? 9.022 90.496 50.080 1.00 40.91 206 ASN A N 1
ATOM 1423 C CA . ASN A 1 183 ? 9.814 89.524 50.856 1.00 41.07 206 ASN A CA 1
ATOM 1424 C C . ASN A 1 183 ? 10.071 90.013 52.301 1.00 41.40 206 ASN A C 1
ATOM 1425 O O . ASN A 1 183 ? 10.108 89.228 53.241 1.00 43.56 206 ASN A O 1
ATOM 1430 N N . LEU A 1 184 ? 10.252 91.320 52.440 1.00 41.24 207 LEU A N 1
ATOM 1431 C CA . LEU A 1 184 ? 10.630 91.965 53.659 1.00 41.52 207 LEU A CA 1
ATOM 1432 C C . LEU A 1 184 ? 9.804 93.205 53.891 1.00 40.27 207 LEU A C 1
ATOM 1433 O O . LEU A 1 184 ? 9.239 93.793 52.967 1.00 38.61 207 LEU A O 1
ATOM 1438 N N . HIS A 1 185 ? 9.836 93.620 55.143 1.00 39.82 208 HIS A N 1
ATOM 1439 C CA . HIS A 1 185 ? 9.438 94.954 55.551 1.00 41.05 208 HIS A CA 1
ATOM 1440 C C . HIS A 1 185 ? 10.281 95.309 56.790 1.00 40.41 208 HIS A C 1
ATOM 1441 O O . HIS A 1 185 ? 10.821 94.418 57.455 1.00 39.27 208 HIS A O 1
ATOM 1448 N N . THR A 1 186 ? 10.428 96.600 57.059 1.00 38.56 209 THR A N 1
ATOM 1449 C CA . THR A 1 186 ? 10.942 97.106 58.320 1.00 39.11 209 THR A CA 1
ATOM 1450 C C . THR A 1 186 ? 12.456 96.989 58.503 1.00 38.23 209 THR A C 1
ATOM 1451 O O . THR A 1 186 ? 13.077 97.919 58.968 1.00 37.55 209 THR A O 1
ATOM 1455 N N .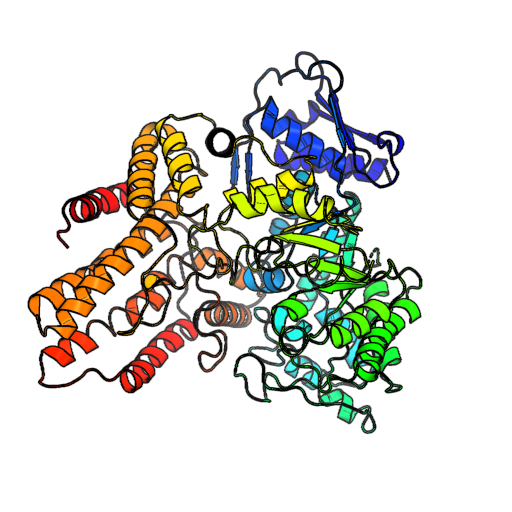 TRP A 1 187 ? 13.047 95.868 58.118 1.00 39.89 210 TRP A N 1
ATOM 1456 C CA . TRP A 1 187 ? 14.426 95.538 58.462 1.00 40.11 210 TRP A CA 1
ATOM 1457 C C . TRP A 1 187 ? 15.430 96.640 58.125 1.00 39.95 210 TRP A C 1
ATOM 1458 O O . TRP A 1 187 ? 15.627 97.055 56.962 1.00 37.97 210 TRP A O 1
ATOM 1469 N N . ASP A 1 188 ? 16.045 97.091 59.199 1.00 41.57 211 ASP A N 1
ATOM 1470 C CA . ASP A 1 188 ? 17.110 98.060 59.217 1.00 41.70 211 ASP A CA 1
ATOM 1471 C C . ASP A 1 188 ? 16.733 99.441 58.710 1.00 40.56 211 ASP A C 1
ATOM 1472 O O . ASP A 1 188 ? 17.589 100.181 58.241 1.00 39.88 211 ASP A O 1
ATOM 1477 N N . GLY A 1 189 ? 15.458 99.803 58.825 1.00 39.41 212 GLY A N 1
ATOM 1478 C CA . GLY A 1 189 ? 15.041 101.191 58.583 1.00 39.86 212 GLY A CA 1
ATOM 1479 C C . GLY A 1 189 ? 15.150 102.021 59.835 1.00 40.05 212 GLY A C 1
ATOM 1480 O O . GLY A 1 189 ? 15.787 101.598 60.802 1.00 43.96 212 GLY A O 1
ATOM 1481 N N . PRO A 1 190 ? 14.552 103.206 59.861 1.00 41.77 213 PRO A N 1
ATOM 1482 C CA . PRO A 1 190 ? 13.703 103.739 58.779 1.00 41.37 213 PRO A CA 1
ATOM 1483 C C . PRO A 1 190 ? 14.478 104.479 57.698 1.00 41.51 213 PRO A C 1
ATOM 1484 O O . PRO A 1 190 ? 15.616 104.876 57.903 1.00 42.92 213 PRO A O 1
ATOM 1488 N N . LEU A 1 191 ? 13.843 104.698 56.555 1.00 41.59 214 LEU A N 1
ATOM 1489 C CA . LEU A 1 191 ? 14.369 105.624 55.557 1.00 40.03 214 LEU A CA 1
ATOM 1490 C C . LEU A 1 191 ? 14.243 107.070 56.054 1.00 39.75 214 LEU A C 1
ATOM 1491 O O . LEU A 1 191 ? 13.161 107.522 56.362 1.00 41.77 214 LEU A O 1
ATOM 1496 N N . PRO A 1 192 ? 15.350 107.804 56.128 1.00 39.70 215 PRO A N 1
ATOM 1497 C CA . PRO A 1 192 ? 15.247 109.163 56.603 1.00 39.75 215 PRO A CA 1
ATOM 1498 C C . PRO A 1 192 ? 14.710 110.138 55.556 1.00 39.72 215 PRO A C 1
ATOM 1499 O O . PRO A 1 192 ? 14.693 109.842 54.355 1.00 39.81 215 PRO A O 1
ATOM 1503 N N . PRO A 1 193 ? 14.265 111.300 56.006 1.00 40.61 216 PRO A N 1
ATOM 1504 C CA . PRO A 1 193 ? 13.655 112.251 55.067 1.00 40.80 216 PRO A CA 1
ATOM 1505 C C . PRO A 1 193 ? 14.578 112.641 53.900 1.00 39.80 216 PRO A C 1
ATOM 1506 O O . PRO A 1 193 ? 14.112 112.805 52.770 1.00 39.76 216 PRO A O 1
ATOM 1510 N N . SER A 1 194 ? 15.865 112.807 54.151 1.00 38.55 217 SER A N 1
ATOM 1511 C CA . SER A 1 194 ? 16.781 113.152 53.088 1.00 39.58 217 SER A CA 1
ATOM 1512 C C . SER A 1 194 ? 16.816 112.101 51.951 1.00 38.96 217 SER A C 1
ATOM 1513 O O . SER A 1 194 ? 17.104 112.424 50.807 1.00 37.11 217 SER A O 1
ATOM 1516 N N . TRP A 1 195 ? 16.568 110.841 52.289 1.00 37.59 218 TRP A N 1
ATOM 1517 C CA . TRP A 1 195 ? 16.565 109.781 51.310 1.00 37.18 218 TRP A CA 1
ATOM 1518 C C . TRP A 1 195 ? 15.527 110.068 50.217 1.00 37.24 218 TRP A C 1
ATOM 1519 O O . TRP A 1 195 ? 15.834 110.028 49.019 1.00 35.84 218 TRP A O 1
ATOM 1530 N N . HIS A 1 196 ? 14.315 110.379 50.633 1.00 35.56 219 HIS A N 1
ATOM 1531 C CA . HIS A 1 196 ? 13.264 110.651 49.667 1.00 36.98 219 HIS A CA 1
ATOM 1532 C C . HIS A 1 196 ? 13.561 111.870 48.815 1.00 36.93 219 HIS A C 1
ATOM 1533 O O . HIS A 1 196 ? 13.279 111.857 47.628 1.00 39.00 219 HIS A O 1
ATOM 1540 N N . ILE A 1 197 ? 14.089 112.922 49.428 1.00 36.24 220 ILE A N 1
ATOM 1541 C CA . ILE A 1 197 ? 14.419 114.129 48.700 1.00 36.39 220 ILE A CA 1
ATOM 1542 C C . ILE A 1 197 ? 15.443 113.789 47.602 1.00 37.10 220 ILE A C 1
ATOM 1543 O O . ILE A 1 197 ? 15.275 114.197 46.442 1.00 35.84 220 ILE A O 1
ATOM 1548 N N . LYS A 1 198 ? 16.482 113.043 47.970 1.00 36.02 221 LYS A N 1
ATOM 1549 C CA . LYS A 1 198 ? 17.537 112.695 47.013 1.00 37.32 221 LYS A CA 1
ATOM 1550 C C . LYS A 1 198 ? 17.103 111.734 45.936 1.00 36.93 221 LYS A C 1
ATOM 1551 O O . LYS A 1 198 ? 17.527 111.891 44.788 1.00 38.34 221 LYS A O 1
ATOM 1557 N N . GLN A 1 199 ? 16.262 110.772 46.282 1.00 35.27 222 GLN A N 1
ATOM 1558 C CA . GLN A 1 199 ? 15.809 109.797 45.302 1.00 36.41 222 GLN A CA 1
ATOM 1559 C C . GLN A 1 199 ? 14.785 110.379 44.311 1.00 36.38 222 GLN A C 1
ATOM 1560 O O . GLN A 1 199 ? 14.766 109.995 43.132 1.00 35.63 222 GLN A O 1
ATOM 1566 N N . LEU A 1 200 ? 13.926 111.277 44.776 1.00 36.18 223 LEU A N 1
ATOM 1567 C CA . LEU A 1 200 ? 13.046 111.991 43.844 1.00 37.34 223 LEU A CA 1
ATOM 1568 C C . LEU A 1 200 ? 13.862 112.832 42.870 1.00 36.50 223 LEU A C 1
ATOM 1569 O O . LEU A 1 200 ? 13.605 112.820 41.663 1.00 37.23 223 LEU A O 1
ATOM 1574 N N . TYR A 1 201 ? 14.819 113.580 43.398 1.00 36.13 224 TYR A N 1
ATOM 1575 C CA . TYR A 1 201 ? 15.722 114.362 42.574 1.00 36.54 224 TYR A CA 1
ATOM 1576 C C . TYR A 1 201 ? 16.369 113.454 41.504 1.00 36.27 224 TYR A C 1
ATOM 1577 O O . TYR A 1 201 ? 16.330 113.741 40.303 1.00 34.35 224 TYR A O 1
ATOM 1586 N N . LEU A 1 202 ? 16.922 112.340 41.966 1.00 35.69 225 LEU A N 1
ATOM 1587 C CA . LEU A 1 202 ? 17.635 111.420 41.097 1.00 36.43 225 LEU A CA 1
ATOM 1588 C C . LEU A 1 202 ? 16.762 110.896 39.989 1.00 35.98 225 LEU A C 1
ATOM 1589 O O . LEU A 1 202 ? 17.164 110.883 38.820 1.00 34.70 225 LEU A O 1
ATOM 1594 N N . GLN A 1 203 ? 15.577 110.431 40.367 1.00 36.14 226 GLN A N 1
ATOM 1595 C CA . GLN A 1 203 ? 14.682 109.792 39.434 1.00 36.39 226 GLN A CA 1
ATOM 1596 C C . GLN A 1 203 ? 14.271 110.737 38.298 1.00 37.43 226 GLN A C 1
ATOM 1597 O O . GLN A 1 203 ? 14.163 110.306 37.163 1.00 39.63 226 GLN A O 1
ATOM 1603 N N . HIS A 1 204 ? 14.017 112.006 38.593 1.00 35.52 227 HIS A N 1
ATOM 1604 C CA . HIS A 1 204 ? 13.702 112.932 37.528 1.00 37.46 227 HIS A CA 1
ATOM 1605 C C . HIS A 1 204 ? 14.809 113.070 36.474 1.00 37.41 227 HIS A C 1
ATOM 1606 O O . HIS A 1 204 ? 14.524 113.170 35.276 1.00 36.84 227 HIS A O 1
ATOM 1613 N N . ARG A 1 205 ? 16.058 113.129 36.936 1.00 35.98 228 ARG A N 1
ATOM 1614 C CA . ARG A 1 205 ? 17.198 113.240 36.051 1.00 37.17 228 ARG A CA 1
ATOM 1615 C C . ARG A 1 205 ? 17.438 111.935 35.258 1.00 37.50 228 ARG A C 1
ATOM 1616 O O . ARG A 1 205 ? 17.739 111.993 34.072 1.00 38.35 228 ARG A O 1
ATOM 1624 N N . VAL A 1 206 ? 17.291 110.787 35.915 1.00 36.07 229 VAL A N 1
ATOM 1625 C CA . VAL A 1 206 ? 17.382 109.525 35.235 1.00 38.04 229 VAL A CA 1
ATOM 1626 C C . VAL A 1 206 ? 16.343 109.434 34.117 1.00 38.07 229 VAL A C 1
ATOM 1627 O O . VAL A 1 206 ? 16.684 109.095 33.001 1.00 38.88 229 VAL A O 1
ATOM 1631 N N . LEU A 1 207 ? 15.090 109.713 34.427 1.00 37.15 230 LEU A N 1
ATOM 1632 C CA . LEU A 1 207 ? 14.040 109.598 33.445 1.00 38.33 230 LEU A CA 1
ATOM 1633 C C . LEU A 1 207 ? 14.223 110.573 32.308 1.00 39.60 230 LEU A C 1
ATOM 1634 O O . LEU A 1 207 ? 14.061 110.171 31.150 1.00 42.87 230 LEU A O 1
ATOM 1639 N N . ASP A 1 208 ? 14.534 111.831 32.612 1.00 38.04 231 ASP A N 1
ATOM 1640 C CA . ASP A 1 208 ? 14.761 112.801 31.546 1.00 40.53 231 ASP A CA 1
ATOM 1641 C C . ASP A 1 208 ? 15.880 112.323 30.596 1.00 39.84 231 ASP A C 1
ATOM 1642 O O . ASP A 1 208 ? 15.752 112.399 29.378 1.00 38.38 231 ASP A O 1
ATOM 1647 N N . GLN A 1 209 ? 16.953 111.795 31.165 1.00 38.61 232 GLN A N 1
ATOM 1648 C CA . GLN A 1 209 ? 18.120 111.393 30.378 1.00 39.68 232 GLN A CA 1
ATOM 1649 C C . GLN A 1 209 ? 17.800 110.172 29.525 1.00 39.91 232 GLN A C 1
ATOM 1650 O O . GLN A 1 209 ? 18.098 110.164 28.330 1.00 41.86 232 GLN A O 1
ATOM 1656 N N . MET A 1 210 ? 17.172 109.169 30.123 1.00 39.03 233 MET A N 1
ATOM 1657 C CA . MET A 1 210 ? 16.766 107.967 29.395 1.00 39.10 233 MET A CA 1
ATOM 1658 C C . MET A 1 210 ? 15.849 108.311 28.249 1.00 40.24 233 MET A C 1
ATOM 1659 O O . MET A 1 210 ? 16.079 107.905 27.106 1.00 39.12 233 MET A O 1
ATOM 1664 N N . ARG A 1 211 ? 14.808 109.087 28.549 1.00 41.38 234 ARG A N 1
ATOM 1665 C CA . ARG A 1 211 ? 13.846 109.488 27.520 1.00 40.77 234 ARG A CA 1
ATOM 1666 C C . ARG A 1 211 ? 14.490 110.319 26.405 1.00 41.25 234 ARG A C 1
ATOM 1667 O O . ARG A 1 211 ? 14.133 110.135 25.255 1.00 43.53 234 ARG A O 1
ATOM 1675 N N . SER A 1 212 ? 15.481 111.148 26.721 1.00 39.33 235 SER A N 1
ATOM 1676 C CA . SER A 1 212 ? 16.123 111.974 25.731 1.00 40.51 235 SER A CA 1
ATOM 1677 C C . SER A 1 212 ? 16.774 111.093 24.648 1.00 41.73 235 SER A C 1
ATOM 1678 O O . SER A 1 212 ? 16.746 111.462 23.474 1.00 42.68 235 SER A O 1
ATOM 1681 N N . PHE A 1 213 ? 17.276 109.908 25.024 1.00 41.48 236 PHE A N 1
ATOM 1682 C CA . PHE A 1 213 ? 17.861 108.957 24.064 1.00 43.14 236 PHE A CA 1
ATOM 1683 C C . PHE A 1 213 ? 16.828 108.142 23.325 1.00 44.58 236 PHE A C 1
ATOM 1684 O O . PHE A 1 213 ? 17.156 107.497 22.326 1.00 45.42 236 PHE A O 1
ATOM 1692 N N . GLY A 1 214 ? 15.584 108.151 23.802 1.00 44.43 237 GLY A N 1
ATOM 1693 C CA . GLY A 1 214 ? 14.575 107.261 23.258 1.00 44.16 237 GLY A CA 1
ATOM 1694 C C . GLY A 1 214 ? 14.535 105.917 23.958 1.00 43.86 237 GLY A C 1
ATOM 1695 O O . GLY A 1 214 ? 13.940 104.996 23.441 1.00 45.35 237 GLY A O 1
ATOM 1696 N N . MET A 1 215 ? 15.163 105.797 25.127 1.00 42.20 238 MET A N 1
ATOM 1697 C CA . MET A 1 215 ? 14.998 104.601 25.962 1.00 42.88 238 MET A CA 1
ATOM 1698 C C . MET A 1 215 ? 13.585 104.582 26.571 1.00 43.30 238 MET A C 1
ATOM 1699 O O . MET A 1 215 ? 12.964 105.643 26.747 1.00 44.84 238 MET A O 1
ATOM 1704 N N . THR A 1 216 ? 13.086 103.380 26.853 1.00 40.64 239 THR A N 1
ATOM 1705 C CA . THR A 1 216 ? 11.828 103.176 27.551 1.00 39.60 239 THR A CA 1
ATOM 1706 C C . THR A 1 216 ? 12.178 102.785 29.006 1.00 40.23 239 THR A C 1
ATOM 1707 O O . THR A 1 216 ? 12.689 101.693 29.252 1.00 38.73 239 THR A O 1
ATOM 1711 N N . PRO A 1 217 ? 11.941 103.687 29.968 1.00 38.96 240 PRO A N 1
ATOM 1712 C CA . PRO A 1 217 ? 12.121 103.354 31.382 1.00 39.66 240 PRO A CA 1
ATOM 1713 C C . PRO A 1 217 ? 10.912 102.645 31.925 1.00 39.57 240 PRO A C 1
ATOM 1714 O O . PRO A 1 217 ? 9.785 103.124 31.746 1.00 41.46 240 PRO A O 1
ATOM 1718 N N . VAL A 1 218 ? 11.147 101.520 32.577 1.00 37.79 241 VAL A N 1
ATOM 1719 C CA . VAL A 1 218 ? 10.063 100.762 33.168 1.00 37.47 241 VAL A CA 1
ATOM 1720 C C . VAL A 1 218 ? 9.807 101.367 34.536 1.00 37.44 241 VAL A C 1
ATOM 1721 O O . VAL A 1 218 ? 10.736 101.777 35.237 1.00 36.61 241 VAL A O 1
ATOM 1725 N N . LEU A 1 219 ? 8.544 101.408 34.921 1.00 37.86 242 LEU A N 1
ATOM 1726 C CA . LEU A 1 219 ? 8.136 102.011 36.185 1.00 38.72 242 LEU A CA 1
ATOM 1727 C C . LEU A 1 219 ? 7.455 100.940 37.022 1.00 37.90 242 LEU A C 1
ATOM 1728 O O . LEU A 1 219 ? 6.852 100.039 36.481 1.00 35.54 242 LEU A O 1
ATOM 1733 N N . PRO A 1 220 ? 7.528 101.049 38.356 1.00 37.10 243 PRO A N 1
ATOM 1734 C CA . PRO A 1 220 ? 6.881 100.079 39.210 1.00 37.94 243 PRO A CA 1
ATOM 1735 C C . PRO A 1 220 ? 5.358 100.240 39.316 1.00 38.68 243 PRO A C 1
ATOM 1736 O O . PRO A 1 220 ? 4.814 101.277 38.979 1.00 39.91 243 PRO A O 1
ATOM 1740 N N . ALA A 1 221 ? 4.687 99.172 39.732 1.00 38.23 244 ALA A N 1
ATOM 1741 C CA . ALA A 1 221 ? 3.270 99.187 40.034 1.00 38.42 244 ALA A CA 1
ATOM 1742 C C . ALA A 1 221 ? 2.976 98.286 41.240 1.00 38.26 244 ALA A C 1
ATOM 1743 O O . ALA A 1 221 ? 3.808 97.496 41.674 1.00 41.03 244 ALA A O 1
ATOM 1745 N N . PHE A 1 222 ? 1.775 98.419 41.762 1.00 37.17 245 PHE A N 1
ATOM 1746 C CA . PHE A 1 222 ? 1.291 97.635 42.896 1.00 37.84 245 PHE A CA 1
ATOM 1747 C C . PHE A 1 222 ? 1.029 96.177 42.522 1.00 37.82 245 PHE A C 1
ATOM 1748 O O . PHE A 1 222 ? 0.336 95.907 41.559 1.00 39.93 245 PHE A O 1
ATOM 1756 N N . ALA A 1 223 ? 1.548 95.256 43.320 1.00 37.27 246 ALA A N 1
ATOM 1757 C CA . ALA A 1 223 ? 1.403 93.834 43.086 1.00 38.50 246 ALA A CA 1
ATOM 1758 C C . ALA A 1 223 ? 0.601 93.098 44.164 1.00 39.25 246 ALA A C 1
ATOM 1759 O O . ALA A 1 223 ? 0.470 91.852 44.104 1.00 41.58 246 ALA A O 1
ATOM 1761 N N . GLY A 1 224 ? 0.073 93.844 45.133 1.00 38.26 247 GLY A N 1
ATOM 1762 C CA . GLY A 1 224 ? -0.833 93.291 46.151 1.00 39.72 247 GLY A CA 1
ATOM 1763 C C . GLY A 1 224 ? -0.352 93.347 47.604 1.00 39.67 247 GLY A C 1
ATOM 1764 O O . GLY A 1 224 ? -1.149 93.149 48.525 1.00 41.40 247 GLY A O 1
ATOM 1765 N N . HIS A 1 225 ? 0.933 93.605 47.820 1.00 39.74 248 HIS A N 1
ATOM 1766 C CA . HIS A 1 225 ? 1.517 93.628 49.164 1.00 39.60 248 HIS A CA 1
ATOM 1767 C C . HIS A 1 225 ? 1.247 94.966 49.799 1.00 41.17 248 HIS A C 1
ATOM 1768 O O . HIS A 1 225 ? 1.501 96.008 49.181 1.00 40.93 248 HIS A O 1
ATOM 1775 N N . VAL A 1 226 ? 0.758 94.916 51.036 1.00 40.00 249 VAL A N 1
ATOM 1776 C CA . VAL A 1 226 ? 0.399 96.093 51.791 1.00 39.37 249 VAL A CA 1
ATOM 1777 C C . VAL A 1 226 ? 0.915 95.968 53.223 1.00 40.21 249 VAL A C 1
ATOM 1778 O O . VAL A 1 226 ? 1.030 94.864 53.751 1.00 40.87 249 VAL A O 1
ATOM 1782 N N . PRO A 1 227 ? 1.202 97.101 53.862 1.00 39.80 250 PRO A N 1
ATOM 1783 C CA . PRO A 1 227 ? 1.548 97.105 55.281 1.00 40.56 250 PRO A CA 1
ATOM 1784 C C . PRO A 1 227 ? 0.381 96.656 56.141 1.00 42.59 250 PRO A C 1
ATOM 1785 O O . PRO A 1 227 ? -0.760 96.930 55.810 1.00 45.36 250 PRO A O 1
ATOM 1789 N N . GLU A 1 228 ? 0.679 96.027 57.267 1.00 44.62 251 GLU A N 1
ATOM 1790 C CA . GLU A 1 228 ? -0.324 95.600 58.237 1.00 45.79 251 GLU A CA 1
ATOM 1791 C C . GLU A 1 228 ? -1.253 96.757 58.650 1.00 44.09 251 GLU A C 1
ATOM 1792 O O . GLU A 1 228 ? -2.470 96.551 58.874 1.00 43.13 251 GLU A O 1
ATOM 1798 N N . ALA A 1 229 ? -0.712 97.969 58.716 1.00 41.35 252 ALA A N 1
ATOM 1799 C CA . ALA A 1 229 ? -1.530 99.121 59.121 1.00 42.83 252 ALA A CA 1
ATOM 1800 C C . ALA A 1 229 ? -2.707 99.468 58.188 1.00 42.83 252 ALA A C 1
ATOM 1801 O O . ALA A 1 229 ? -3.652 100.106 58.614 1.00 45.58 252 ALA A O 1
ATOM 1803 N N . VAL A 1 230 ? -2.668 99.018 56.939 1.00 43.03 253 VAL A N 1
ATOM 1804 C CA . VAL A 1 230 ? -3.830 99.043 56.076 1.00 46.04 253 VAL A CA 1
ATOM 1805 C C . VAL A 1 230 ? -5.075 98.401 56.725 1.00 46.79 253 VAL A C 1
ATOM 1806 O O . VAL A 1 230 ? -6.197 98.881 56.503 1.00 49.08 253 VAL A O 1
ATOM 1810 N N . THR A 1 231 ? -4.877 97.360 57.523 1.00 45.23 254 THR A N 1
ATOM 1811 C CA . THR A 1 231 ? -5.964 96.745 58.270 1.00 47.01 254 THR A CA 1
ATOM 1812 C C . THR A 1 231 ? -6.468 97.581 59.457 1.00 47.09 254 THR A C 1
ATOM 1813 O O . THR A 1 231 ? -7.531 97.278 59.994 1.00 49.99 254 THR A O 1
ATOM 1817 N N . ARG A 1 232 ? -5.749 98.619 59.876 1.00 45.66 255 ARG A N 1
ATOM 1818 C CA . ARG A 1 232 ? -6.336 99.596 60.809 1.00 46.71 255 ARG A CA 1
ATOM 1819 C C . ARG A 1 232 ? -7.313 100.545 60.079 1.00 46.92 255 ARG A C 1
ATOM 1820 O O . ARG A 1 232 ? -8.424 100.819 60.576 1.00 46.32 255 ARG A O 1
ATOM 1828 N N . VAL A 1 233 ? -6.903 101.071 58.916 1.00 46.37 256 VAL A N 1
ATOM 1829 C CA . VAL A 1 233 ? -7.777 102.047 58.235 1.00 46.84 256 VAL A CA 1
ATOM 1830 C C . VAL A 1 233 ? -8.893 101.365 57.456 1.00 45.81 256 VAL A C 1
ATOM 1831 O O . VAL A 1 233 ? -9.987 101.936 57.342 1.00 45.10 256 VAL A O 1
ATOM 1835 N N . PHE A 1 234 ? -8.612 100.162 56.947 1.00 43.67 257 PHE A N 1
ATOM 1836 C CA . PHE A 1 234 ? -9.614 99.366 56.261 1.00 44.82 257 PHE A CA 1
ATOM 1837 C C . PHE A 1 234 ? -9.725 98.026 56.972 1.00 44.83 257 PHE A C 1
ATOM 1838 O O . PHE A 1 234 ? -9.117 97.066 56.529 1.00 45.89 257 PHE A O 1
ATOM 1846 N N . PRO A 1 235 ? -10.486 97.963 58.085 1.00 45.00 258 PRO A N 1
ATOM 1847 C CA . PRO A 1 235 ? -10.477 96.735 58.921 1.00 46.53 258 PRO A CA 1
ATOM 1848 C C . PRO A 1 235 ? -11.214 95.531 58.352 1.00 47.64 258 PRO A C 1
ATOM 1849 O O . PRO A 1 235 ? -11.113 94.464 58.899 1.00 48.46 258 PRO A O 1
ATOM 1853 N N . GLN A 1 236 ? -11.951 95.702 57.268 1.00 48.88 259 GLN A N 1
ATOM 1854 C CA . GLN A 1 236 ? -12.634 94.591 56.633 1.00 48.28 259 GLN A CA 1
ATOM 1855 C C . GLN A 1 236 ? -11.902 94.058 55.417 1.00 48.06 259 GLN A C 1
ATOM 1856 O O . GLN A 1 236 ? -12.466 93.217 54.744 1.00 50.00 259 GLN A O 1
ATOM 1862 N N . VAL A 1 237 ? -10.683 94.517 55.111 1.00 46.68 260 VAL A N 1
ATOM 1863 C CA . VAL A 1 237 ? -9.963 93.902 53.980 1.00 47.70 260 VAL A CA 1
ATOM 1864 C C . VAL A 1 237 ? -9.662 92.426 54.181 1.00 48.74 260 VAL A C 1
ATOM 1865 O O . VAL A 1 237 ? -9.324 92.001 55.262 1.00 49.12 260 VAL A O 1
ATOM 1869 N N . ASN A 1 238 ? -9.781 91.668 53.100 1.00 49.39 261 ASN A N 1
ATOM 1870 C CA . ASN A 1 238 ? -9.375 90.293 53.027 1.00 50.44 261 ASN A CA 1
ATOM 1871 C C . ASN A 1 238 ? -7.869 90.230 52.672 1.00 49.68 261 ASN A C 1
ATOM 1872 O O . ASN A 1 238 ? -7.447 90.621 51.563 1.00 48.02 261 ASN A O 1
ATOM 1877 N N . VAL A 1 239 ? -7.055 89.779 53.626 1.00 49.29 262 VAL A N 1
ATOM 1878 C CA . VAL A 1 239 ? -5.598 89.648 53.438 1.00 49.04 262 VAL A CA 1
ATOM 1879 C C . VAL A 1 239 ? -5.141 88.272 53.858 1.00 50.57 262 VAL A C 1
ATOM 1880 O O . VAL A 1 239 ? -5.722 87.694 54.724 1.00 52.16 262 VAL A O 1
ATOM 1884 N N . THR A 1 240 ? -4.112 87.758 53.200 1.00 51.56 263 THR A N 1
ATOM 1885 C CA A THR A 1 240 ? -3.435 86.561 53.645 0.50 52.64 263 THR A CA 1
ATOM 1886 C CA B THR A 1 240 ? -3.416 86.548 53.599 0.50 51.91 263 THR A CA 1
ATOM 1887 C C . THR A 1 240 ? -2.013 86.954 54.035 1.00 52.00 263 THR A C 1
ATOM 1888 O O . THR A 1 240 ? -1.361 87.761 53.373 1.00 49.36 263 THR A O 1
ATOM 1895 N N . LYS A 1 241 ? -1.552 86.390 55.139 1.00 53.03 264 LYS A N 1
ATOM 1896 C CA . LYS A 1 241 ? -0.228 86.638 55.632 1.00 54.56 264 LYS A CA 1
ATOM 1897 C C . LYS A 1 241 ? 0.682 85.595 54.964 1.00 53.66 264 LYS A C 1
ATOM 1898 O O . LYS A 1 241 ? 0.458 84.408 55.096 1.00 53.64 264 LYS A O 1
ATOM 1904 N N . MET A 1 242 ? 1.680 86.037 54.215 1.00 53.76 265 MET A N 1
ATOM 1905 C CA . MET A 1 242 ? 2.630 85.134 53.581 1.00 55.88 265 MET A CA 1
ATOM 1906 C C . MET A 1 242 ? 3.515 84.437 54.613 1.00 54.87 265 MET A C 1
ATOM 1907 O O . MET A 1 242 ? 3.510 84.766 55.814 1.00 51.03 265 MET A O 1
ATOM 1912 N N . GLY A 1 243 ? 4.260 83.444 54.125 1.00 54.79 266 GLY A N 1
ATOM 1913 C CA . GLY A 1 243 ? 5.269 82.770 54.919 1.00 53.51 266 GLY A CA 1
ATOM 1914 C C . GLY A 1 243 ? 6.508 83.623 55.163 1.00 53.09 266 GLY A C 1
ATOM 1915 O O . GLY A 1 243 ? 6.672 84.730 54.640 1.00 51.38 266 GLY A O 1
ATOM 1916 N N . SER A 1 244 ? 7.376 83.073 55.988 1.00 53.44 267 SER A N 1
ATOM 1917 C CA . SER A 1 244 ? 8.687 83.616 56.268 1.00 51.61 267 SER A CA 1
ATOM 1918 C C . SER A 1 244 ? 9.579 83.501 55.028 1.00 50.03 267 SER A C 1
ATOM 1919 O O . SER A 1 244 ? 9.784 82.436 54.524 1.00 52.01 267 SER A O 1
ATOM 1922 N N . TRP A 1 245 ? 10.107 84.615 54.540 1.00 47.57 268 TRP A N 1
ATOM 1923 C CA . TRP A 1 245 ? 11.170 84.599 53.546 1.00 45.51 268 TRP A CA 1
ATOM 1924 C C . TRP A 1 245 ? 12.545 84.849 54.185 1.00 44.22 268 TRP A C 1
ATOM 1925 O O . TRP A 1 245 ? 12.680 85.656 55.092 1.00 43.47 268 TRP A O 1
ATOM 1936 N N . GLY A 1 246 ? 13.556 84.180 53.657 1.00 45.57 269 GLY A N 1
ATOM 1937 C CA . GLY A 1 246 ? 14.942 84.344 54.083 1.00 47.44 269 GLY A CA 1
ATOM 1938 C C . GLY A 1 246 ? 15.216 84.110 55.552 1.00 48.53 269 GLY A C 1
ATOM 1939 O O . GLY A 1 246 ? 16.110 84.734 56.116 1.00 48.30 269 GLY A O 1
ATOM 1940 N N . HIS A 1 247 ? 14.462 83.213 56.175 1.00 51.13 270 HIS A N 1
ATOM 1941 C CA . HIS A 1 247 ? 14.578 82.971 57.625 1.00 53.94 270 HIS A CA 1
ATOM 1942 C C . HIS A 1 247 ? 14.322 84.176 58.539 1.00 51.98 270 HIS A C 1
ATOM 1943 O O . HIS A 1 247 ? 14.653 84.130 59.720 1.00 53.21 270 HIS A O 1
ATOM 1950 N N . PHE A 1 248 ? 13.686 85.222 58.026 1.00 48.97 271 PHE A N 1
ATOM 1951 C CA . PHE A 1 248 ? 13.252 86.347 58.855 1.00 46.88 271 PHE A CA 1
ATOM 1952 C C . PHE A 1 248 ? 11.933 86.012 59.546 1.00 48.14 271 PHE A C 1
ATOM 1953 O O . PHE A 1 248 ? 11.052 85.413 58.933 1.00 50.98 271 PHE A O 1
ATOM 1961 N N . ASN A 1 249 ? 11.783 86.416 60.805 1.00 47.64 272 ASN A N 1
ATOM 1962 C CA . ASN A 1 249 ? 10.518 86.245 61.517 1.00 48.58 272 ASN A CA 1
ATOM 1963 C C . ASN A 1 249 ? 9.486 87.293 61.040 1.00 48.95 272 ASN A C 1
ATOM 1964 O O . ASN A 1 249 ? 9.779 88.084 60.128 1.00 48.39 272 ASN A O 1
ATOM 1969 N N . CYS A 1 250 ? 8.320 87.325 61.675 1.00 49.24 273 CYS A N 1
ATOM 1970 C CA . CYS A 1 250 ? 7.185 88.102 61.199 1.00 53.54 273 CYS A CA 1
ATOM 1971 C C . CYS A 1 250 ? 7.286 89.595 61.501 1.00 51.64 273 CYS A C 1
ATOM 1972 O O . CYS A 1 250 ? 6.499 90.377 60.965 1.00 51.04 273 CYS A O 1
ATOM 1975 N N . SER A 1 251 ? 8.287 89.993 62.279 1.00 48.79 274 SER A N 1
ATOM 1976 C CA . SER A 1 251 ? 8.618 91.403 62.388 1.00 48.13 274 SER A CA 1
ATOM 1977 C C . SER A 1 251 ? 9.236 91.983 61.136 1.00 44.91 274 SER A C 1
ATOM 1978 O O . SER A 1 251 ? 9.156 93.204 60.951 1.00 43.55 274 SER A O 1
ATOM 1981 N N . TYR A 1 252 ? 9.874 91.130 60.326 1.00 42.43 275 TYR A N 1
ATOM 1982 C CA . TYR A 1 252 ? 10.533 91.542 59.103 1.00 41.48 275 TYR A CA 1
ATOM 1983 C C . TYR A 1 252 ? 10.055 90.895 57.788 1.00 41.67 275 TYR A C 1
ATOM 1984 O O . TYR A 1 252 ? 10.431 91.332 56.736 1.00 43.13 275 TYR A O 1
ATOM 1993 N N . SER A 1 253 ? 9.250 89.853 57.832 1.00 44.24 276 SER A N 1
ATOM 1994 C CA . SER A 1 253 ? 8.759 89.194 56.625 1.00 43.64 276 SER A CA 1
ATOM 1995 C C . SER A 1 253 ? 7.296 88.829 56.896 1.00 44.56 276 SER A C 1
ATOM 1996 O O . SER A 1 253 ? 6.657 89.517 57.696 1.00 45.54 276 SER A O 1
ATOM 1999 N N . CYS A 1 254 ? 6.774 87.774 56.280 1.00 45.36 277 CYS A N 1
ATOM 2000 C CA . CYS A 1 254 ? 5.384 87.376 56.471 1.00 49.15 277 CYS A CA 1
ATOM 2001 C C . CYS A 1 254 ? 4.466 88.549 56.053 1.00 48.79 277 CYS A C 1
ATOM 2002 O O . CYS A 1 254 ? 3.658 89.038 56.840 1.00 48.23 277 CYS A O 1
ATOM 2005 N N . SER A 1 255 ? 4.631 88.981 54.808 1.00 45.99 278 SER A N 1
ATOM 2006 C CA . SER A 1 255 ? 3.938 90.108 54.251 1.00 47.23 278 SER A CA 1
ATOM 2007 C C . SER A 1 255 ? 2.413 89.898 54.125 1.00 46.28 278 SER A C 1
ATOM 2008 O O . SER A 1 255 ? 1.949 88.790 53.933 1.00 46.14 278 SER A O 1
ATOM 2011 N N . PHE A 1 256 ? 1.649 90.978 54.255 1.00 44.42 279 PHE A N 1
ATOM 2012 C CA . PHE A 1 256 ? 0.197 90.938 54.057 1.00 44.61 279 PHE A CA 1
ATOM 2013 C C . PHE A 1 256 ? -0.120 91.097 52.584 1.00 43.09 279 PHE A C 1
ATOM 2014 O O . PHE A 1 256 ? 0.265 92.075 51.989 1.00 43.27 279 PHE A O 1
ATOM 2022 N N . LEU A 1 257 ? -0.748 90.086 51.993 1.00 42.56 280 LEU A N 1
ATOM 2023 C CA . LEU A 1 257 ? -1.147 90.110 50.593 1.00 42.39 280 LEU A CA 1
ATOM 2024 C C . LEU A 1 257 ? -2.659 90.354 50.494 1.00 43.04 280 LEU A C 1
ATOM 2025 O O . LEU A 1 257 ? -3.456 89.587 51.008 1.00 43.63 280 LEU A O 1
ATOM 2030 N N . LEU A 1 258 ? -3.038 91.461 49.869 1.00 43.45 281 LEU A N 1
ATOM 2031 C CA . LEU A 1 258 ? -4.446 91.834 49.697 1.00 44.44 281 LEU A CA 1
ATOM 2032 C C . LEU A 1 258 ? -5.116 90.911 48.674 1.00 44.39 281 LEU A C 1
ATOM 2033 O O . LEU A 1 258 ? -4.578 90.694 47.583 1.00 45.79 281 LEU A O 1
ATOM 2038 N N . ALA A 1 259 ? -6.262 90.350 49.028 1.00 43.55 282 ALA A N 1
ATOM 2039 C CA . ALA A 1 259 ? -6.940 89.372 48.160 1.00 44.80 282 ALA A CA 1
ATOM 2040 C C . ALA A 1 259 ? -7.311 90.036 46.822 1.00 45.62 282 ALA A C 1
ATOM 2041 O O . ALA A 1 259 ? -7.621 91.239 46.804 1.00 46.29 282 ALA A O 1
ATOM 2043 N N . PRO A 1 260 ? -7.250 89.279 45.705 1.00 47.14 283 PRO A N 1
ATOM 2044 C CA . PRO A 1 260 ? -7.394 89.880 44.379 1.00 48.92 283 PRO A CA 1
ATOM 2045 C C . PRO A 1 260 ? -8.711 90.565 44.132 1.00 51.31 283 PRO A C 1
ATOM 2046 O O . PRO A 1 260 ? -8.747 91.555 43.416 1.00 54.35 283 PRO A O 1
ATOM 2050 N N . GLU A 1 261 ? -9.767 90.042 44.734 1.00 52.88 284 GLU A N 1
ATOM 2051 C CA . GLU A 1 261 ? -11.102 90.590 44.570 1.00 57.02 284 GLU A CA 1
ATOM 2052 C C . GLU A 1 261 ? -11.578 91.487 45.691 1.00 53.79 284 GLU A C 1
ATOM 2053 O O . GLU A 1 261 ? -12.704 91.945 45.663 1.00 52.19 284 GLU A O 1
ATOM 2059 N N . ASP A 1 262 ? -10.695 91.836 46.618 1.00 51.19 285 ASP A N 1
ATOM 2060 C CA . ASP A 1 262 ? -11.020 92.849 47.600 1.00 49.48 285 ASP A CA 1
ATOM 2061 C C . ASP A 1 262 ? -11.296 94.197 46.927 1.00 48.11 285 ASP A C 1
ATOM 2062 O O . ASP A 1 262 ? -10.547 94.609 46.041 1.00 45.87 285 ASP A O 1
ATOM 2067 N N . PRO A 1 263 ? -12.376 94.886 47.342 1.00 47.14 286 PRO A N 1
ATOM 2068 C CA . PRO A 1 263 ? -12.666 96.157 46.662 1.00 46.91 286 PRO A CA 1
ATOM 2069 C C . PRO A 1 263 ? -11.586 97.212 46.837 1.00 45.64 286 PRO A C 1
ATOM 2070 O O . PRO A 1 263 ? -11.483 98.112 46.014 1.00 46.22 286 PRO A O 1
ATOM 2074 N N . ILE A 1 264 ? -10.786 97.095 47.879 1.00 44.11 287 ILE A N 1
ATOM 2075 C CA . ILE A 1 264 ? -9.681 98.008 48.090 1.00 44.11 287 ILE A CA 1
ATOM 2076 C C . ILE A 1 264 ? -8.512 97.819 47.083 1.00 43.03 287 ILE A C 1
ATOM 2077 O O . ILE A 1 264 ? -7.687 98.731 46.923 1.00 41.25 287 ILE A O 1
ATOM 2082 N N . PHE A 1 265 ? -8.433 96.670 46.407 1.00 41.93 288 PHE A N 1
ATOM 2083 C CA . PHE A 1 265 ? -7.279 96.376 45.555 1.00 41.25 288 PHE A CA 1
ATOM 2084 C C . PHE A 1 265 ? -7.127 97.395 44.416 1.00 40.89 288 PHE A C 1
ATOM 2085 O O . PHE A 1 265 ? -6.068 97.994 44.300 1.00 38.13 288 PHE A O 1
ATOM 2093 N N . PRO A 1 266 ? -8.168 97.574 43.565 1.00 42.52 289 PRO A N 1
ATOM 2094 C CA . PRO A 1 266 ? -8.027 98.548 42.492 1.00 42.34 289 PRO A CA 1
ATOM 2095 C C . PRO A 1 266 ? -7.893 99.966 43.024 1.00 43.02 289 PRO A C 1
ATOM 2096 O O . PRO A 1 266 ? -7.318 100.817 42.355 1.00 41.99 289 PRO A O 1
ATOM 2100 N N . ILE A 1 267 ? -8.391 100.223 44.222 1.00 43.03 290 ILE A N 1
ATOM 2101 C CA . ILE A 1 267 ? -8.288 101.571 44.801 1.00 42.62 290 ILE A CA 1
ATOM 2102 C C . ILE A 1 267 ? -6.857 101.927 45.171 1.00 41.09 290 ILE A C 1
ATOM 2103 O O . ILE A 1 267 ? -6.399 102.989 44.817 1.00 40.68 290 ILE A O 1
ATOM 2108 N N . ILE A 1 268 ? -6.155 101.028 45.847 1.00 39.40 291 ILE A N 1
ATOM 2109 C CA . ILE A 1 268 ? -4.759 101.234 46.198 1.00 39.76 291 ILE A CA 1
ATOM 2110 C C . ILE A 1 268 ? -3.877 101.216 44.960 1.00 39.29 291 ILE A C 1
ATOM 2111 O O . ILE A 1 268 ? -3.013 102.070 44.817 1.00 38.09 291 ILE A O 1
ATOM 2116 N N . GLY A 1 269 ? -4.089 100.231 44.086 1.00 39.54 292 GLY A N 1
ATOM 2117 C CA . GLY A 1 269 ? -3.300 100.082 42.874 1.00 38.32 292 GLY A CA 1
ATOM 2118 C C . GLY A 1 269 ? -3.409 101.301 41.982 1.00 38.57 292 GLY A C 1
ATOM 2119 O O . GLY A 1 269 ? -2.400 101.784 41.476 1.00 38.82 292 GLY A O 1
ATOM 2120 N N . SER A 1 270 ? -4.630 101.817 41.828 1.00 39.14 293 SER A N 1
ATOM 2121 C CA . SER A 1 270 ? -4.896 102.979 40.995 1.00 38.50 293 SER A CA 1
ATOM 2122 C C . SER A 1 270 ? -4.290 104.237 41.599 1.00 39.09 293 SER A C 1
ATOM 2123 O O . SER A 1 270 ? -3.730 105.063 40.850 1.00 41.01 293 SER A O 1
ATOM 2126 N N . LEU A 1 271 ? -4.425 104.408 42.917 1.00 37.47 294 LEU A N 1
ATOM 2127 C CA . LEU A 1 271 ? -3.917 105.612 43.576 1.00 38.58 294 LEU A CA 1
ATOM 2128 C C . LEU A 1 271 ? -2.380 105.667 43.453 1.00 37.62 294 LEU A C 1
ATOM 2129 O O . LEU A 1 271 ? -1.820 106.717 43.184 1.00 36.08 294 LEU A O 1
ATOM 2134 N N . PHE A 1 272 ? -1.722 104.516 43.564 1.00 37.66 295 PHE A N 1
ATOM 2135 C CA . PHE A 1 272 ? -0.264 104.486 43.430 1.00 37.97 295 PHE A CA 1
ATOM 2136 C C . PHE A 1 272 ? 0.142 104.863 42.013 1.00 37.02 295 PHE A C 1
ATOM 2137 O O . PHE A 1 272 ? 0.982 105.723 41.838 1.00 35.63 295 PHE A O 1
ATOM 2145 N N . LEU A 1 273 ? -0.477 104.259 41.009 1.00 37.25 296 LEU A N 1
ATOM 2146 C CA . LEU A 1 273 ? -0.055 104.527 39.652 1.00 37.67 296 LEU A CA 1
ATOM 2147 C C . LEU A 1 273 ? -0.356 105.971 39.272 1.00 38.52 296 LEU A C 1
ATOM 2148 O O . LEU A 1 273 ? 0.463 106.633 38.641 1.00 38.01 296 LEU A O 1
ATOM 2153 N N . ARG A 1 274 ? -1.492 106.479 39.730 1.00 37.65 297 ARG A N 1
ATOM 2154 C CA . ARG A 1 274 ? -1.854 107.838 39.452 1.00 39.82 297 ARG A CA 1
ATOM 2155 C C . ARG A 1 274 ? -0.851 108.819 40.071 1.00 39.53 297 ARG A C 1
ATOM 2156 O O . ARG A 1 274 ? -0.425 109.763 39.412 1.00 38.44 297 ARG A O 1
ATOM 2164 N N . GLU A 1 275 ? -0.472 108.603 41.323 1.00 39.66 298 GLU A N 1
ATOM 2165 C CA . GLU A 1 275 ? 0.515 109.456 41.962 1.00 40.33 298 GLU A CA 1
ATOM 2166 C C . GLU A 1 275 ? 1.906 109.305 41.312 1.00 40.00 298 GLU A C 1
ATOM 2167 O O . GLU A 1 275 ? 2.654 110.274 41.201 1.00 39.20 298 GLU A O 1
ATOM 2173 N N . LEU A 1 276 ? 2.252 108.099 40.910 1.00 37.59 299 LEU A N 1
ATOM 2174 C CA . LEU A 1 276 ? 3.518 107.887 40.263 1.00 39.96 299 LEU A CA 1
ATOM 2175 C C . LEU A 1 276 ? 3.581 108.672 38.957 1.00 40.04 299 LEU A C 1
ATOM 2176 O O . LEU A 1 276 ? 4.566 109.354 38.677 1.00 38.41 299 LEU A O 1
ATOM 2181 N N . ILE A 1 277 ? 2.512 108.568 38.179 1.00 39.66 300 ILE A N 1
ATOM 2182 C CA . ILE A 1 277 ? 2.426 109.219 36.891 1.00 40.46 300 ILE A CA 1
ATOM 2183 C C . ILE A 1 277 ? 2.316 110.744 37.011 1.00 40.77 300 ILE A C 1
ATOM 2184 O O . ILE A 1 277 ? 2.949 111.441 36.218 1.00 40.72 300 ILE A O 1
ATOM 2189 N N . LYS A 1 278 ? 1.599 111.265 38.000 1.00 41.68 301 LYS A N 1
ATOM 2190 C CA . LYS A 1 278 ? 1.590 112.729 38.251 1.00 44.93 301 LYS A CA 1
ATOM 2191 C C . LYS A 1 278 ? 3.023 113.241 38.454 1.00 42.17 301 LYS A C 1
ATOM 2192 O O . LYS A 1 278 ? 3.374 114.285 37.963 1.00 41.40 301 LYS A O 1
ATOM 2198 N N . GLU A 1 279 ? 3.817 112.537 39.239 1.00 40.81 302 GLU A N 1
ATOM 2199 C CA . GLU A 1 279 ? 5.185 112.968 39.503 1.00 42.19 302 GLU A CA 1
ATOM 2200 C C . GLU A 1 279 ? 6.125 112.715 38.307 1.00 41.94 302 GLU A C 1
ATOM 2201 O O . GLU A 1 279 ? 6.920 113.567 37.981 1.00 44.30 302 GLU A O 1
ATOM 2207 N N . PHE A 1 280 ? 6.044 111.551 37.664 1.00 40.63 303 PHE A N 1
ATOM 2208 C CA . PHE A 1 280 ? 7.103 111.136 36.747 1.00 38.83 303 PHE A CA 1
ATOM 2209 C C . PHE A 1 280 ? 6.694 110.963 35.297 1.00 38.52 303 PHE A C 1
ATOM 2210 O O . PHE A 1 280 ? 7.542 110.647 34.473 1.00 38.81 303 PHE A O 1
ATOM 2218 N N . GLY A 1 281 ? 5.414 111.107 34.953 1.00 38.23 304 GLY A N 1
ATOM 2219 C CA . GLY A 1 281 ? 4.987 110.687 33.619 1.00 37.52 304 GLY A CA 1
ATOM 2220 C C . GLY A 1 281 ? 5.150 109.164 33.489 1.00 39.39 304 GLY A C 1
ATOM 2221 O O . GLY A 1 281 ? 5.394 108.469 34.469 1.00 40.73 304 GLY A O 1
ATOM 2222 N N . THR A 1 282 ? 4.980 108.649 32.284 1.00 39.83 305 THR A N 1
ATOM 2223 C CA . THR A 1 282 ? 5.015 107.234 32.047 1.00 41.44 305 THR A CA 1
ATOM 2224 C C . THR A 1 282 ? 5.353 106.919 30.595 1.00 42.33 305 THR A C 1
ATOM 2225 O O . THR A 1 282 ? 5.076 107.711 29.737 1.00 41.10 305 THR A O 1
ATOM 2229 N N . ASP A 1 283 ? 5.963 105.758 30.354 1.00 41.95 306 ASP A N 1
ATOM 2230 C CA . ASP A 1 283 ? 6.118 105.246 29.011 1.00 42.40 306 ASP A CA 1
ATOM 2231 C C . ASP A 1 283 ? 5.390 103.915 28.838 1.00 44.53 306 ASP A C 1
ATOM 2232 O O . ASP A 1 283 ? 5.698 103.154 27.902 1.00 46.69 306 ASP A O 1
ATOM 2251 N N . ILE A 1 285 ? 5.057 101.001 30.353 1.00 41.10 308 ILE A N 1
ATOM 2252 C CA . ILE A 1 285 ? 5.545 99.673 30.760 1.00 40.73 308 ILE A CA 1
ATOM 2253 C C . ILE A 1 285 ? 5.803 99.705 32.256 1.00 39.19 308 ILE A C 1
ATOM 2254 O O . ILE A 1 285 ? 6.487 100.601 32.767 1.00 39.45 308 ILE A O 1
ATOM 2259 N N . TYR A 1 286 ? 5.199 98.750 32.947 1.00 37.85 309 TYR A N 1
ATOM 2260 C CA . TYR A 1 286 ? 5.166 98.692 34.385 1.00 37.44 309 TYR A CA 1
ATOM 2261 C C . TYR A 1 286 ? 5.654 97.331 34.846 1.00 38.48 309 TYR A C 1
ATOM 2262 O O . TYR A 1 286 ? 5.245 96.315 34.313 1.00 42.30 309 TYR A O 1
ATOM 2271 N N . GLY A 1 287 ? 6.495 97.320 35.858 1.00 37.26 310 GLY A N 1
ATOM 2272 C CA . GLY A 1 287 ? 6.955 96.085 36.484 1.00 38.21 310 GLY A CA 1
ATOM 2273 C C . GLY A 1 287 ? 6.256 95.816 37.799 1.00 37.79 310 GLY A C 1
ATOM 2274 O O . GLY A 1 287 ? 6.066 96.718 38.605 1.00 40.81 310 GLY A O 1
ATOM 2275 N N . ALA A 1 288 ? 5.849 94.577 38.014 1.00 37.53 311 ALA A N 1
ATOM 2276 C CA . ALA A 1 288 ? 5.230 94.166 39.281 1.00 38.29 311 ALA A CA 1
ATOM 2277 C C . ALA A 1 288 ? 5.404 92.683 39.415 1.00 39.17 311 ALA A C 1
ATOM 2278 O O . ALA A 1 288 ? 5.395 91.957 38.402 1.00 40.32 311 ALA A O 1
ATOM 2280 N N . ASP A 1 289 ? 5.545 92.240 40.660 1.00 40.79 312 ASP A N 1
ATOM 2281 C CA . ASP A 1 289 ? 5.729 90.831 40.989 1.00 43.33 312 ASP A CA 1
ATOM 2282 C C . ASP A 1 289 ? 5.146 90.565 42.383 1.00 41.48 312 ASP A C 1
ATOM 2283 O O . ASP A 1 289 ? 5.509 91.210 43.372 1.00 41.07 312 ASP A O 1
ATOM 2288 N N . THR A 1 290 ? 4.243 89.596 42.438 1.00 41.14 313 THR A N 1
ATOM 2289 C CA . THR A 1 290 ? 3.515 89.237 43.642 1.00 41.16 313 THR A CA 1
ATOM 2290 C C . THR A 1 290 ? 4.160 88.094 44.415 1.00 41.47 313 THR A C 1
ATOM 2291 O O . THR A 1 290 ? 4.151 88.097 45.655 1.00 40.74 313 THR A O 1
ATOM 2295 N N . PHE A 1 291 ? 4.742 87.140 43.686 1.00 41.12 314 PHE A N 1
ATOM 2296 C CA . PHE A 1 291 ? 5.151 85.867 44.262 1.00 40.81 314 PHE A CA 1
ATOM 2297 C C . PHE A 1 291 ? 6.636 85.527 44.019 1.00 41.57 314 PHE A C 1
ATOM 2298 O O . PHE A 1 291 ? 7.007 84.355 43.885 1.00 40.40 314 PHE A O 1
ATOM 2306 N N . ASN A 1 292 ? 7.494 86.544 43.966 1.00 42.47 315 ASN A N 1
ATOM 2307 C CA . ASN A 1 292 ? 8.922 86.302 43.806 1.00 43.84 315 ASN A CA 1
ATOM 2308 C C . ASN A 1 292 ? 9.472 85.627 45.071 1.00 43.53 315 ASN A C 1
ATOM 2309 O O . ASN A 1 292 ? 9.536 86.230 46.139 1.00 42.74 315 ASN A O 1
ATOM 2314 N N . GLU A 1 293 ? 9.797 84.342 44.935 1.00 44.12 316 GLU A N 1
ATOM 2315 C CA . GLU A 1 293 ? 10.337 83.530 46.010 1.00 44.62 316 GLU A CA 1
ATOM 2316 C C . GLU A 1 293 ? 9.365 83.334 47.176 1.00 44.82 316 GLU A C 1
ATOM 2317 O O . GLU A 1 293 ? 9.809 83.095 48.298 1.00 44.61 316 GLU A O 1
ATOM 2323 N N . MET A 1 294 ? 8.055 83.413 46.903 1.00 44.51 317 MET A N 1
ATOM 2324 C CA . MET A 1 294 ? 7.034 83.257 47.928 1.00 44.95 317 MET A CA 1
ATOM 2325 C C . MET A 1 294 ? 5.931 82.414 47.368 1.00 46.71 317 MET A C 1
ATOM 2326 O O . MET A 1 294 ? 5.363 82.732 46.314 1.00 48.27 317 MET A O 1
ATOM 2331 N N . GLN A 1 295 ? 5.614 81.346 48.080 1.00 47.17 318 GLN A N 1
ATOM 2332 C CA . GLN A 1 295 ? 4.645 80.400 47.584 1.00 50.04 318 GLN A CA 1
ATOM 2333 C C . GLN A 1 295 ? 3.248 81.003 47.698 1.00 48.38 318 GLN A C 1
ATOM 2334 O O . GLN A 1 295 ? 2.843 81.409 48.780 1.00 49.32 318 GLN A O 1
ATOM 2340 N N . PRO A 1 296 ? 2.509 81.060 46.583 1.00 47.34 319 PRO A N 1
ATOM 2341 C CA . PRO A 1 296 ? 1.133 81.563 46.678 1.00 47.65 319 PRO A CA 1
ATOM 2342 C C . PRO A 1 296 ? 0.298 80.716 47.633 1.00 48.92 319 PRO A C 1
ATOM 2343 O O . PRO A 1 296 ? 0.570 79.550 47.776 1.00 48.52 319 PRO A O 1
ATOM 2347 N N . PRO A 1 297 ? -0.724 81.302 48.282 1.00 50.37 320 PRO A N 1
ATOM 2348 C CA . PRO A 1 297 ? -1.551 80.525 49.230 1.00 49.58 320 PRO A CA 1
ATOM 2349 C C . PRO A 1 297 ? -2.413 79.403 48.611 1.00 52.68 320 PRO A C 1
ATOM 2350 O O . PRO A 1 297 ? -3.015 78.627 49.360 1.00 54.14 320 PRO A O 1
ATOM 2354 N N . SER A 1 298 ? -2.509 79.317 47.285 1.00 51.31 321 SER A N 1
ATOM 2355 C CA . SER A 1 298 ? -3.222 78.217 46.664 1.00 51.64 321 SER A CA 1
ATOM 2356 C C . SER A 1 298 ? -2.660 77.955 45.286 1.00 52.19 321 SER A C 1
ATOM 2357 O O . SER A 1 298 ? -2.239 78.897 44.595 1.00 51.19 321 SER A O 1
ATOM 2360 N N . SER A 1 299 ? -2.722 76.690 44.871 1.00 52.90 322 SER A N 1
ATOM 2361 C CA . SER A 1 299 ? -2.323 76.290 43.536 1.00 54.03 322 SER A CA 1
ATOM 2362 C C . SER A 1 299 ? -3.496 76.187 42.552 1.00 54.19 322 SER A C 1
ATOM 2363 O O . SER A 1 299 ? -3.277 75.824 41.402 1.00 54.03 322 SER A O 1
ATOM 2366 N N . GLU A 1 300 ? -4.716 76.505 42.983 1.00 54.15 323 GLU A N 1
ATOM 2367 C CA . GLU A 1 300 ? -5.862 76.526 42.078 1.00 56.59 323 GLU A CA 1
ATOM 2368 C C . GLU A 1 300 ? -5.643 77.517 40.921 1.00 54.93 323 GLU A C 1
ATOM 2369 O O . GLU A 1 300 ? -5.424 78.696 41.157 1.00 53.04 323 GLU A O 1
ATOM 2375 N N . PRO A 1 301 ? -5.731 77.045 39.664 1.00 55.09 324 PRO A N 1
ATOM 2376 C CA . PRO A 1 301 ? -5.652 77.981 38.539 1.00 54.01 324 PRO A CA 1
ATOM 2377 C C . PRO A 1 301 ? -6.590 79.173 38.630 1.00 54.07 324 PRO A C 1
ATOM 2378 O O . PRO A 1 301 ? -6.195 80.283 38.275 1.00 53.75 324 PRO A O 1
ATOM 2382 N N . SER A 1 302 ? -7.815 78.964 39.088 1.00 54.65 325 SER A N 1
ATOM 2383 C CA . SER A 1 302 ? -8.753 80.075 39.160 1.00 55.54 325 SER A CA 1
ATOM 2384 C C . SER A 1 302 ? -8.264 81.186 40.121 1.00 54.39 325 SER A C 1
ATOM 2385 O O . SER A 1 302 ? -8.488 82.371 39.836 1.00 55.32 325 SER A O 1
ATOM 2388 N N . TYR A 1 303 ? -7.632 80.802 41.243 1.00 51.54 326 TYR A N 1
ATOM 2389 C CA . TYR A 1 303 ? -7.082 81.769 42.187 1.00 49.50 326 TYR A CA 1
ATOM 2390 C C . TYR A 1 303 ? -5.910 82.537 41.547 1.00 49.13 326 TYR A C 1
ATOM 2391 O O . TYR A 1 303 ? -5.817 83.765 41.638 1.00 47.92 326 TYR A O 1
ATOM 2400 N N . LEU A 1 304 ? -5.002 81.794 40.931 1.00 49.28 327 LEU A N 1
ATOM 2401 C CA . LEU A 1 304 ? -3.801 82.388 40.360 1.00 48.54 327 LEU A CA 1
ATOM 2402 C C . LEU A 1 304 ? -4.131 83.326 39.194 1.00 48.31 327 LEU A C 1
ATOM 2403 O O . LEU A 1 304 ? -3.498 84.354 39.083 1.00 46.96 327 LEU A O 1
ATOM 2408 N N . ALA A 1 305 ? -5.129 82.987 38.382 1.00 47.18 328 ALA A N 1
ATOM 2409 C CA . ALA A 1 305 ? -5.638 83.896 37.364 1.00 48.21 328 ALA A CA 1
ATOM 2410 C C . ALA A 1 305 ? -6.199 85.195 37.964 1.00 47.93 328 ALA A C 1
ATOM 2411 O O . ALA A 1 305 ? -5.923 86.278 37.459 1.00 46.80 328 ALA A O 1
ATOM 2413 N N . ALA A 1 306 ? -6.988 85.073 39.027 1.00 48.18 329 ALA A N 1
ATOM 2414 C CA . ALA A 1 306 ? -7.555 86.249 39.693 1.00 48.03 329 ALA A CA 1
ATOM 2415 C C . ALA A 1 306 ? -6.459 87.140 40.320 1.00 47.12 329 ALA A C 1
ATOM 2416 O O . ALA A 1 306 ? -6.516 88.358 40.171 1.00 47.56 329 ALA A O 1
ATOM 2418 N N . ALA A 1 307 ? -5.463 86.546 40.986 1.00 45.19 330 ALA A N 1
ATOM 2419 C CA . ALA A 1 307 ? -4.335 87.331 41.515 1.00 45.33 330 ALA A CA 1
ATOM 2420 C C . ALA A 1 307 ? -3.552 88.076 40.447 1.00 45.59 330 ALA A C 1
ATOM 2421 O O . ALA A 1 307 ? -3.110 89.236 40.690 1.00 44.12 330 ALA A O 1
ATOM 2423 N N . THR A 1 308 ? -3.379 87.442 39.275 1.00 45.20 331 THR A N 1
ATOM 2424 C CA . THR A 1 308 ? -2.725 88.143 38.176 1.00 43.54 331 THR A CA 1
ATOM 2425 C C . THR A 1 308 ? -3.613 89.180 37.474 1.00 44.30 331 THR A C 1
ATOM 2426 O O . THR A 1 308 ? -3.163 90.273 37.208 1.00 42.03 331 THR A O 1
ATOM 2430 N N . THR A 1 309 ? -4.875 88.859 37.215 1.00 45.20 332 THR A N 1
ATOM 2431 C CA . THR A 1 309 ? -5.786 89.818 36.595 1.00 46.01 332 THR A CA 1
ATOM 2432 C C . THR A 1 309 ? -5.964 91.064 37.472 1.00 45.21 332 THR A C 1
ATOM 2433 O O . THR A 1 309 ? -6.025 92.175 36.954 1.00 43.28 332 THR A O 1
ATOM 2437 N N . ALA A 1 310 ? -6.048 90.873 38.791 1.00 44.62 333 ALA A N 1
ATOM 2438 C CA . ALA A 1 310 ? -6.153 92.003 39.716 1.00 44.71 333 ALA A CA 1
ATOM 2439 C C . ALA A 1 310 ? -5.004 93.022 39.558 1.00 43.98 333 ALA A C 1
ATOM 2440 O O . ALA A 1 310 ? -5.255 94.250 39.572 1.00 41.14 333 ALA A O 1
ATOM 2442 N N . VAL A 1 311 ? -3.769 92.544 39.371 1.00 44.75 334 VAL A N 1
ATOM 2443 C CA . VAL A 1 311 ? -2.686 93.516 39.210 1.00 43.04 334 VAL A CA 1
ATOM 2444 C C . VAL A 1 311 ? -2.733 94.232 37.851 1.00 41.75 334 VAL A C 1
ATOM 2445 O O . VAL A 1 311 ? -2.557 95.444 37.802 1.00 38.81 334 VAL A O 1
ATOM 2449 N N . TYR A 1 312 ? -3.020 93.496 36.784 1.00 42.60 335 TYR A N 1
ATOM 2450 C CA . TYR A 1 312 ? -3.078 94.081 35.453 1.00 43.54 335 TYR A CA 1
ATOM 2451 C C . TYR A 1 312 ? -4.247 95.084 35.324 1.00 44.34 335 TYR A C 1
ATOM 2452 O O . TYR A 1 312 ? -4.101 96.121 34.666 1.00 43.75 335 TYR A O 1
ATOM 2461 N N . GLU A 1 313 ? -5.389 94.744 35.920 1.00 44.47 336 GLU A N 1
ATOM 2462 C CA . GLU A 1 313 ? -6.564 95.622 35.908 1.00 47.36 336 GLU A CA 1
ATOM 2463 C C . GLU A 1 313 ? -6.325 96.893 36.674 1.00 46.59 336 GLU A C 1
ATOM 2464 O O . GLU A 1 313 ? -6.800 97.925 36.246 1.00 44.96 336 GLU A O 1
ATOM 2470 N N . ALA A 1 314 ? -5.566 96.836 37.779 1.00 45.58 337 ALA A N 1
ATOM 2471 C CA . ALA A 1 314 ? -5.214 98.060 38.484 1.00 44.81 337 ALA A CA 1
ATOM 2472 C C . ALA A 1 314 ? -4.376 98.981 37.600 1.00 44.76 337 ALA A C 1
ATOM 2473 O O . ALA A 1 314 ? -4.573 100.180 37.643 1.00 46.61 337 ALA A O 1
ATOM 2475 N N . MET A 1 315 ? -3.482 98.420 36.777 1.00 43.54 338 MET A N 1
ATOM 2476 C CA . MET A 1 315 ? -2.689 99.204 35.811 1.00 42.44 338 MET A CA 1
ATOM 2477 C C . MET A 1 315 ? -3.572 99.845 34.727 1.00 41.70 338 MET A C 1
ATOM 2478 O O . MET A 1 315 ? -3.480 101.038 34.479 1.00 39.19 338 MET A O 1
ATOM 2483 N N . THR A 1 316 ? -4.413 99.039 34.080 1.00 41.20 339 THR A N 1
ATOM 2484 C CA . THR A 1 316 ? -5.241 99.534 32.962 1.00 42.93 339 THR A CA 1
ATOM 2485 C C . THR A 1 316 ? -6.343 100.463 33.430 1.00 42.45 339 THR A C 1
ATOM 2486 O O . THR A 1 316 ? -6.886 101.220 32.632 1.00 44.40 339 THR A O 1
ATOM 2490 N N . ALA A 1 317 ? -6.679 100.385 34.716 1.00 43.08 340 ALA A N 1
ATOM 2491 C CA . ALA A 1 317 ? -7.668 101.261 35.319 1.00 44.72 340 ALA A CA 1
ATOM 2492 C C . ALA A 1 317 ? -7.139 102.691 35.362 1.00 44.07 340 ALA A C 1
ATOM 2493 O O . ALA A 1 317 ? -7.940 103.588 35.489 1.00 40.85 340 ALA A O 1
ATOM 2495 N N . VAL A 1 318 ? -5.821 102.899 35.258 1.00 42.81 341 VAL A N 1
ATOM 2496 C CA . VAL A 1 318 ? -5.309 104.248 35.019 1.00 44.41 341 VAL A CA 1
ATOM 2497 C C . VAL A 1 318 ? -4.663 104.493 33.675 1.00 44.51 341 VAL A C 1
ATOM 2498 O O . VAL A 1 318 ? -4.778 105.581 33.166 1.00 44.24 341 VAL A O 1
ATOM 2502 N N . ASP A 1 319 ? -3.964 103.509 33.135 1.00 45.93 342 ASP A N 1
ATOM 2503 C CA . ASP A 1 319 ? -3.310 103.608 31.841 1.00 44.62 342 ASP A CA 1
ATOM 2504 C C . ASP A 1 319 ? -3.759 102.431 30.942 1.00 44.38 342 ASP A C 1
ATOM 2505 O O . ASP A 1 319 ? -3.256 101.316 31.067 1.00 41.04 342 ASP A O 1
ATOM 2510 N N . THR A 1 320 ? -4.681 102.711 30.018 1.00 43.75 343 THR A N 1
ATOM 2511 C CA . THR A 1 320 ? -5.182 101.684 29.087 1.00 45.89 343 THR A CA 1
ATOM 2512 C C . THR A 1 320 ? -4.118 101.118 28.146 1.00 44.87 343 THR A C 1
ATOM 2513 O O . THR A 1 320 ? -4.290 100.024 27.650 1.00 45.64 343 THR A O 1
ATOM 2517 N N . GLU A 1 321 ? -3.026 101.842 27.932 1.00 44.48 344 GLU A N 1
ATOM 2518 C CA . GLU A 1 321 ? -1.896 101.347 27.140 1.00 46.94 344 GLU A CA 1
ATOM 2519 C C . GLU A 1 321 ? -0.912 100.431 27.918 1.00 43.72 344 GLU A C 1
ATOM 2520 O O . GLU A 1 321 ? 0.068 99.990 27.350 1.00 42.68 344 GLU A O 1
ATOM 2526 N N . ALA A 1 322 ? -1.207 100.097 29.171 1.00 40.20 345 ALA A N 1
ATOM 2527 C CA . ALA A 1 322 ? -0.274 99.388 29.999 1.00 40.04 345 ALA A CA 1
ATOM 2528 C C . ALA A 1 322 ? 0.164 98.048 29.454 1.00 39.16 345 ALA A C 1
ATOM 2529 O O . ALA A 1 322 ? -0.644 97.257 29.027 1.00 40.68 345 ALA A O 1
ATOM 2531 N N . VAL A 1 323 ? 1.472 97.832 29.513 1.00 39.68 346 VAL A N 1
ATOM 2532 C CA . VAL A 1 323 ? 2.121 96.552 29.276 1.00 40.20 346 VAL A CA 1
ATOM 2533 C C . VAL A 1 323 ? 2.817 96.198 30.572 1.00 40.36 346 VAL A C 1
ATOM 2534 O O . VAL A 1 323 ? 3.478 97.041 31.135 1.00 40.20 346 VAL A O 1
ATOM 2538 N N . TRP A 1 324 ? 2.660 94.952 31.026 1.00 40.91 347 TRP A N 1
ATOM 2539 C CA . TRP A 1 324 ? 3.196 94.469 32.295 1.00 40.38 347 TRP A CA 1
ATOM 2540 C C . TRP A 1 324 ? 4.458 93.612 32.074 1.00 40.68 347 TRP A C 1
ATOM 2541 O O . TRP A 1 324 ? 4.399 92.515 31.503 1.00 42.88 347 TRP A O 1
ATOM 2552 N N . LEU A 1 325 ? 5.583 94.122 32.563 1.00 39.11 348 LEU A N 1
ATOM 2553 C CA . LEU A 1 325 ? 6.853 93.446 32.527 1.00 39.40 348 LEU A CA 1
ATOM 2554 C C . LEU A 1 325 ? 6.929 92.571 33.792 1.00 41.18 348 LEU A C 1
ATOM 2555 O O . LEU A 1 325 ? 6.962 93.094 34.906 1.00 40.37 348 LEU A O 1
ATOM 2560 N N . LEU A 1 326 ? 6.987 91.258 33.586 1.00 40.20 349 LEU A N 1
ATOM 2561 C CA . LEU A 1 326 ? 6.924 90.262 34.636 1.00 43.49 349 LEU A CA 1
ATOM 2562 C C . LEU A 1 326 ? 8.233 89.480 34.692 1.00 42.71 349 LEU A C 1
ATOM 2563 O O . LEU A 1 326 ? 8.690 88.987 33.688 1.00 45.85 349 LEU A O 1
ATOM 2568 N N . GLN A 1 327 ? 8.810 89.347 35.870 1.00 42.75 350 GLN A N 1
ATOM 2569 C CA . GLN A 1 327 ? 9.985 88.511 36.054 1.00 44.62 350 GLN A CA 1
ATOM 2570 C C . GLN A 1 327 ? 9.552 87.055 36.033 1.00 45.80 350 GLN A C 1
ATOM 2571 O O . GLN A 1 327 ? 8.639 86.654 36.757 1.00 47.07 350 GLN A O 1
ATOM 2577 N N . GLY A 1 328 ? 10.228 86.250 35.240 1.00 45.84 351 GLY A N 1
ATOM 2578 C CA . GLY A 1 328 ? 9.955 84.827 35.211 1.00 45.69 351 GLY A CA 1
ATOM 2579 C C . GLY A 1 328 ? 10.674 84.015 36.258 1.00 44.68 351 GLY A C 1
ATOM 2580 O O . GLY A 1 328 ? 10.571 82.802 36.203 1.00 46.04 351 GLY A O 1
ATOM 2581 N N . TRP A 1 329 ? 11.417 84.658 37.176 1.00 43.64 352 TRP A N 1
ATOM 2582 C CA . TRP A 1 329 ? 12.287 83.943 38.142 1.00 43.53 352 TRP A CA 1
ATOM 2583 C C . TRP A 1 329 ? 11.542 82.894 38.942 1.00 44.68 352 TRP A C 1
ATOM 2584 O O . TRP A 1 329 ? 12.045 81.751 39.109 1.00 44.72 352 TRP A O 1
ATOM 2595 N N . LEU A 1 330 ? 10.328 83.250 39.368 1.00 43.93 353 LEU A N 1
ATOM 2596 C CA . LEU A 1 330 ? 9.546 82.372 40.203 1.00 45.21 353 LEU A CA 1
ATOM 2597 C C . LEU A 1 330 ? 9.256 81.016 39.598 1.00 45.45 353 LEU A C 1
ATOM 2598 O O . LEU A 1 330 ? 9.134 80.026 40.342 1.00 43.93 353 LEU A O 1
ATOM 2603 N N . PHE A 1 331 ? 9.136 80.959 38.277 1.00 44.72 354 PHE A N 1
ATOM 2604 C CA . PHE A 1 331 ? 8.769 79.729 37.606 1.00 47.68 354 PHE A CA 1
ATOM 2605 C C . PHE A 1 331 ? 9.903 78.714 37.720 1.00 49.74 354 PHE A C 1
ATOM 2606 O O . PHE A 1 331 ? 9.704 77.528 37.898 1.00 53.44 354 PHE A O 1
ATOM 2614 N N . GLN A 1 332 ? 11.100 79.234 37.689 1.00 50.94 355 GLN A N 1
ATOM 2615 C CA . GLN A 1 332 ? 12.342 78.486 37.829 1.00 53.77 355 GLN A CA 1
ATOM 2616 C C . GLN A 1 332 ? 12.691 78.248 39.322 1.00 51.13 355 GLN A C 1
ATOM 2617 O O . GLN A 1 332 ? 13.315 77.289 39.664 1.00 48.47 355 GLN A O 1
ATOM 2623 N N . HIS A 1 333 ? 12.326 79.172 40.203 1.00 49.40 356 HIS A N 1
ATOM 2624 C CA . HIS A 1 333 ? 12.709 79.100 41.616 1.00 48.01 356 HIS A CA 1
ATOM 2625 C C . HIS A 1 333 ? 11.857 78.130 42.422 1.00 49.15 356 HIS A C 1
ATOM 2626 O O . HIS A 1 333 ? 12.379 77.456 43.286 1.00 50.74 356 HIS A O 1
ATOM 2633 N N . GLN A 1 334 ? 10.553 78.053 42.152 1.00 49.82 357 GLN A N 1
ATOM 2634 C CA . GLN A 1 334 ? 9.675 77.097 42.841 1.00 52.03 357 GLN A CA 1
ATOM 2635 C C . GLN A 1 334 ? 8.993 76.229 41.791 1.00 53.81 357 GLN A C 1
ATOM 2636 O O . GLN A 1 334 ? 7.779 76.337 41.585 1.00 52.32 357 GLN A O 1
ATOM 2642 N N . PRO A 1 335 ? 9.787 75.372 41.104 1.00 54.95 358 PRO A N 1
ATOM 2643 C CA . PRO A 1 335 ? 9.252 74.556 40.006 1.00 56.62 358 PRO A CA 1
ATOM 2644 C C . PRO A 1 335 ? 8.198 73.553 40.466 1.00 58.16 358 PRO A C 1
ATOM 2645 O O . PRO A 1 335 ? 7.316 73.207 39.690 1.00 60.14 358 PRO A O 1
ATOM 2649 N N . GLN A 1 336 ? 8.265 73.128 41.719 1.00 61.02 359 GLN A N 1
ATOM 2650 C CA . GLN A 1 336 ? 7.298 72.168 42.265 1.00 64.59 359 GLN A CA 1
ATOM 2651 C C . GLN A 1 336 ? 5.924 72.795 42.466 1.00 62.90 359 GLN A C 1
ATOM 2652 O O . GLN A 1 336 ? 4.922 72.129 42.280 1.00 62.87 359 GLN A O 1
ATOM 2658 N N . PHE A 1 337 ? 5.873 74.075 42.830 1.00 57.48 360 PHE A N 1
ATOM 2659 C CA . PHE A 1 337 ? 4.607 74.770 42.826 1.00 54.31 360 PHE A CA 1
ATOM 2660 C C . PHE A 1 337 ? 4.142 75.104 41.402 1.00 53.97 360 PHE A C 1
ATOM 2661 O O . PHE A 1 337 ? 2.967 74.941 41.070 1.00 52.72 360 PHE A O 1
ATOM 2669 N N . TRP A 1 338 ? 5.050 75.631 40.584 1.00 53.97 361 TRP A N 1
ATOM 2670 C CA . TRP A 1 338 ? 4.680 76.175 39.270 1.00 53.69 361 TRP A CA 1
ATOM 2671 C C . TRP A 1 338 ? 4.609 75.095 38.172 1.00 55.17 361 TRP A C 1
ATOM 2672 O O . TRP A 1 338 ? 5.400 75.087 37.237 1.00 56.01 361 TRP A O 1
ATOM 2683 N N . GLY A 1 339 ? 3.613 74.213 38.289 1.00 55.10 362 GLY A N 1
ATOM 2684 C CA . GLY A 1 339 ? 3.310 73.239 37.256 1.00 56.22 362 GLY A CA 1
ATOM 2685 C C . GLY A 1 339 ? 2.679 73.917 36.045 1.00 55.99 362 GLY A C 1
ATOM 2686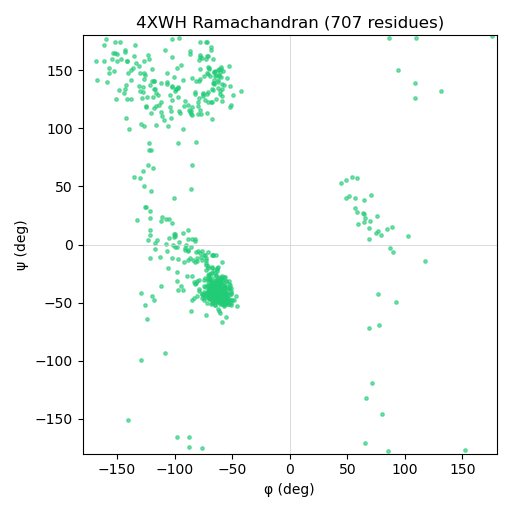 O O . GLY A 1 339 ? 2.403 75.110 36.085 1.00 54.50 362 GLY A O 1
ATOM 2687 N N . PRO A 1 340 ? 2.455 73.162 34.964 1.00 56.16 363 PRO A N 1
ATOM 2688 C CA . PRO A 1 340 ? 1.917 73.707 33.718 1.00 56.04 363 PRO A CA 1
ATOM 2689 C C . PRO A 1 340 ? 0.598 74.469 33.871 1.00 56.06 363 PRO A C 1
ATOM 2690 O O . PRO A 1 340 ? 0.455 75.547 33.293 1.00 55.90 363 PRO A O 1
ATOM 2694 N N . ALA A 1 341 ? -0.354 73.907 34.616 1.00 56.17 364 ALA A N 1
ATOM 2695 C CA . ALA A 1 341 ? -1.651 74.555 34.837 1.00 55.25 364 ALA A CA 1
ATOM 2696 C C . ALA A 1 341 ? -1.548 75.829 35.682 1.00 54.30 364 ALA A C 1
ATOM 2697 O O . ALA A 1 341 ? -2.389 76.715 35.536 1.00 53.75 364 ALA A O 1
ATOM 2699 N N . GLN A 1 342 ? -0.558 75.913 36.576 1.00 52.31 365 GLN A N 1
ATOM 2700 C CA . GLN A 1 342 ? -0.381 77.119 37.398 1.00 51.53 365 GLN A CA 1
ATOM 2701 C C . GLN A 1 342 ? 0.191 78.250 36.522 1.00 51.77 365 GLN A C 1
ATOM 2702 O O . GLN A 1 342 ? -0.263 79.419 36.583 1.00 49.91 365 GLN A O 1
ATOM 2708 N N . ILE A 1 343 ? 1.187 77.904 35.705 1.00 52.15 366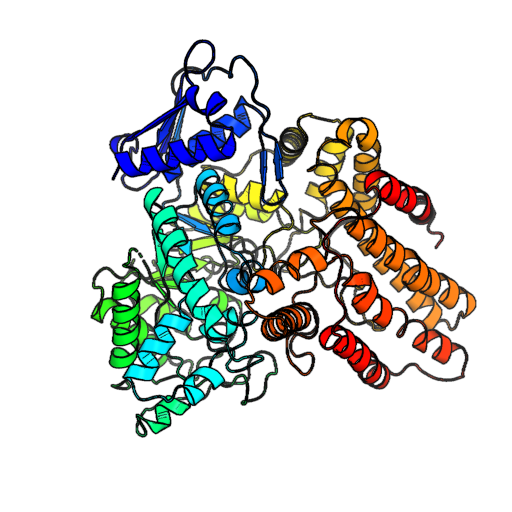 ILE A N 1
ATOM 2709 C CA . ILE A 1 343 ? 1.814 78.878 34.802 1.00 53.08 366 ILE A CA 1
ATOM 2710 C C . ILE A 1 343 ? 0.811 79.335 33.733 1.00 53.66 366 ILE A C 1
ATOM 2711 O O . ILE A 1 343 ? 0.709 80.502 33.457 1.00 54.29 366 ILE A O 1
ATOM 2716 N N . ARG A 1 344 ? 0.092 78.406 33.130 1.00 55.69 367 ARG A N 1
ATOM 2717 C CA . ARG A 1 344 ? -0.915 78.754 32.138 1.00 60.00 367 ARG A CA 1
ATOM 2718 C C . ARG A 1 344 ? -1.952 79.732 32.720 1.00 57.11 367 ARG A C 1
ATOM 2719 O O . ARG A 1 344 ? -2.394 80.641 32.019 1.00 55.54 367 ARG A O 1
ATOM 2727 N N . ALA A 1 345 ? -2.322 79.543 33.991 1.00 54.88 368 ALA A N 1
ATOM 2728 C CA . ALA A 1 345 ? -3.251 80.446 34.676 1.00 54.15 368 ALA A CA 1
ATOM 2729 C C . ALA A 1 345 ? -2.734 81.879 34.765 1.00 52.18 368 ALA A C 1
ATOM 2730 O O . ALA A 1 345 ? -3.527 82.797 34.540 1.00 51.45 368 ALA A O 1
ATOM 2732 N N . VAL A 1 346 ? -1.440 82.088 35.067 1.00 50.54 369 VAL A N 1
ATOM 2733 C CA . VAL A 1 346 ? -0.959 83.455 35.100 1.00 49.93 369 VAL A CA 1
ATOM 2734 C C . VAL A 1 346 ? -0.842 84.071 33.701 1.00 50.34 369 VAL A C 1
ATOM 2735 O O . VAL A 1 346 ? -1.383 85.161 33.455 1.00 47.58 369 VAL A O 1
ATOM 2739 N N . LEU A 1 347 ? -0.186 83.355 32.802 1.00 50.53 370 LEU A N 1
ATOM 2740 C CA . LEU A 1 347 ? 0.067 83.833 31.437 1.00 50.74 370 LEU A CA 1
ATOM 2741 C C . LEU A 1 347 ? -1.202 84.069 30.613 1.00 50.63 370 LEU A C 1
ATOM 2742 O O . LEU A 1 347 ? -1.248 84.984 29.796 1.00 48.92 370 LEU A O 1
ATOM 2747 N N . GLY A 1 348 ? -2.227 83.249 30.840 1.00 50.98 371 GLY A N 1
ATOM 2748 C CA . GLY A 1 348 ? -3.525 83.423 30.192 1.00 52.32 371 GLY A CA 1
ATOM 2749 C C . GLY A 1 348 ? -4.412 84.527 30.747 1.00 53.26 371 GLY A C 1
ATOM 2750 O O . GLY A 1 348 ? -5.388 84.869 30.131 1.00 54.48 371 GLY A O 1
ATOM 2751 N N . ALA A 1 349 ? -4.060 85.107 31.891 1.00 53.20 372 ALA A N 1
ATOM 2752 C CA . ALA A 1 349 ? -4.915 86.056 32.590 1.00 53.57 372 ALA A CA 1
ATOM 2753 C C . ALA A 1 349 ? -4.708 87.501 32.120 1.00 54.93 372 ALA A C 1
ATOM 2754 O O . ALA A 1 349 ? -5.398 88.411 32.595 1.00 56.07 372 ALA A O 1
ATOM 2756 N N . VAL A 1 350 ? -3.730 87.746 31.252 1.00 54.30 373 VAL A N 1
ATOM 2757 C CA . VAL A 1 350 ? -3.591 89.067 30.667 1.00 52.14 373 VAL A CA 1
ATOM 2758 C C . VAL A 1 350 ? -3.590 88.913 29.162 1.00 49.82 373 VAL A C 1
ATOM 2759 O O . VAL A 1 350 ? -3.172 87.906 28.664 1.00 49.57 373 VAL A O 1
ATOM 2763 N N . PRO A 1 351 ? -4.157 89.877 28.437 1.00 50.37 374 PRO A N 1
ATOM 2764 C CA . PRO A 1 351 ? -4.259 89.713 26.974 1.00 51.67 374 PRO A CA 1
ATOM 2765 C C . PRO A 1 351 ? -2.907 89.509 26.299 1.00 51.69 374 PRO A C 1
ATOM 2766 O O . PRO A 1 351 ? -1.891 90.039 26.769 1.00 50.32 374 PRO A O 1
ATOM 2770 N N . ARG A 1 352 ? -2.915 88.759 25.209 1.00 53.24 375 ARG A N 1
ATOM 2771 C CA . ARG A 1 352 ? -1.693 88.356 24.541 1.00 56.09 375 ARG A CA 1
ATOM 2772 C C . ARG A 1 352 ? -0.961 89.586 24.100 1.00 51.97 375 ARG A C 1
ATOM 2773 O O . ARG A 1 352 ? -1.553 90.446 23.487 1.00 51.11 375 ARG A O 1
ATOM 2781 N N . GLY A 1 353 ? 0.323 89.675 24.430 1.00 49.59 376 GLY A N 1
ATOM 2782 C CA . GLY A 1 353 ? 1.098 90.857 24.085 1.00 48.68 376 GLY A CA 1
ATOM 2783 C C . GLY A 1 353 ? 1.090 91.955 25.114 1.00 48.61 376 GLY A C 1
ATOM 2784 O O . GLY A 1 353 ? 1.827 92.904 24.962 1.00 50.45 376 GLY A O 1
ATOM 2785 N N . ARG A 1 354 ? 0.297 91.845 26.175 1.00 48.51 377 ARG A N 1
ATOM 2786 C CA . ARG A 1 354 ? 0.345 92.830 27.274 1.00 48.37 377 ARG A CA 1
ATOM 2787 C C . ARG A 1 354 ? 1.112 92.367 28.505 1.00 47.30 377 ARG A C 1
ATOM 2788 O O . ARG A 1 354 ? 1.217 93.100 29.479 1.00 45.64 377 ARG A O 1
ATOM 2796 N N . LEU A 1 355 ? 1.631 91.148 28.456 1.00 47.32 378 LEU A N 1
ATOM 2797 C CA . LEU A 1 355 ? 2.561 90.626 29.453 1.00 48.69 378 LEU A CA 1
ATOM 2798 C C . LEU A 1 355 ? 3.877 90.456 28.693 1.00 47.85 378 LEU A C 1
ATOM 2799 O O . LEU A 1 355 ? 3.944 89.712 27.704 1.00 52.43 378 LEU A O 1
ATOM 2804 N N . LEU A 1 356 ? 4.913 91.132 29.132 1.00 45.53 379 LEU A N 1
ATOM 2805 C CA . LEU A 1 356 ? 6.239 90.982 28.536 1.00 46.15 379 LEU A CA 1
ATOM 2806 C C . LEU A 1 356 ? 7.081 90.285 29.596 1.00 43.97 379 LEU A C 1
ATOM 2807 O O . LEU A 1 356 ? 7.328 90.866 30.652 1.00 42.64 379 LEU A O 1
ATOM 2812 N N . VAL A 1 357 ? 7.470 89.030 29.379 1.00 44.05 380 VAL A N 1
ATOM 2813 C CA . VAL A 1 357 ? 8.097 88.312 30.481 1.00 43.28 380 VAL A CA 1
ATOM 2814 C C . VAL A 1 357 ? 9.586 88.238 30.335 1.00 43.49 380 VAL A C 1
ATOM 2815 O O . VAL A 1 357 ? 10.086 88.057 29.242 1.00 44.10 380 VAL A O 1
ATOM 2819 N N . LEU A 1 358 ? 10.287 88.485 31.443 1.00 42.41 381 LEU A N 1
ATOM 2820 C CA . LEU A 1 358 ? 11.733 88.327 31.489 1.00 43.27 381 LEU A CA 1
ATOM 2821 C C . LEU A 1 358 ? 12.049 86.889 31.825 1.00 42.55 381 LEU A C 1
ATOM 2822 O O . LEU A 1 358 ? 11.743 86.424 32.911 1.00 42.92 381 LEU A O 1
ATOM 2827 N N . ASP A 1 359 ? 12.650 86.186 30.880 1.00 43.64 382 ASP A N 1
ATOM 2828 C CA . ASP A 1 359 ? 13.195 84.859 31.112 1.00 44.46 382 ASP A CA 1
ATOM 2829 C C . ASP A 1 359 ? 14.567 85.112 31.751 1.00 44.99 382 ASP A C 1
ATOM 2830 O O . ASP A 1 359 ? 15.603 85.230 31.079 1.00 45.74 382 ASP A O 1
ATOM 2835 N N . LEU A 1 360 ? 14.549 85.228 33.073 1.00 44.05 383 LEU A N 1
ATOM 2836 C CA . LEU A 1 360 ? 15.572 85.979 33.774 1.00 45.52 383 LEU A CA 1
ATOM 2837 C C . LEU A 1 360 ? 16.921 85.283 33.864 1.00 45.23 383 LEU A C 1
ATOM 2838 O O . LEU A 1 360 ? 17.960 85.961 33.899 1.00 47.56 383 LEU A O 1
ATOM 2843 N N . PHE A 1 361 ? 16.902 83.953 33.907 1.00 44.56 384 PHE A N 1
ATOM 2844 C CA . PHE A 1 361 ? 18.111 83.144 34.052 1.00 44.26 384 PHE A CA 1
ATOM 2845 C C . PHE A 1 361 ? 18.222 82.217 32.848 1.00 44.46 384 PHE A C 1
ATOM 2846 O O . PHE A 1 361 ? 18.468 81.029 32.996 1.00 44.05 384 PHE A O 1
ATOM 2854 N N . ALA A 1 362 ? 18.014 82.771 31.654 1.00 44.25 385 ALA A N 1
ATOM 2855 C CA . ALA A 1 362 ? 17.865 81.965 30.453 1.00 45.70 385 ALA A CA 1
ATOM 2856 C C . ALA A 1 362 ? 19.133 81.246 30.010 1.00 47.13 385 ALA A C 1
ATOM 2857 O O . ALA A 1 362 ? 19.029 80.234 29.355 1.00 47.17 385 ALA A O 1
ATOM 2859 N N . GLU A 1 363 ? 20.311 81.738 30.381 1.00 47.14 386 GLU A N 1
ATOM 2860 C CA . GLU A 1 363 ? 21.551 81.072 30.002 1.00 49.96 386 GLU A CA 1
ATOM 2861 C C . GLU A 1 363 ? 21.738 79.704 30.677 1.00 52.19 386 GLU A C 1
ATOM 2862 O O . GLU A 1 363 ? 22.494 78.892 30.204 1.00 52.48 386 GLU A O 1
ATOM 2868 N N . SER A 1 364 ? 21.042 79.470 31.781 1.00 53.98 387 SER A N 1
ATOM 2869 C CA . SER A 1 364 ? 21.181 78.253 32.553 1.00 53.55 387 SER A CA 1
ATOM 2870 C C . SER A 1 364 ? 19.842 77.561 32.863 1.00 53.49 387 SER A C 1
ATOM 2871 O O . SER A 1 364 ? 19.766 76.355 32.768 1.00 54.16 387 SER A O 1
ATOM 2874 N N . GLN A 1 365 ? 18.792 78.305 33.225 1.00 53.04 388 GLN A N 1
ATOM 2875 C CA . GLN A 1 365 ? 17.469 77.731 33.550 1.00 52.76 388 GLN A CA 1
ATOM 2876 C C . GLN A 1 365 ? 16.370 78.408 32.754 1.00 52.76 388 GLN A C 1
ATOM 2877 O O . GLN A 1 365 ? 15.458 79.028 33.337 1.00 51.89 388 GLN A O 1
ATOM 2883 N N . PRO A 1 366 ? 16.412 78.284 31.416 1.00 51.86 389 PRO A N 1
ATOM 2884 C CA . PRO A 1 366 ? 15.358 78.969 30.640 1.00 51.65 389 PRO A CA 1
ATOM 2885 C C . PRO A 1 366 ? 13.958 78.390 30.898 1.00 50.99 389 PRO A C 1
ATOM 2886 O O . PRO A 1 366 ? 13.791 77.171 31.058 1.00 54.08 389 PRO A O 1
ATOM 2890 N N . VAL A 1 367 ? 12.973 79.261 30.958 1.00 49.44 390 VAL A N 1
ATOM 2891 C CA . VAL A 1 367 ? 11.585 78.855 31.121 1.00 49.46 390 VAL A CA 1
ATOM 2892 C C . VAL A 1 367 ? 10.821 78.811 29.781 1.00 49.92 390 VAL A C 1
ATOM 2893 O O . VAL A 1 367 ? 9.844 78.068 29.680 1.00 48.25 390 VAL A O 1
ATOM 2897 N N . TYR A 1 368 ? 11.260 79.555 28.752 1.00 49.66 391 TYR A N 1
ATOM 2898 C CA . TYR A 1 368 ? 10.544 79.572 27.438 1.00 52.29 391 TYR A CA 1
ATOM 2899 C C . TYR A 1 368 ? 10.419 78.144 26.892 1.00 54.55 391 TYR A C 1
ATOM 2900 O O . TYR A 1 368 ? 9.449 77.718 26.285 1.00 55.63 391 TYR A O 1
ATOM 2909 N N . THR A 1 369 ? 11.478 77.438 27.155 1.00 57.22 392 THR A N 1
ATOM 2910 C CA . THR A 1 369 ? 11.675 76.027 26.879 1.00 60.39 392 THR A CA 1
ATOM 2911 C C . THR A 1 369 ? 10.613 75.032 27.380 1.00 60.60 392 THR A C 1
ATOM 2912 O O . THR A 1 369 ? 10.282 74.085 26.678 1.00 59.13 392 THR A O 1
ATOM 2916 N N . ARG A 1 370 ? 10.074 75.268 28.575 1.00 60.74 393 ARG A N 1
ATOM 2917 C CA A ARG A 1 370 ? 9.159 74.344 29.234 0.50 62.63 393 ARG A CA 1
ATOM 2918 C CA B ARG A 1 370 ? 9.122 74.315 29.156 0.50 61.86 393 ARG A CA 1
ATOM 2919 C C . ARG A 1 370 ? 7.713 74.872 29.283 1.00 61.65 393 ARG A C 1
ATOM 2920 O O . ARG A 1 370 ? 6.866 74.273 29.927 1.00 62.77 393 ARG A O 1
ATOM 2935 N N . THR A 1 371 ? 7.436 75.988 28.588 1.00 58.14 394 THR A N 1
ATOM 2936 C CA . THR A 1 371 ? 6.115 76.610 28.606 1.00 56.02 394 THR A CA 1
ATOM 2937 C C . THR A 1 371 ? 5.605 76.960 27.216 1.00 55.76 394 THR A C 1
ATOM 2938 O O . THR A 1 371 ? 4.737 77.827 27.104 1.00 55.28 394 THR A O 1
ATOM 2942 N N . ALA A 1 372 ? 6.143 76.311 26.172 1.00 56.63 395 ALA A N 1
ATOM 2943 C CA . ALA A 1 372 ? 5.819 76.621 24.759 1.00 56.43 395 ALA A CA 1
ATOM 2944 C C . ALA A 1 372 ? 5.902 78.139 24.476 1.00 54.85 395 ALA A C 1
ATOM 2945 O O . ALA A 1 372 ? 4.950 78.772 24.032 1.00 51.61 395 ALA A O 1
ATOM 2947 N N . SER A 1 373 ? 7.073 78.697 24.788 1.00 54.79 396 SER A N 1
ATOM 2948 C CA . SER A 1 373 ? 7.371 80.114 24.643 1.00 53.71 396 SER A CA 1
ATOM 2949 C C . SER A 1 373 ? 6.354 80.978 25.356 1.00 52.86 396 SER A C 1
ATOM 2950 O O . SER A 1 373 ? 5.706 81.806 24.741 1.00 54.53 396 SER A O 1
ATOM 2953 N N . PHE A 1 374 ? 6.223 80.741 26.661 1.00 52.16 397 PHE A N 1
ATOM 2954 C CA . PHE A 1 374 ? 5.315 81.464 27.557 1.00 50.67 397 PHE A CA 1
ATOM 2955 C C . PHE A 1 374 ? 3.875 81.533 27.053 1.00 52.09 397 PHE A C 1
ATOM 2956 O O . PHE A 1 374 ? 3.207 82.583 27.176 1.00 48.38 397 PHE A O 1
ATOM 2964 N N . GLN A 1 375 ? 3.414 80.395 26.510 1.00 52.78 398 GLN A N 1
ATOM 2965 C CA . GLN A 1 375 ? 2.074 80.268 25.931 1.00 55.77 398 GLN A CA 1
ATOM 2966 C C . GLN A 1 375 ? 1.730 81.407 24.949 1.00 54.22 398 GLN A C 1
ATOM 2967 O O . GLN A 1 375 ? 0.607 81.895 24.941 1.00 55.11 398 GLN A O 1
ATOM 2973 N N . GLY A 1 376 ? 2.692 81.833 24.129 1.00 52.26 399 GLY A N 1
ATOM 2974 C CA . GLY A 1 376 ? 2.449 82.911 23.155 1.00 51.61 399 GLY A CA 1
ATOM 2975 C C . GLY A 1 376 ? 2.647 84.349 23.653 1.00 50.45 399 GLY A C 1
ATOM 2976 O O . GLY A 1 376 ? 2.556 85.299 22.859 1.00 50.51 399 GLY A O 1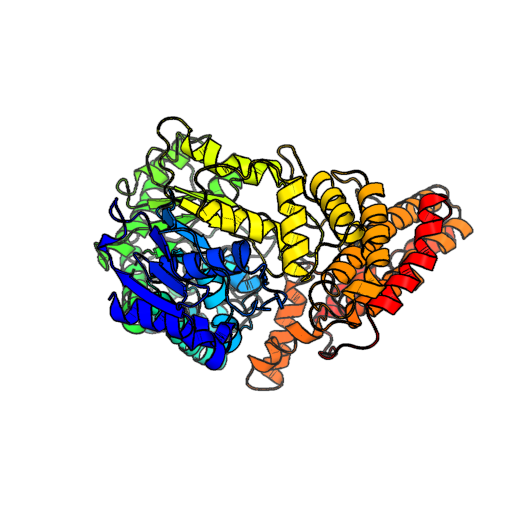
ATOM 2977 N N . GLN A 1 377 ? 2.956 84.538 24.942 1.00 49.39 400 GLN A N 1
ATOM 2978 C CA . GLN A 1 377 ? 3.289 85.871 25.426 1.00 47.86 400 GLN A CA 1
ATOM 2979 C C . GLN A 1 377 ? 4.726 86.221 25.023 1.00 48.06 400 GLN A C 1
ATOM 2980 O O . GLN A 1 377 ? 5.625 85.352 25.055 1.00 48.99 400 GLN A O 1
ATOM 2986 N N . PRO A 1 378 ? 4.964 87.489 24.655 1.00 46.24 401 PRO A N 1
ATOM 2987 C CA . PRO A 1 378 ? 6.334 87.871 24.336 1.00 46.21 401 PRO A CA 1
ATOM 2988 C C . PRO A 1 378 ? 7.243 87.801 25.543 1.00 46.37 401 PRO A C 1
ATOM 2989 O O . PRO A 1 378 ? 6.801 88.036 26.684 1.00 44.30 401 PRO A O 1
ATOM 2993 N N . PHE A 1 379 ? 8.509 87.488 25.270 1.00 46.97 402 PHE A N 1
ATOM 2994 C CA . PHE A 1 379 ? 9.541 87.372 26.297 1.00 45.80 402 PHE A CA 1
ATOM 2995 C C . PHE A 1 379 ? 10.894 87.920 25.865 1.00 45.24 402 PHE A C 1
ATOM 2996 O O . PHE A 1 379 ? 11.218 87.991 24.664 1.00 44.88 402 PHE A O 1
ATOM 3004 N N . ILE A 1 380 ? 11.692 88.250 26.880 1.00 43.72 403 ILE A N 1
ATOM 3005 C CA . ILE A 1 380 ? 13.040 88.738 26.700 1.00 43.03 403 ILE A CA 1
ATOM 3006 C C . ILE A 1 380 ? 13.950 87.686 27.293 1.00 43.26 403 ILE A C 1
ATOM 3007 O O . ILE A 1 380 ? 13.761 87.282 28.436 1.00 42.69 403 ILE A O 1
ATOM 3012 N N . TRP A 1 381 ? 14.944 87.263 26.518 1.00 43.39 404 TRP A N 1
ATOM 3013 C CA . TRP A 1 381 ? 15.916 86.244 26.951 1.00 44.08 404 TRP A CA 1
ATOM 3014 C C . TRP A 1 381 ? 16.999 86.966 27.719 1.00 43.79 404 TRP A C 1
ATOM 3015 O O . TRP A 1 381 ? 17.724 87.757 27.128 1.00 42.89 404 TRP A O 1
ATOM 3026 N N . CYS A 1 382 ? 17.082 86.739 29.034 1.00 44.78 405 CYS A N 1
ATOM 3027 C CA . CYS A 1 382 ? 18.076 87.402 29.873 1.00 44.95 405 CYS A CA 1
ATOM 3028 C C . CYS A 1 382 ? 19.200 86.502 30.311 1.00 45.90 405 CYS A C 1
ATOM 3029 O O . CYS A 1 382 ? 18.983 85.339 30.654 1.00 46.95 405 CYS A O 1
ATOM 3032 N N . MET A 1 383 ? 20.406 87.055 30.298 1.00 43.95 406 MET A N 1
ATOM 3033 C CA . MET A 1 383 ? 21.498 86.488 31.023 1.00 44.80 406 MET A CA 1
ATOM 3034 C C . MET A 1 383 ? 21.494 87.132 32.401 1.00 43.02 406 MET A C 1
ATOM 3035 O O . MET A 1 383 ? 21.542 88.346 32.522 1.00 43.02 406 MET A O 1
ATOM 3040 N N . LEU A 1 384 ? 21.415 86.305 33.429 1.00 42.39 407 LEU A N 1
ATOM 3041 C CA . LEU A 1 384 ? 21.501 86.753 34.815 1.00 42.00 407 LEU A CA 1
ATOM 3042 C C . LEU A 1 384 ? 22.961 86.827 35.238 1.00 42.66 407 LEU A C 1
ATOM 3043 O O . LEU A 1 384 ? 23.437 87.870 35.697 1.00 43.18 407 LEU A O 1
ATOM 3048 N N . HIS A 1 385 ? 23.643 85.699 35.118 1.00 43.47 408 HIS A N 1
ATOM 3049 C CA . HIS A 1 385 ? 25.071 85.582 35.383 1.00 44.55 408 HIS A CA 1
ATOM 3050 C C . HIS A 1 385 ? 25.521 85.738 36.853 1.00 42.85 408 HIS A C 1
ATOM 3051 O O . HIS A 1 385 ? 25.946 84.779 37.456 1.00 44.07 408 HIS A O 1
ATOM 3058 N N . ASN A 1 386 ? 25.472 86.941 37.393 1.00 41.12 409 ASN A N 1
ATOM 3059 C CA . ASN A 1 386 ? 26.009 87.231 38.712 1.00 42.03 409 ASN A CA 1
ATOM 3060 C C . ASN A 1 386 ? 24.958 87.218 39.827 1.00 42.61 409 ASN A C 1
ATOM 3061 O O . ASN A 1 386 ? 23.897 87.823 39.689 1.00 41.62 409 ASN A O 1
ATOM 3066 N N . PHE A 1 387 ? 25.285 86.574 40.940 1.00 42.38 410 PHE A N 1
ATOM 3067 C CA . PHE A 1 387 ? 24.485 86.628 42.168 1.00 42.24 410 PHE A CA 1
ATOM 3068 C C . PHE A 1 387 ? 25.204 87.383 43.283 1.00 41.75 410 PHE A C 1
ATOM 3069 O O . PHE A 1 387 ? 26.422 87.298 43.439 1.00 43.62 410 PHE A O 1
ATOM 3077 N N . GLY A 1 388 ? 24.464 88.188 44.017 1.00 40.92 411 GLY A N 1
ATOM 3078 C CA . GLY A 1 388 ? 25.000 88.882 45.179 1.00 41.14 411 GLY A CA 1
ATOM 3079 C C . GLY A 1 388 ? 26.023 89.979 44.930 1.00 40.88 411 GLY A C 1
ATOM 3080 O O . GLY A 1 388 ? 26.569 90.553 45.890 1.00 40.82 411 GLY A O 1
ATOM 3081 N N . GLY A 1 389 ? 26.284 90.289 43.664 1.00 40.56 412 GLY A N 1
ATOM 3082 C CA . GLY A 1 389 ? 27.407 91.150 43.310 1.00 40.16 412 GLY A CA 1
ATOM 3083 C C . GLY A 1 389 ? 28.762 90.553 43.636 1.00 40.41 412 GLY A C 1
ATOM 3084 O O . GLY A 1 389 ? 29.723 91.305 43.757 1.00 40.79 412 GLY A O 1
ATOM 3085 N N . ASN A 1 390 ? 28.851 89.225 43.755 1.00 39.81 413 ASN A N 1
ATOM 3086 C CA . ASN A 1 390 ? 30.085 88.591 44.224 1.00 42.17 413 ASN A CA 1
ATOM 3087 C C . ASN A 1 390 ? 31.238 88.768 43.247 1.00 43.39 413 ASN A C 1
ATOM 3088 O O . ASN A 1 390 ? 31.056 88.671 42.012 1.00 42.07 413 ASN A O 1
ATOM 3093 N N . HIS A 1 391 ? 32.418 89.043 43.804 1.00 43.93 414 HIS A N 1
ATOM 3094 C CA . HIS A 1 391 ? 33.657 88.955 43.054 1.00 45.69 414 HIS A CA 1
ATOM 3095 C C . HIS A 1 391 ? 33.973 87.461 42.846 1.00 46.31 414 HIS A C 1
ATOM 3096 O O . HIS A 1 391 ? 33.464 86.595 43.578 1.00 44.94 414 HIS A O 1
ATOM 3103 N N . GLY A 1 392 ? 34.807 87.163 41.861 1.00 45.76 415 GLY A N 1
ATOM 3104 C CA . GLY A 1 392 ? 35.098 85.763 41.500 1.00 46.84 415 GLY A CA 1
ATOM 3105 C C . GLY A 1 392 ? 34.952 85.643 40.001 1.00 47.44 415 GLY A C 1
ATOM 3106 O O . GLY A 1 392 ? 33.964 86.146 39.441 1.00 48.46 415 GLY A O 1
ATOM 3107 N N . LEU A 1 393 ? 35.938 85.033 39.353 1.00 45.85 416 LEU A N 1
ATOM 3108 C CA . LEU A 1 393 ? 35.974 84.900 37.925 1.00 45.55 416 LEU A CA 1
ATOM 3109 C C . LEU A 1 393 ? 35.064 83.743 37.594 1.00 46.01 416 LEU A C 1
ATOM 3110 O O . LEU A 1 393 ? 35.283 82.626 38.086 1.00 46.62 416 LEU A O 1
ATOM 3115 N N . PHE A 1 394 ? 34.021 84.028 36.816 1.00 45.90 417 PHE A N 1
ATOM 3116 C CA . PHE A 1 394 ? 33.009 83.043 36.427 1.00 46.19 417 PHE A CA 1
ATOM 3117 C C . PHE A 1 394 ? 32.269 83.475 35.162 1.00 45.92 417 PHE A C 1
ATOM 3118 O O . PHE A 1 394 ? 31.912 84.664 34.994 1.00 45.74 417 PHE A O 1
ATOM 3126 N N . GLY A 1 395 ? 32.011 82.503 34.297 1.00 46.44 418 GLY A N 1
ATOM 3127 C CA . GLY A 1 395 ? 31.082 82.678 33.177 1.00 47.77 418 GLY A CA 1
ATOM 3128 C C . GLY A 1 395 ? 30.750 81.359 32.523 1.00 48.83 418 GLY A C 1
ATOM 3129 O O . GLY A 1 395 ? 31.472 80.393 32.707 1.00 52.23 418 GLY A O 1
ATOM 3130 N N . ALA A 1 396 ? 29.625 81.296 31.826 1.00 49.00 419 ALA A N 1
ATOM 3131 C CA . ALA A 1 396 ? 29.264 80.149 30.971 1.00 50.95 419 ALA A CA 1
ATOM 3132 C C . ALA A 1 396 ? 29.138 80.677 29.536 1.00 51.47 419 ALA A C 1
ATOM 3133 O O . ALA A 1 396 ? 28.059 80.696 28.957 1.00 50.19 419 ALA A O 1
ATOM 3135 N N . LEU A 1 397 ? 30.257 81.122 28.981 1.00 52.57 420 LEU A N 1
ATOM 3136 C CA . LEU A 1 397 ? 30.228 81.903 27.742 1.00 54.47 420 LEU A CA 1
ATOM 3137 C C . LEU A 1 397 ? 29.781 81.158 26.478 1.00 56.89 420 LEU A C 1
ATOM 3138 O O . LEU A 1 397 ? 29.311 81.784 25.546 1.00 56.90 420 LEU A O 1
ATOM 3143 N N . GLU A 1 398 ? 29.935 79.840 26.437 1.00 60.47 421 GLU A N 1
ATOM 3144 C CA . GLU A 1 398 ? 29.431 79.045 25.310 1.00 64.37 421 GLU A CA 1
ATOM 3145 C C . GLU A 1 398 ? 27.887 79.036 25.323 1.00 60.35 421 GLU A C 1
ATOM 3146 O O . GLU A 1 398 ? 27.254 79.202 24.286 1.00 61.15 421 GLU A O 1
ATOM 3152 N N . ALA A 1 399 ? 27.302 78.883 26.506 1.00 57.07 422 ALA A N 1
ATOM 3153 C CA . ALA A 1 399 ? 25.855 78.919 26.687 1.00 56.47 422 ALA A CA 1
ATOM 3154 C C . ALA A 1 399 ? 25.268 80.325 26.428 1.00 55.66 422 ALA A C 1
ATOM 3155 O O . ALA A 1 399 ? 24.177 80.417 25.861 1.00 56.01 422 ALA A O 1
ATOM 3157 N N . VAL A 1 400 ? 25.969 81.408 26.791 1.00 54.07 423 VAL A N 1
ATOM 3158 C CA . VAL A 1 400 ? 25.428 82.721 26.442 1.00 53.73 423 VAL A CA 1
ATOM 3159 C C . VAL A 1 400 ? 25.551 82.997 24.945 1.00 52.98 423 VAL A C 1
ATOM 3160 O O . VAL A 1 400 ? 24.597 83.483 24.338 1.00 52.00 423 VAL A O 1
ATOM 3164 N N . ASN A 1 401 ? 26.686 82.651 24.338 1.00 52.29 424 ASN A N 1
ATOM 3165 C CA . ASN A 1 401 ? 26.868 82.855 22.904 1.00 52.49 424 ASN A CA 1
ATOM 3166 C C . ASN A 1 401 ? 25.840 82.152 22.014 1.00 53.61 424 ASN A C 1
ATOM 3167 O O . ASN A 1 401 ? 25.398 82.724 21.027 1.00 54.21 424 ASN A O 1
ATOM 3172 N N . GLY A 1 402 ? 25.457 80.931 22.375 1.00 53.59 425 GLY A N 1
ATOM 3173 C CA . GLY A 1 402 ? 24.412 80.187 21.659 1.00 54.42 425 GLY A CA 1
ATOM 3174 C C . GLY A 1 402 ? 22.966 80.394 22.104 1.00 54.15 425 GLY A C 1
ATOM 3175 O O . GLY A 1 402 ? 22.039 80.011 21.404 1.00 55.77 425 GLY A O 1
ATOM 3176 N N . GLY A 1 403 ? 22.758 81.011 23.260 1.00 54.18 426 GLY A N 1
ATOM 3177 C CA . GLY A 1 403 ? 21.434 81.120 23.856 1.00 53.47 426 GLY A CA 1
ATOM 3178 C C . GLY A 1 403 ? 20.358 81.887 23.089 1.00 52.92 426 GLY A C 1
ATOM 3179 O O . GLY A 1 403 ? 19.277 81.339 22.863 1.00 53.97 426 GLY A O 1
ATOM 3180 N N . PRO A 1 404 ? 20.621 83.158 22.728 1.00 51.27 427 PRO A N 1
ATOM 3181 C CA . PRO A 1 404 ? 19.619 83.927 21.964 1.00 51.82 427 PRO A CA 1
ATOM 3182 C C . PRO A 1 404 ? 19.252 83.266 20.627 1.00 54.80 427 PRO A C 1
ATOM 3183 O O . PRO A 1 404 ? 18.081 83.243 20.249 1.00 53.83 427 PRO A O 1
ATOM 3187 N N . GLU A 1 405 ? 20.239 82.703 19.936 1.00 57.62 428 GLU A N 1
ATOM 3188 C CA . GLU A 1 405 ? 19.953 82.011 18.699 1.00 60.59 428 GLU A CA 1
ATOM 3189 C C . GLU A 1 405 ? 19.006 80.821 18.935 1.00 59.63 428 GLU A C 1
ATOM 3190 O O . GLU A 1 405 ? 18.027 80.681 18.207 1.00 60.50 428 GLU A O 1
ATOM 3196 N N . ALA A 1 406 ? 19.290 79.969 19.925 1.00 57.34 429 ALA A N 1
ATOM 3197 C CA . ALA A 1 406 ? 18.399 78.828 20.203 1.00 56.43 429 ALA A CA 1
ATOM 3198 C C . ALA A 1 406 ? 16.987 79.324 20.545 1.00 57.00 429 ALA A C 1
ATOM 3199 O O . ALA A 1 406 ? 16.018 78.731 20.090 1.00 58.34 429 ALA A O 1
ATOM 3201 N N . ALA A 1 407 ? 16.873 80.426 21.289 1.00 55.66 430 ALA A N 1
ATOM 3202 C CA . ALA A 1 407 ? 15.547 80.956 21.662 1.00 56.73 430 ALA A CA 1
ATOM 3203 C C . ALA A 1 407 ? 14.769 81.454 20.455 1.00 58.80 430 ALA A C 1
ATOM 3204 O O . ALA A 1 407 ? 13.558 81.269 20.357 1.00 58.30 430 ALA A O 1
ATOM 3206 N N . ARG A 1 408 ? 15.482 82.088 19.542 1.00 62.27 431 ARG A N 1
ATOM 3207 C CA . ARG A 1 408 ? 14.908 82.580 18.302 1.00 66.23 431 ARG A CA 1
ATOM 3208 C C . ARG A 1 408 ? 14.404 81.453 17.388 1.00 65.87 431 ARG A C 1
ATOM 3209 O O . ARG A 1 408 ? 13.370 81.599 16.739 1.00 66.73 431 ARG A O 1
ATOM 3217 N N . LEU A 1 409 ? 15.145 80.355 17.349 1.00 63.70 432 LEU A N 1
ATOM 3218 C CA . LEU A 1 409 ? 14.811 79.191 16.535 1.00 66.43 432 LEU A CA 1
ATOM 3219 C C . LEU A 1 409 ? 13.788 78.236 17.172 1.00 64.11 432 LEU A C 1
ATOM 3220 O O . LEU A 1 409 ? 13.287 77.356 16.490 1.00 64.72 432 LEU A O 1
ATOM 3225 N N . PHE A 1 410 ? 13.528 78.363 18.472 1.00 60.58 433 PHE A N 1
ATOM 3226 C CA . PHE A 1 410 ? 12.553 77.516 19.171 1.00 59.60 433 PHE A CA 1
ATOM 3227 C C . PHE A 1 410 ? 11.178 77.573 18.452 1.00 60.09 433 PHE A C 1
ATOM 3228 O O . PHE A 1 410 ? 10.805 78.622 17.915 1.00 57.59 433 PHE A O 1
ATOM 3236 N N . PRO A 1 411 ? 10.440 76.446 18.401 1.00 61.75 434 PRO A N 1
ATOM 3237 C CA . PRO A 1 411 ? 9.154 76.479 17.679 1.00 62.80 434 PRO A CA 1
ATOM 3238 C C . PRO A 1 411 ? 8.179 77.487 18.284 1.00 61.63 434 PRO A C 1
ATOM 3239 O O . PRO A 1 411 ? 8.009 77.506 19.514 1.00 60.17 434 PRO A O 1
ATOM 3243 N N . ASN A 1 412 ? 7.584 78.314 17.418 1.00 61.40 435 ASN A N 1
ATOM 3244 C CA . ASN A 1 412 ? 6.629 79.363 17.796 1.00 61.23 435 ASN A CA 1
ATOM 3245 C C . ASN A 1 412 ? 7.167 80.400 18.790 1.00 59.38 435 ASN A C 1
ATOM 3246 O O . ASN A 1 412 ? 6.409 81.041 19.547 1.00 57.91 435 ASN A O 1
ATOM 3251 N N . SER A 1 413 ? 8.480 80.594 18.750 1.00 57.39 436 SER A N 1
ATOM 3252 C CA . SER A 1 413 ? 9.153 81.500 19.650 1.00 56.09 436 SER A CA 1
ATOM 3253 C C . SER A 1 413 ? 8.481 82.845 19.621 1.00 54.26 436 SER A C 1
ATOM 3254 O O . SER A 1 413 ? 8.155 83.318 18.546 1.00 54.74 436 SER A O 1
ATOM 3257 N N . THR A 1 414 ? 8.282 83.441 20.798 1.00 51.78 437 THR A N 1
ATOM 3258 C CA . THR A 1 414 ? 7.778 84.802 20.915 1.00 51.31 437 THR A CA 1
ATOM 3259 C C . THR A 1 414 ? 8.853 85.747 21.454 1.00 49.61 437 THR A C 1
ATOM 3260 O O . THR A 1 414 ? 8.541 86.801 21.991 1.00 49.56 437 THR A O 1
ATOM 3264 N N . MET A 1 415 ? 10.120 85.386 21.283 1.00 49.63 438 MET A N 1
ATOM 3265 C CA . MET A 1 415 ? 11.230 86.216 21.739 1.00 49.32 438 MET A CA 1
ATOM 3266 C C . MET A 1 415 ? 11.173 87.575 21.100 1.00 48.05 438 MET A C 1
ATOM 3267 O O . MET A 1 415 ? 11.059 87.662 19.894 1.00 49.87 438 MET A O 1
ATOM 3272 N N . VAL A 1 416 ? 11.227 88.632 21.895 1.00 46.64 439 VAL A N 1
ATOM 3273 C CA . VAL A 1 416 ? 11.298 90.002 21.346 1.00 46.23 439 VAL A CA 1
ATOM 3274 C C . VAL A 1 416 ? 12.535 90.780 21.800 1.00 46.02 439 VAL A C 1
ATOM 3275 O O . VAL A 1 416 ? 12.682 91.965 21.509 1.00 45.72 439 VAL A O 1
ATOM 3279 N N . GLY A 1 417 ? 13.457 90.119 22.474 1.00 45.74 440 GLY A N 1
ATOM 3280 C CA . GLY A 1 417 ? 14.655 90.804 22.889 1.00 46.35 440 GLY A CA 1
ATOM 3281 C C . GLY A 1 417 ? 15.584 89.974 23.728 1.00 46.32 440 GLY A C 1
ATOM 3282 O O . GLY A 1 417 ? 15.301 88.807 24.008 1.00 46.76 440 GLY A O 1
ATOM 3283 N N . THR A 1 418 ? 16.703 90.603 24.097 1.00 46.32 441 THR A N 1
ATOM 3284 C CA . THR A 1 418 ? 17.743 90.017 24.952 1.00 44.82 441 THR A CA 1
ATOM 3285 C C . THR A 1 418 ? 17.992 90.949 26.084 1.00 43.49 441 THR A C 1
ATOM 3286 O O . THR A 1 418 ? 17.707 92.139 25.992 1.00 43.20 441 THR A O 1
ATOM 3290 N N . GLY A 1 419 ? 18.533 90.437 27.169 1.00 44.39 442 GLY A N 1
ATOM 3291 C CA . GLY A 1 419 ? 18.785 91.288 28.351 1.00 42.52 442 GLY A CA 1
ATOM 3292 C C . GLY A 1 419 ? 19.944 90.835 29.227 1.00 40.86 442 GLY A C 1
ATOM 3293 O O . GLY A 1 419 ? 20.416 89.722 29.094 1.00 40.82 442 GLY A O 1
ATOM 3294 N N . MET A 1 420 ? 20.387 91.734 30.098 1.00 40.74 443 MET A N 1
ATOM 3295 C CA . MET A 1 420 ? 21.406 91.489 31.111 1.00 41.34 443 MET A CA 1
ATOM 3296 C C . MET A 1 420 ? 20.807 91.867 32.435 1.00 40.79 443 MET A C 1
ATOM 3297 O O . MET A 1 420 ? 20.414 93.043 32.634 1.00 41.11 443 MET A O 1
ATOM 3302 N N . ALA A 1 421 ? 20.697 90.897 33.335 1.00 40.51 444 ALA A N 1
ATOM 3303 C CA . ALA A 1 421 ? 20.093 91.158 34.657 1.00 41.01 444 ALA A CA 1
ATOM 3304 C C . ALA A 1 421 ? 20.934 90.670 35.836 1.00 40.82 444 ALA A C 1
ATOM 3305 O O . ALA A 1 421 ? 20.463 89.868 36.635 1.00 39.99 444 ALA A O 1
ATOM 3307 N N . PRO A 1 422 ? 22.187 91.151 35.944 1.00 39.76 445 PRO A N 1
ATOM 3308 C CA . PRO A 1 422 ? 23.001 90.747 37.070 1.00 40.21 445 PRO A CA 1
ATOM 3309 C C . PRO A 1 422 ? 22.486 91.332 38.377 1.00 39.76 445 PRO A C 1
ATOM 3310 O O . PRO A 1 422 ? 21.981 92.481 38.426 1.00 39.64 445 PRO A O 1
ATOM 3314 N N . GLU A 1 423 ? 22.621 90.547 39.439 1.00 39.08 446 GLU A N 1
ATOM 3315 C CA . GLU A 1 423 ? 22.247 91.016 40.773 1.00 37.95 446 GLU A CA 1
ATOM 3316 C C . GLU A 1 423 ? 23.118 92.141 41.232 1.00 37.92 446 GLU A C 1
ATOM 3317 O O . GLU A 1 423 ? 22.615 93.057 41.845 1.00 37.16 446 GLU A O 1
ATOM 3323 N N . GLY A 1 424 ? 24.407 92.096 40.886 1.00 38.89 447 GLY A N 1
ATOM 3324 C CA . GLY A 1 424 ? 25.323 93.232 41.049 1.00 37.95 447 GLY A CA 1
ATOM 3325 C C . GLY A 1 424 ? 26.229 93.387 39.832 1.00 39.61 447 GLY A C 1
ATOM 3326 O O . GLY A 1 424 ? 26.554 92.382 39.153 1.00 39.44 447 GLY A O 1
ATOM 3327 N N . ILE A 1 425 ? 26.640 94.629 39.559 1.00 39.30 448 ILE A N 1
ATOM 3328 C CA . ILE A 1 425 ? 27.580 94.944 38.453 1.00 40.16 448 ILE A CA 1
ATOM 3329 C C . ILE A 1 425 ? 29.012 95.081 38.990 1.00 41.30 448 ILE A C 1
ATOM 3330 O O . ILE A 1 425 ? 29.304 94.667 40.105 1.00 41.56 448 ILE A O 1
ATOM 3335 N N . SER A 1 426 ? 29.916 95.648 38.199 1.00 43.15 449 SER A N 1
ATOM 3336 C CA . SER A 1 426 ? 31.294 95.869 38.624 1.00 45.18 449 SER A CA 1
ATOM 3337 C C . SER A 1 426 ? 32.086 94.553 38.903 1.00 44.29 449 SER A C 1
ATOM 3338 O O . SER A 1 426 ? 32.864 94.466 39.827 1.00 43.49 449 SER A O 1
ATOM 3341 N N . GLN A 1 427 ? 31.837 93.556 38.063 1.00 42.08 450 GLN A N 1
ATOM 3342 C CA . GLN A 1 427 ? 32.615 92.348 37.999 1.00 41.58 450 GLN A CA 1
ATOM 3343 C C . GLN A 1 427 ? 32.497 91.738 36.607 1.00 41.26 450 GLN A C 1
ATOM 3344 O O . GLN A 1 427 ? 31.560 92.044 35.881 1.00 42.00 450 GLN A O 1
ATOM 3350 N N . ASN A 1 428 ? 33.452 90.885 36.264 1.00 41.60 451 ASN A N 1
ATOM 3351 C CA . ASN A 1 428 ? 33.441 90.056 35.069 1.00 42.81 451 ASN A CA 1
ATOM 3352 C C . ASN A 1 428 ? 33.023 90.771 33.814 1.00 42.51 451 ASN A C 1
ATOM 3353 O O . ASN A 1 428 ? 32.098 90.347 33.105 1.00 42.15 451 ASN A O 1
ATOM 3358 N N . GLU A 1 429 ? 33.694 91.885 33.565 1.00 43.11 452 GLU A N 1
ATOM 3359 C CA . GLU A 1 429 ? 33.318 92.764 32.456 1.00 44.37 452 GLU A CA 1
ATOM 3360 C C . GLU A 1 429 ? 33.354 92.089 31.093 1.00 45.50 452 GLU A C 1
ATOM 3361 O O . GLU A 1 429 ? 32.578 92.477 30.213 1.00 46.15 452 GLU A O 1
ATOM 3367 N N . VAL A 1 430 ? 34.191 91.054 30.936 1.00 45.58 453 VAL A N 1
ATOM 3368 C CA . VAL A 1 430 ? 34.189 90.256 29.703 1.00 46.56 453 VAL A CA 1
ATOM 3369 C C . VAL A 1 430 ? 32.810 89.647 29.370 1.00 46.53 453 VAL A C 1
ATOM 3370 O O . VAL A 1 430 ? 32.412 89.586 28.210 1.00 47.31 453 VAL A O 1
ATOM 3374 N N . VAL A 1 431 ? 32.064 89.257 30.384 1.00 45.90 454 VAL A N 1
ATOM 3375 C CA . VAL A 1 431 ? 30.799 88.575 30.174 1.00 47.43 454 VAL A CA 1
ATOM 3376 C C . VAL A 1 431 ? 29.747 89.552 29.647 1.00 45.98 454 VAL A C 1
ATOM 3377 O O . VAL A 1 431 ? 29.032 89.245 28.689 1.00 46.36 454 VAL A O 1
ATOM 3381 N N . TYR A 1 432 ? 29.714 90.738 30.240 1.00 44.41 455 TYR A N 1
ATOM 3382 C CA . TYR A 1 432 ? 28.759 91.785 29.860 1.00 43.87 455 TYR A CA 1
ATOM 3383 C C . TYR A 1 432 ? 29.087 92.369 28.508 1.00 45.01 455 TYR A C 1
ATOM 3384 O O . TYR A 1 432 ? 28.185 92.761 27.764 1.00 46.21 455 TYR A O 1
ATOM 3393 N N . SER A 1 433 ? 30.362 92.402 28.170 1.00 45.40 456 SER A N 1
ATOM 3394 C CA . SER A 1 433 ? 30.773 92.868 26.870 1.00 46.09 456 SER A CA 1
ATOM 3395 C C . SER A 1 433 ? 30.223 91.954 25.749 1.00 48.36 456 SER A C 1
ATOM 3396 O O . SER A 1 433 ? 29.660 92.429 24.727 1.00 50.46 456 SER A O 1
ATOM 3399 N N . LEU A 1 434 ? 30.323 90.645 25.957 1.00 48.65 457 LEU A N 1
ATOM 3400 C CA . LEU A 1 434 ? 29.734 89.689 25.028 1.00 49.03 457 LEU A CA 1
ATOM 3401 C C . LEU A 1 434 ? 28.201 89.776 24.970 1.00 47.76 457 LEU A C 1
ATOM 3402 O O . LEU A 1 434 ? 27.622 89.837 23.900 1.00 49.02 457 LEU A O 1
ATOM 3407 N N . MET A 1 435 ? 27.544 89.726 26.109 1.00 46.85 458 MET A N 1
ATOM 3408 C CA . MET A 1 435 ? 26.082 89.699 26.100 1.00 46.86 458 MET A CA 1
ATOM 3409 C C . MET A 1 435 ? 25.516 91.010 25.536 1.00 47.13 458 MET A C 1
ATOM 3410 O O . MET A 1 435 ? 24.523 91.001 24.786 1.00 45.51 458 MET A O 1
ATOM 3415 N N . ALA A 1 436 ? 26.157 92.137 25.839 1.00 47.37 459 ALA A N 1
ATOM 3416 C CA . ALA A 1 436 ? 25.710 93.405 25.224 1.00 47.01 459 ALA A CA 1
ATOM 3417 C C . ALA A 1 436 ? 25.805 93.317 23.706 1.00 48.91 459 ALA A C 1
ATOM 3418 O O . ALA A 1 436 ? 24.867 93.684 23.012 1.00 49.74 459 ALA A O 1
ATOM 3420 N N . GLU A 1 437 ? 26.926 92.796 23.195 1.00 53.11 460 GLU A N 1
ATOM 3421 C CA . GLU A 1 437 ? 27.093 92.599 21.751 1.00 53.45 460 GLU A CA 1
ATOM 3422 C C . GLU A 1 437 ? 26.026 91.742 21.117 1.00 53.49 460 GLU A C 1
ATOM 3423 O O . GLU A 1 437 ? 25.585 92.035 20.011 1.00 51.34 460 GLU A O 1
ATOM 3429 N N . LEU A 1 438 ? 25.641 90.677 21.813 1.00 52.37 461 LEU A N 1
ATOM 3430 C CA . LEU A 1 438 ? 24.589 89.791 21.331 1.00 53.11 461 LEU A CA 1
ATOM 3431 C C . LEU A 1 438 ? 23.256 90.538 21.204 1.00 52.07 461 LEU A C 1
ATOM 3432 O O . LEU A 1 438 ? 22.382 90.088 20.525 1.00 53.00 461 LEU A O 1
ATOM 3437 N N . GLY A 1 439 ? 23.110 91.673 21.874 1.00 50.96 462 GLY A N 1
ATOM 3438 C CA . GLY A 1 439 ? 22.003 92.551 21.670 1.00 49.50 462 GLY A CA 1
ATOM 3439 C C . GLY A 1 439 ? 21.826 93.010 20.229 1.00 50.27 462 GLY A C 1
ATOM 3440 O O . GLY A 1 439 ? 20.706 93.147 19.810 1.00 47.19 462 GLY A O 1
ATOM 3441 N N . TRP A 1 440 ? 22.923 93.243 19.510 1.00 50.38 463 TRP A N 1
ATOM 3442 C CA . TRP A 1 440 ? 22.901 93.745 18.151 1.00 53.53 463 TRP A CA 1
ATOM 3443 C C . TRP A 1 440 ? 23.220 92.732 17.048 1.00 55.49 463 TRP A C 1
ATOM 3444 O O . TRP A 1 440 ? 22.807 92.938 15.928 1.00 58.23 463 TRP A O 1
ATOM 3455 N N . ARG A 1 441 ? 23.869 91.620 17.363 1.00 57.08 464 ARG A N 1
ATOM 3456 C CA . ARG A 1 441 ? 24.249 90.626 16.347 1.00 59.00 464 ARG A CA 1
ATOM 3457 C C . ARG A 1 441 ? 23.095 89.735 15.897 1.00 60.09 464 ARG A C 1
ATOM 3458 O O . ARG A 1 441 ? 22.208 89.433 16.669 1.00 58.37 464 ARG A O 1
ATOM 3466 N N . LYS A 1 442 ? 23.156 89.272 14.659 1.00 65.39 465 LYS A N 1
ATOM 3467 C CA . LYS A 1 442 ? 22.186 88.301 14.126 1.00 73.52 465 LYS A CA 1
ATOM 3468 C C . LYS A 1 442 ? 22.572 86.871 14.552 1.00 72.14 465 LYS A C 1
ATOM 3469 O O . LYS A 1 442 ? 21.699 86.043 14.818 1.00 75.56 465 LYS A O 1
ATOM 3475 N N . ASP A 1 443 ? 23.881 86.614 14.644 1.00 68.25 466 ASP A N 1
ATOM 3476 C CA . ASP A 1 443 ? 24.451 85.299 14.924 1.00 67.06 466 ASP A CA 1
ATOM 3477 C C . ASP A 1 443 ? 25.342 85.300 16.160 1.00 62.29 466 ASP A C 1
ATOM 3478 O O . ASP A 1 443 ? 25.839 86.335 16.552 1.00 61.48 466 ASP A O 1
ATOM 3483 N N . PRO A 1 444 ? 25.582 84.130 16.751 1.00 59.82 467 PRO A N 1
ATOM 3484 C CA . PRO A 1 444 ? 26.634 83.978 17.752 1.00 60.75 467 PRO A CA 1
ATOM 3485 C C . PRO A 1 444 ? 27.990 84.483 17.256 1.00 61.35 467 PRO A C 1
ATOM 3486 O O . PRO A 1 444 ? 28.240 84.461 16.042 1.00 63.15 467 PRO A O 1
ATOM 3490 N N . VAL A 1 445 ? 28.882 84.903 18.154 1.00 60.23 468 VAL A N 1
ATOM 3491 C CA . VAL A 1 445 ? 30.208 85.281 17.669 1.00 61.32 468 VAL A CA 1
ATOM 3492 C C . VAL A 1 445 ? 30.844 83.970 17.185 1.00 61.23 468 VAL A C 1
ATOM 3493 O O . VAL A 1 445 ? 30.705 82.963 17.863 1.00 59.54 468 VAL A O 1
ATOM 3497 N N . PRO A 1 446 ? 31.469 83.969 15.994 1.00 60.88 469 PRO A N 1
ATOM 3498 C CA . PRO A 1 446 ? 31.893 82.685 15.411 1.00 63.02 469 PRO A CA 1
ATOM 3499 C C . PRO A 1 446 ? 33.115 82.030 16.077 1.00 63.69 469 PRO A C 1
ATOM 3500 O O . PRO A 1 446 ? 33.222 80.808 16.051 1.00 64.14 469 PRO A O 1
ATOM 3504 N N . ASP A 1 447 ? 34.009 82.835 16.655 1.00 62.95 470 ASP A N 1
ATOM 3505 C CA . ASP A 1 447 ? 35.276 82.351 17.234 1.00 62.99 470 ASP A CA 1
ATOM 3506 C C . ASP A 1 447 ? 35.549 83.090 18.548 1.00 59.31 470 ASP A C 1
ATOM 3507 O O . ASP A 1 447 ? 36.016 84.232 18.548 1.00 57.83 470 ASP A O 1
ATOM 3512 N N . LEU A 1 448 ? 35.244 82.449 19.669 1.00 58.01 471 LEU A N 1
ATOM 3513 C CA . LEU A 1 448 ? 35.338 83.136 20.964 1.00 55.78 471 LEU A CA 1
ATOM 3514 C C . LEU A 1 448 ? 36.773 83.467 21.403 1.00 54.82 471 LEU A C 1
ATOM 3515 O O . LEU A 1 448 ? 37.004 84.473 22.043 1.00 55.45 471 LEU A O 1
ATOM 3520 N N . ALA A 1 449 ? 37.725 82.639 21.022 1.00 54.90 472 ALA A N 1
ATOM 3521 C CA . ALA A 1 449 ? 39.129 82.868 21.333 1.00 54.92 472 ALA A CA 1
ATOM 3522 C C . ALA A 1 449 ? 39.672 84.115 20.632 1.00 53.87 472 ALA A C 1
ATOM 3523 O O . ALA A 1 449 ? 40.397 84.910 21.231 1.00 52.62 472 ALA A O 1
ATOM 3525 N N . ALA A 1 450 ? 39.338 84.280 19.368 1.00 54.03 473 ALA A N 1
ATOM 3526 C CA . ALA A 1 450 ? 39.726 85.492 18.658 1.00 55.81 473 ALA A CA 1
ATOM 3527 C C . ALA A 1 450 ? 38.988 86.700 19.271 1.00 55.15 473 ALA A C 1
ATOM 3528 O O . ALA A 1 450 ? 39.568 87.755 19.478 1.00 57.37 473 ALA A O 1
ATOM 3530 N N . TRP A 1 451 ? 37.722 86.526 19.613 1.00 54.61 474 TRP A N 1
ATOM 3531 C CA . TRP A 1 451 ? 36.938 87.615 20.198 1.00 53.30 474 TRP A CA 1
ATOM 3532 C C . TRP A 1 451 ? 37.502 88.079 21.559 1.00 52.35 474 TRP A C 1
ATOM 3533 O O . TRP A 1 451 ? 37.632 89.285 21.810 1.00 49.95 474 TRP A O 1
ATOM 3544 N N . VAL A 1 452 ? 37.860 87.144 22.430 1.00 52.57 475 VAL A N 1
ATOM 3545 C CA . VAL A 1 452 ? 38.401 87.539 23.743 1.00 53.11 475 VAL A CA 1
ATOM 3546 C C . VAL A 1 452 ? 39.808 88.164 23.569 1.00 53.68 475 VAL A C 1
ATOM 3547 O O . VAL A 1 452 ? 40.226 89.022 24.343 1.00 52.97 475 VAL A O 1
ATOM 3551 N N . THR A 1 453 ? 40.515 87.745 22.530 1.00 54.66 476 THR A N 1
ATOM 3552 C CA . THR A 1 453 ? 41.833 88.310 22.206 1.00 55.21 476 THR A CA 1
ATOM 3553 C C . THR A 1 453 ? 41.720 89.769 21.789 1.00 54.56 476 THR A C 1
ATOM 3554 O O . THR A 1 453 ? 42.518 90.602 22.224 1.00 55.86 476 THR A O 1
ATOM 3558 N N . SER A 1 454 ? 40.723 90.066 20.968 1.00 55.27 477 SER A N 1
ATOM 3559 C CA . SER A 1 454 ? 40.406 91.445 20.588 1.00 55.68 477 SER A CA 1
ATOM 3560 C C . SER A 1 454 ? 39.879 92.274 21.751 1.00 55.12 477 SER A C 1
ATOM 3561 O O . SER A 1 454 ? 40.177 93.454 21.845 1.00 58.20 477 SER A O 1
ATOM 3564 N N . PHE A 1 455 ? 39.076 91.674 22.615 1.00 54.03 478 PHE A N 1
ATOM 3565 C CA . PHE A 1 455 ? 38.539 92.369 23.794 1.00 52.75 478 PHE A CA 1
ATOM 3566 C C . PHE A 1 455 ? 39.681 92.911 24.655 1.00 52.70 478 PHE A C 1
ATOM 3567 O O . PHE A 1 455 ? 39.727 94.091 24.983 1.00 53.39 478 PHE A O 1
ATOM 3575 N N . ALA A 1 456 ? 40.603 92.031 25.000 1.00 52.74 479 ALA A N 1
ATOM 3576 C CA . ALA A 1 456 ? 41.824 92.397 25.731 1.00 53.94 479 ALA A CA 1
ATOM 3577 C C . ALA A 1 456 ? 42.668 93.440 25.012 1.00 53.82 479 ALA A C 1
ATOM 3578 O O . ALA A 1 456 ? 43.148 94.378 25.639 1.00 53.85 479 ALA A O 1
ATOM 3580 N N . ALA A 1 457 ? 42.826 93.285 23.701 1.00 54.46 480 ALA A N 1
ATOM 3581 C CA . ALA A 1 457 ? 43.606 94.245 22.904 1.00 55.92 480 ALA A CA 1
ATOM 3582 C C . ALA A 1 457 ? 43.033 95.682 22.943 1.00 55.12 480 ALA A C 1
ATOM 3583 O O . ALA A 1 457 ? 43.747 96.657 23.153 1.00 54.96 480 ALA A O 1
ATOM 3585 N N . ARG A 1 458 ? 41.738 95.807 22.784 1.00 54.30 481 ARG A N 1
ATOM 3586 C CA . ARG A 1 458 ? 41.099 97.127 22.846 1.00 55.18 481 ARG A CA 1
ATOM 3587 C C . ARG A 1 458 ? 41.130 97.706 24.261 1.00 53.15 481 ARG A C 1
ATOM 3588 O O . ARG A 1 458 ? 41.389 98.880 24.462 1.00 54.40 481 ARG A O 1
ATOM 3596 N N . ARG A 1 459 ? 40.908 96.853 25.239 1.00 52.00 482 ARG A N 1
ATOM 3597 C CA . ARG A 1 459 ? 40.895 97.250 26.643 1.00 51.91 482 ARG A CA 1
ATOM 3598 C C . ARG A 1 459 ? 42.266 97.781 27.098 1.00 51.42 482 ARG A C 1
ATOM 3599 O O . ARG A 1 459 ? 42.359 98.771 27.800 1.00 51.11 482 ARG A O 1
ATOM 3607 N N . TYR A 1 460 ? 43.335 97.154 26.657 1.00 53.32 483 TYR A N 1
ATOM 3608 C CA . TYR A 1 460 ? 44.681 97.605 27.026 1.00 55.77 483 TYR A CA 1
ATOM 3609 C C . TYR A 1 460 ? 45.329 98.601 26.059 1.00 59.62 483 TYR A C 1
ATOM 3610 O O . TYR A 1 460 ? 46.322 99.225 26.409 1.00 61.01 483 TYR A O 1
ATOM 3619 N N . GLY A 1 461 ? 44.788 98.750 24.848 1.00 61.31 484 GLY A N 1
ATOM 3620 C CA . GLY A 1 461 ? 45.337 99.703 23.876 1.00 61.91 484 GLY A CA 1
ATOM 3621 C C . GLY A 1 461 ? 46.491 99.142 23.077 1.00 63.76 484 GLY A C 1
ATOM 3622 O O . GLY A 1 461 ? 47.204 99.885 22.398 1.00 66.93 484 GLY A O 1
ATOM 3623 N N . VAL A 1 462 ? 46.661 97.827 23.153 1.00 64.59 485 VAL A N 1
ATOM 3624 C CA . VAL A 1 462 ? 47.751 97.111 22.491 1.00 66.72 485 VAL A CA 1
ATOM 3625 C C . VAL A 1 462 ? 47.439 95.606 22.549 1.00 64.43 485 VAL A C 1
ATOM 3626 O O . VAL A 1 462 ? 46.882 95.116 23.526 1.00 64.02 485 VAL A O 1
ATOM 3630 N N . SER A 1 463 ? 47.754 94.892 21.481 1.00 64.26 486 SER A N 1
ATOM 3631 C CA . SER A 1 463 ? 47.597 93.441 21.428 1.00 63.76 486 SER A CA 1
ATOM 3632 C C . SER A 1 463 ? 48.922 92.794 21.857 1.00 65.36 486 SER A C 1
ATOM 3633 O O . SER A 1 463 ? 49.886 92.709 21.080 1.00 68.26 486 SER A O 1
ATOM 3636 N N . HIS A 1 464 ? 48.971 92.383 23.114 1.00 64.20 487 HIS A N 1
ATOM 3637 C CA . HIS A 1 464 ? 50.149 91.800 23.724 1.00 64.37 487 HIS A CA 1
ATOM 3638 C C . HIS A 1 464 ? 49.982 90.275 23.645 1.00 64.01 487 HIS A C 1
ATOM 3639 O O . HIS A 1 464 ? 48.883 89.774 23.906 1.00 61.82 487 HIS A O 1
ATOM 3646 N N . PRO A 1 465 ? 51.046 89.542 23.251 1.00 63.87 488 PRO A N 1
ATOM 3647 C CA . PRO A 1 465 ? 50.908 88.099 23.039 1.00 65.55 488 PRO A CA 1
ATOM 3648 C C . PRO A 1 465 ? 50.689 87.332 24.340 1.00 64.77 488 PRO A C 1
ATOM 3649 O O . PRO A 1 465 ? 49.987 86.340 24.324 1.00 65.48 488 PRO A O 1
ATOM 3653 N N . ASP A 1 466 ? 51.346 87.741 25.423 1.00 64.12 489 ASP A N 1
ATOM 3654 C CA . ASP A 1 466 ? 51.088 87.174 26.772 1.00 63.39 489 ASP A CA 1
ATOM 3655 C C . ASP A 1 466 ? 49.733 87.487 27.382 1.00 60.74 489 ASP A C 1
ATOM 3656 O O . ASP A 1 466 ? 49.075 86.5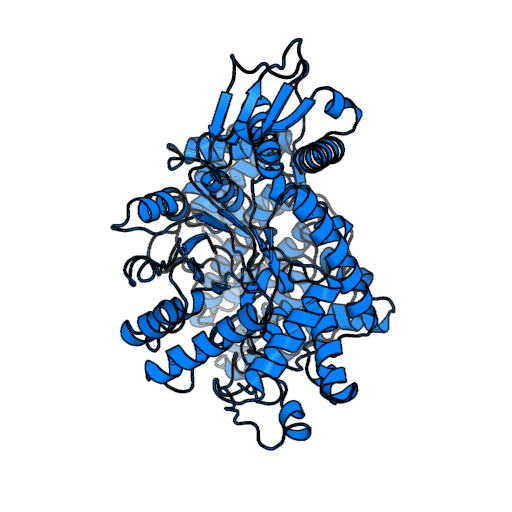65 27.895 1.00 59.56 489 ASP A O 1
ATOM 3661 N N . ALA A 1 467 ? 49.305 88.756 27.338 1.00 58.89 490 ALA A N 1
ATOM 3662 C CA . ALA A 1 467 ? 47.980 89.115 27.836 1.00 57.11 490 ALA A CA 1
ATOM 3663 C C . ALA A 1 467 ? 46.906 88.387 27.044 1.00 56.58 490 ALA A C 1
ATOM 3664 O O . ALA A 1 467 ? 45.964 87.850 27.630 1.00 55.79 490 ALA A O 1
ATOM 3666 N N . GLY A 1 468 ? 47.067 88.358 25.724 1.00 56.57 491 GLY A N 1
ATOM 3667 C CA . GLY A 1 468 ? 46.161 87.642 24.837 1.00 57.21 491 GLY A CA 1
ATOM 3668 C C . GLY A 1 468 ? 46.009 86.183 25.205 1.00 57.31 491 GLY A C 1
ATOM 3669 O O . GLY A 1 468 ? 44.896 85.704 25.382 1.00 57.02 491 GLY A O 1
ATOM 3670 N N . ALA A 1 469 ? 47.132 85.494 25.367 1.00 58.18 492 ALA A N 1
ATOM 3671 C CA . ALA A 1 469 ? 47.140 84.091 25.814 1.00 58.86 492 ALA A CA 1
ATOM 3672 C C . ALA A 1 469 ? 46.533 83.894 27.215 1.00 58.01 492 ALA A C 1
ATOM 3673 O O . ALA A 1 469 ? 45.883 82.877 27.469 1.00 58.85 492 ALA A O 1
ATOM 3675 N N . ALA A 1 470 ? 46.758 84.846 28.119 1.00 55.92 493 ALA A N 1
ATOM 3676 C CA . ALA A 1 470 ? 46.121 84.776 29.432 1.00 55.03 493 ALA A CA 1
ATOM 3677 C C . ALA A 1 470 ? 44.606 84.746 29.307 1.00 53.89 493 ALA A C 1
ATOM 3678 O O . ALA A 1 470 ? 43.947 83.965 29.973 1.00 53.96 493 ALA A O 1
ATOM 3680 N N . TRP A 1 471 ? 44.063 85.606 28.456 1.00 53.97 494 TRP A N 1
ATOM 3681 C CA . TRP A 1 471 ? 42.627 85.707 28.301 1.00 53.18 494 TRP A CA 1
ATOM 3682 C C . TRP A 1 471 ? 42.034 84.494 27.633 1.00 53.98 494 TRP A C 1
ATOM 3683 O O . TRP A 1 471 ? 40.963 84.055 28.022 1.00 54.46 494 TRP A O 1
ATOM 3694 N N . ARG A 1 472 ? 42.722 83.946 26.651 1.00 56.27 495 ARG A N 1
ATOM 3695 C CA . ARG A 1 472 ? 42.324 82.656 26.072 1.00 59.00 495 ARG A CA 1
ATOM 3696 C C . ARG A 1 472 ? 42.291 81.555 27.126 1.00 58.77 495 ARG A C 1
ATOM 3697 O O . ARG A 1 472 ? 41.401 80.714 27.114 1.00 60.24 495 ARG A O 1
ATOM 3705 N N . LEU A 1 473 ? 43.250 81.562 28.038 1.00 59.36 496 LEU A N 1
ATOM 3706 C CA . LEU A 1 473 ? 43.230 80.594 29.149 1.00 60.87 496 LEU A CA 1
ATOM 3707 C C . LEU A 1 473 ? 42.028 80.800 30.090 1.00 57.83 496 LEU A C 1
ATOM 3708 O O . LEU A 1 473 ? 41.412 79.827 30.519 1.00 57.58 496 LEU A O 1
ATOM 3713 N N . LEU A 1 474 ? 41.705 82.054 30.411 1.00 55.43 497 LEU A N 1
ATOM 3714 C CA . LEU A 1 474 ? 40.569 82.340 31.282 1.00 53.36 497 LEU A CA 1
ATOM 3715 C C . LEU A 1 474 ? 39.261 81.956 30.573 1.00 53.70 497 LEU A C 1
ATOM 3716 O O . LEU A 1 474 ? 38.364 81.376 31.190 1.00 52.96 497 LEU A O 1
ATOM 3721 N N . LEU A 1 475 ? 39.191 82.234 29.271 1.00 54.47 498 LEU A N 1
ATOM 3722 C CA . LEU A 1 475 ? 38.032 81.895 28.437 1.00 55.51 498 LEU A CA 1
ATOM 3723 C C . LEU A 1 475 ? 37.670 80.422 28.550 1.00 57.66 498 LEU A C 1
ATOM 3724 O O . LEU A 1 475 ? 36.505 80.107 28.809 1.00 55.84 498 LEU A O 1
ATOM 3729 N N . ARG A 1 476 ? 38.655 79.527 28.373 1.00 56.96 499 ARG A N 1
ATOM 3730 C CA . ARG A 1 476 ? 38.348 78.084 28.369 1.00 60.01 499 ARG A CA 1
ATOM 3731 C C . ARG A 1 476 ? 38.193 77.491 29.776 1.00 59.61 499 ARG A C 1
ATOM 3732 O O . ARG A 1 476 ? 37.721 76.364 29.899 1.00 59.84 499 ARG A O 1
ATOM 3740 N N . SER A 1 477 ? 38.570 78.235 30.822 1.00 57.62 500 SER A N 1
ATOM 3741 C CA . SER A 1 477 ? 38.495 77.717 32.182 1.00 55.64 500 SER A CA 1
ATOM 3742 C C . SER A 1 477 ? 37.372 78.381 32.964 1.00 53.39 500 SER A C 1
ATOM 3743 O O . SER A 1 477 ? 36.233 77.936 32.908 1.00 53.58 500 SER A O 1
ATOM 3746 N N . VAL A 1 478 ? 37.681 79.443 33.690 1.00 52.35 501 VAL A N 1
ATOM 3747 C CA . VAL A 1 478 ? 36.711 80.070 34.558 1.00 50.41 501 VAL A CA 1
ATOM 3748 C C . VAL A 1 478 ? 35.489 80.573 33.810 1.00 50.24 501 VAL A C 1
ATOM 3749 O O . VAL A 1 478 ? 34.399 80.553 34.359 1.00 49.35 501 VAL A O 1
ATOM 3753 N N . TYR A 1 479 ? 35.668 81.007 32.562 1.00 50.34 502 TYR A N 1
ATOM 3754 C CA . TYR A 1 479 ? 34.576 81.574 31.766 1.00 50.10 502 TYR A CA 1
ATOM 3755 C C . TYR A 1 479 ? 33.851 80.541 30.879 1.00 53.03 502 TYR A C 1
ATOM 3756 O O . TYR A 1 479 ? 33.012 80.913 30.064 1.00 51.75 502 TYR A O 1
ATOM 3765 N N . ASN A 1 480 ? 34.138 79.249 31.065 1.00 55.57 503 ASN A N 1
ATOM 3766 C CA . ASN A 1 480 ? 33.429 78.215 30.343 1.00 60.16 503 ASN A CA 1
ATOM 3767 C C . ASN A 1 480 ? 32.808 77.138 31.231 1.00 60.12 503 ASN A C 1
ATOM 3768 O O . ASN A 1 480 ? 32.976 75.950 30.981 1.00 60.05 503 ASN A O 1
ATOM 3773 N N . CYS A 1 481 ? 32.061 77.555 32.244 1.00 60.11 504 CYS A N 1
ATOM 3774 C CA . CYS A 1 481 ? 31.310 76.598 33.041 1.00 61.29 504 CYS A CA 1
ATOM 3775 C C . CYS A 1 481 ? 30.247 76.014 32.121 1.00 60.85 504 CYS A C 1
ATOM 3776 O O . CYS A 1 481 ? 29.597 76.762 31.403 1.00 62.32 504 CYS A O 1
ATOM 3779 N N . SER A 1 482 ? 30.100 74.693 32.114 1.00 62.27 505 SER A N 1
ATOM 3780 C CA . SER A 1 482 ? 29.054 74.026 31.321 1.00 65.79 505 SER A CA 1
ATOM 3781 C C . SER A 1 482 ? 28.323 72.969 32.154 1.00 69.18 505 SER A C 1
ATOM 3782 O O . SER A 1 482 ? 28.860 72.459 33.135 1.00 67.87 505 SER A O 1
ATOM 3785 N N . GLY A 1 483 ? 27.094 72.659 31.747 1.00 74.76 506 GLY A N 1
ATOM 3786 C CA . GLY A 1 483 ? 26.158 71.857 32.558 1.00 80.45 506 GLY A CA 1
ATOM 3787 C C . GLY A 1 483 ? 25.021 72.732 33.081 1.00 82.75 506 GLY A C 1
ATOM 3788 O O . GLY A 1 483 ? 25.012 73.945 32.847 1.00 79.52 506 GLY A O 1
ATOM 3789 N N . GLU A 1 484 ? 24.077 72.101 33.791 1.00 88.80 507 GLU A N 1
ATOM 3790 C CA . GLU A 1 484 ? 22.863 72.756 34.328 1.00 91.73 507 GLU A CA 1
ATOM 3791 C C . GLU A 1 484 ? 23.058 73.396 35.699 1.00 85.95 507 GLU A C 1
ATOM 3792 O O . GLU A 1 484 ? 22.184 74.121 36.144 1.00 89.11 507 GLU A O 1
ATOM 3798 N N . ALA A 1 485 ? 24.174 73.118 36.369 1.00 80.43 508 ALA A N 1
ATOM 3799 C CA . ALA A 1 485 ? 24.415 73.595 37.730 1.00 77.98 508 ALA A CA 1
ATOM 3800 C C . ALA A 1 485 ? 25.380 74.795 37.783 1.00 75.77 508 ALA A C 1
ATOM 3801 O O . ALA A 1 485 ? 25.941 75.088 38.830 1.00 79.70 508 ALA A O 1
ATOM 3803 N N . CYS A 1 486 ? 25.575 75.491 36.666 1.00 72.85 509 CYS A N 1
ATOM 3804 C CA . CYS A 1 486 ? 26.443 76.669 36.639 1.00 69.61 509 CYS A CA 1
ATOM 3805 C C . CYS A 1 486 ? 25.724 77.873 37.263 1.00 66.05 509 CYS A C 1
ATOM 3806 O O . CYS A 1 486 ? 24.742 78.349 36.711 1.00 66.10 509 CYS A O 1
ATOM 3809 N N . ARG A 1 487 ? 26.207 78.323 38.423 1.00 61.99 510 ARG A N 1
ATOM 3810 C CA . ARG A 1 487 ? 25.699 79.516 39.109 1.00 59.84 510 ARG A CA 1
ATOM 3811 C C . ARG A 1 487 ? 26.860 80.421 39.470 1.00 55.36 510 ARG A C 1
ATOM 3812 O O . ARG A 1 487 ? 27.798 79.948 40.092 1.00 52.95 510 ARG A O 1
ATOM 3820 N N . GLY A 1 488 ? 26.767 81.724 39.180 1.00 51.98 511 GLY A N 1
ATOM 3821 C CA . GLY A 1 488 ? 27.827 82.681 39.560 1.00 51.79 511 GLY A CA 1
ATOM 3822 C C . GLY A 1 488 ? 27.729 83.263 40.968 1.00 50.66 511 GLY A C 1
ATOM 3823 O O . GLY A 1 488 ? 27.783 84.506 41.141 1.00 51.17 511 GLY A O 1
ATOM 3824 N N . HIS A 1 489 ? 27.520 82.363 41.937 1.00 49.26 512 HIS A N 1
ATOM 3825 C CA A HIS A 1 489 ? 27.512 82.589 43.393 0.50 48.47 512 HIS A CA 1
ATOM 3826 C CA B HIS A 1 489 ? 27.581 82.725 43.342 0.50 47.42 512 HIS A CA 1
ATOM 3827 C C . HIS A 1 489 ? 28.978 82.237 43.767 1.00 49.04 512 HIS A C 1
ATOM 3828 O O . HIS A 1 489 ? 29.416 81.134 43.440 1.00 46.46 512 HIS A O 1
ATOM 3841 N N . ASN A 1 490 ? 29.754 83.091 44.429 1.00 47.89 513 ASN A N 1
ATOM 3842 C CA . ASN A 1 490 ? 31.036 82.657 45.016 1.00 46.67 513 ASN A CA 1
ATOM 3843 C C . ASN A 1 490 ? 30.807 81.917 46.348 1.00 49.39 513 ASN A C 1
ATOM 3844 O O . ASN A 1 490 ? 30.348 82.517 47.335 1.00 45.72 513 ASN A O 1
ATOM 3849 N N . ARG A 1 491 ? 31.093 80.611 46.330 1.00 52.37 514 ARG A N 1
ATOM 3850 C CA . ARG A 1 491 ? 31.004 79.725 47.486 1.00 57.13 514 ARG A CA 1
ATOM 3851 C C . ARG A 1 491 ? 32.402 79.254 47.937 1.00 54.10 514 ARG A C 1
ATOM 3852 O O . ARG A 1 491 ? 32.516 78.271 48.655 1.00 54.05 514 ARG A O 1
ATOM 3860 N N . SER A 1 492 ? 33.454 79.969 47.549 1.00 50.35 515 SER A N 1
ATOM 3861 C CA . SER A 1 492 ? 34.808 79.562 47.884 1.00 52.36 515 SER A CA 1
ATOM 3862 C C . SER A 1 492 ? 35.055 79.735 49.399 1.00 51.95 515 SER A C 1
ATOM 3863 O O . SER A 1 492 ? 34.439 80.577 50.043 1.00 52.15 515 SER A O 1
ATOM 3866 N N . PRO A 1 493 ? 35.949 78.928 49.970 1.00 53.22 516 PRO A N 1
ATOM 3867 C CA . PRO A 1 493 ? 36.242 79.113 51.385 1.00 53.36 516 PRO A CA 1
ATOM 3868 C C . PRO A 1 493 ? 36.685 80.509 51.821 1.00 51.47 516 PRO A C 1
ATOM 3869 O O . PRO A 1 493 ? 36.393 80.895 52.934 1.00 48.39 516 PRO A O 1
ATOM 3873 N N . LEU A 1 494 ? 37.367 81.254 50.957 1.00 51.15 517 LEU A N 1
ATOM 3874 C CA . LEU A 1 494 ? 37.766 82.620 51.274 1.00 50.24 517 LEU A CA 1
ATOM 3875 C C . LEU A 1 494 ? 36.599 83.453 51.844 1.00 50.31 517 LEU A C 1
ATOM 3876 O O . LEU A 1 494 ? 36.739 84.103 52.899 1.00 48.71 517 LEU A O 1
ATOM 3881 N N . VAL A 1 495 ? 35.444 83.385 51.178 1.00 48.59 518 VAL A N 1
ATOM 3882 C CA . VAL A 1 495 ? 34.299 84.247 51.540 1.00 48.28 518 VAL A CA 1
ATOM 3883 C C . VAL A 1 495 ? 33.218 83.618 52.427 1.00 47.25 518 VAL A C 1
ATOM 3884 O O . VAL A 1 495 ? 32.268 84.300 52.803 1.00 46.85 518 VAL A O 1
ATOM 3888 N N . ARG A 1 496 ? 33.360 82.349 52.772 1.00 47.50 519 ARG A N 1
ATOM 3889 C CA . ARG A 1 496 ? 32.350 81.656 53.558 1.00 49.67 519 ARG A CA 1
ATOM 3890 C C . ARG A 1 496 ? 32.805 81.386 54.966 1.00 50.57 519 ARG A C 1
ATOM 3891 O O . ARG A 1 496 ? 33.993 81.524 55.306 1.00 48.95 519 ARG A O 1
ATOM 3899 N N . ARG A 1 497 ? 31.828 81.008 55.778 1.00 50.24 520 ARG A N 1
ATOM 3900 C CA . ARG A 1 497 ? 32.062 80.724 57.164 1.00 51.42 520 ARG A CA 1
ATOM 3901 C C . ARG A 1 497 ? 32.911 79.470 57.296 1.00 51.54 520 ARG A C 1
ATOM 3902 O O . ARG A 1 497 ? 32.494 78.429 56.824 1.00 50.42 520 ARG A O 1
ATOM 3910 N N . PRO A 1 498 ? 34.073 79.567 57.959 1.00 50.10 521 PRO A N 1
ATOM 3911 C CA . PRO A 1 498 ? 34.925 78.407 57.976 1.00 52.62 521 PRO A CA 1
ATOM 3912 C C . PRO A 1 498 ? 34.233 77.211 58.599 1.00 53.27 521 PRO A C 1
ATOM 3913 O O . PRO A 1 498 ? 33.422 77.369 59.507 1.00 51.69 521 PRO A O 1
ATOM 3917 N N . SER A 1 499 ? 34.528 76.040 58.054 1.00 53.39 522 SER A N 1
ATOM 3918 C CA . SER A 1 499 ? 34.078 74.787 58.633 1.00 54.10 522 SER A CA 1
ATOM 3919 C C . SER A 1 499 ? 34.949 73.639 58.126 1.00 54.66 522 SER A C 1
ATOM 3920 O O . SER A 1 499 ? 35.777 73.814 57.243 1.00 53.49 522 SER A O 1
ATOM 3923 N N . LEU A 1 500 ? 34.680 72.450 58.631 1.00 57.27 523 LEU A N 1
ATOM 3924 C CA . LEU A 1 500 ? 35.436 71.253 58.262 1.00 61.47 523 LEU A CA 1
ATOM 3925 C C . LEU A 1 500 ? 34.806 70.566 57.058 1.00 63.18 523 LEU A C 1
ATOM 3926 O O . LEU A 1 500 ? 35.339 69.559 56.604 1.00 63.14 523 LEU A O 1
ATOM 3931 N N . GLN A 1 501 ? 33.702 71.114 56.539 1.00 65.59 524 GLN A N 1
ATOM 3932 C CA . GLN A 1 501 ? 32.961 70.500 55.444 1.00 70.49 524 GLN A CA 1
ATOM 3933 C C . GLN A 1 501 ? 32.818 71.347 54.202 1.00 67.84 524 GLN A C 1
ATOM 3934 O O . GLN A 1 501 ? 31.875 71.163 53.455 1.00 68.97 524 GLN A O 1
ATOM 3940 N N . MET A 1 502 ? 33.781 72.224 53.944 1.00 66.34 525 MET A N 1
ATOM 3941 C CA . MET A 1 502 ? 33.703 73.129 52.795 1.00 64.94 525 MET A CA 1
ATOM 3942 C C . MET A 1 502 ? 34.105 72.331 51.555 1.00 67.55 525 MET A C 1
ATOM 3943 O O . MET A 1 502 ? 34.983 71.493 51.637 1.00 65.78 525 MET A O 1
ATOM 3948 N N . ASN A 1 503 ? 33.413 72.560 50.441 1.00 72.62 526 ASN A N 1
ATOM 3949 C CA . ASN A 1 503 ? 33.683 71.887 49.164 1.00 75.08 526 ASN A CA 1
ATOM 3950 C C . ASN A 1 503 ? 34.456 72.876 48.290 1.00 72.01 526 ASN A C 1
ATOM 3951 O O . ASN A 1 503 ? 34.001 73.989 48.003 1.00 75.42 526 ASN A O 1
ATOM 3956 N N . THR A 1 504 ? 35.607 72.412 47.850 1.00 69.20 527 THR A N 1
ATOM 3957 C CA . THR A 1 504 ? 36.629 73.175 47.187 1.00 67.08 527 THR A CA 1
ATOM 3958 C C . THR A 1 504 ? 36.652 72.879 45.658 1.00 63.57 527 THR A C 1
ATOM 3959 O O . THR A 1 504 ? 37.544 73.346 44.908 1.00 56.75 527 THR A O 1
ATOM 3963 N N . SER A 1 505 ? 35.683 72.096 45.194 1.00 62.16 528 SER A N 1
ATOM 3964 C CA . SER A 1 505 ? 35.655 71.702 43.803 1.00 65.14 528 SER A CA 1
ATOM 3965 C C . SER A 1 505 ? 35.115 72.850 42.949 1.00 61.27 528 SER A C 1
ATOM 3966 O O . SER A 1 505 ? 34.496 73.779 43.424 1.00 60.07 528 SER A O 1
ATOM 3969 N N . ILE A 1 506 ? 35.397 72.744 41.671 1.00 60.81 529 ILE A N 1
ATOM 3970 C CA . ILE A 1 506 ? 35.313 73.839 40.754 1.00 59.39 529 ILE A CA 1
ATOM 3971 C C . ILE A 1 506 ? 35.021 73.226 39.395 1.00 58.29 529 ILE A C 1
ATOM 3972 O O . ILE A 1 506 ? 35.075 72.027 39.237 1.00 57.57 529 ILE A O 1
ATOM 3977 N N . TRP A 1 507 ? 34.785 74.069 38.410 1.00 57.93 530 TRP A N 1
ATOM 3978 C CA . TRP A 1 507 ? 34.317 73.657 37.088 1.00 57.55 530 TRP A CA 1
ATOM 3979 C C . TRP A 1 507 ? 35.428 73.790 36.045 1.00 58.47 530 TRP A C 1
ATOM 3980 O O . TRP A 1 507 ? 35.140 73.889 34.857 1.00 62.43 530 TRP A O 1
ATOM 3991 N N . TYR A 1 508 ? 36.690 73.790 36.472 1.00 57.65 531 TYR A N 1
ATOM 3992 C CA . TYR A 1 508 ? 37.822 74.057 35.562 1.00 59.01 531 TYR A CA 1
ATOM 3993 C C . TYR A 1 508 ? 39.121 73.554 36.172 1.00 61.54 531 TYR A C 1
ATOM 3994 O O . TYR A 1 508 ? 39.175 73.210 37.341 1.00 61.72 531 TYR A O 1
ATOM 4003 N N . ASN A 1 509 ? 40.175 73.589 35.383 1.00 64.93 532 ASN A N 1
ATOM 4004 C CA . ASN A 1 509 ? 41.504 73.202 35.825 1.00 69.45 532 ASN A CA 1
ATOM 4005 C C . ASN A 1 509 ? 42.188 74.425 36.495 1.00 65.35 532 ASN A C 1
ATOM 4006 O O . ASN A 1 509 ? 42.475 75.438 35.855 1.00 63.71 532 ASN A O 1
ATOM 4011 N N . ARG A 1 510 ? 42.449 74.306 37.787 1.00 63.43 533 ARG A N 1
ATOM 4012 C CA . ARG A 1 510 ? 43.086 75.365 38.577 1.00 63.42 533 ARG A CA 1
ATOM 4013 C C . ARG A 1 510 ? 44.426 75.902 37.976 1.00 64.56 533 ARG A C 1
ATOM 4014 O O . ARG A 1 510 ? 44.743 77.091 38.057 1.00 64.21 533 ARG A O 1
ATOM 4022 N N . SER A 1 511 ? 45.216 75.013 37.396 1.00 65.76 534 SER A N 1
ATOM 4023 C CA . SER A 1 511 ? 46.414 75.392 36.642 1.00 67.56 534 SER A CA 1
ATOM 4024 C C . SER A 1 511 ? 46.190 76.478 35.566 1.00 64.79 534 SER A C 1
ATOM 4025 O O . SER A 1 511 ? 47.043 77.346 35.368 1.00 63.39 534 SER A O 1
ATOM 4028 N N . ASP A 1 512 ? 45.052 76.439 34.876 1.00 63.41 535 ASP A N 1
ATOM 4029 C CA . ASP A 1 512 ? 44.736 77.491 33.897 1.00 63.24 535 ASP A CA 1
ATOM 4030 C C . ASP A 1 512 ? 44.706 78.891 34.508 1.00 60.99 535 ASP A C 1
ATOM 4031 O O . ASP A 1 512 ? 45.107 79.858 33.871 1.00 61.93 535 ASP A O 1
ATOM 4036 N N . VAL A 1 513 ? 44.248 78.995 35.746 1.00 59.41 536 VAL A N 1
ATOM 4037 C CA . VAL A 1 513 ? 44.250 80.269 36.442 1.00 57.64 536 VAL A CA 1
ATOM 4038 C C . VAL A 1 513 ? 45.669 80.722 36.810 1.00 58.04 536 VAL A C 1
ATOM 4039 O O . VAL A 1 513 ? 46.019 81.878 36.586 1.00 56.96 536 VAL A O 1
ATOM 4043 N N . PHE A 1 514 ? 46.481 79.823 37.359 1.00 59.50 537 PHE A N 1
ATOM 4044 C CA . PHE A 1 514 ? 47.862 80.186 37.718 1.00 61.49 537 PHE A CA 1
ATOM 4045 C C . PHE A 1 514 ? 48.739 80.528 36.505 1.00 62.45 537 PHE A C 1
ATOM 4046 O O . PHE A 1 514 ? 49.522 81.489 36.572 1.00 60.49 537 PHE A O 1
ATOM 4054 N N . GLU A 1 515 ? 48.594 79.769 35.407 1.00 63.50 538 GLU A N 1
ATOM 4055 C CA . GLU A 1 515 ? 49.252 80.124 34.135 1.00 64.23 538 GLU A CA 1
ATOM 4056 C C . GLU A 1 515 ? 48.776 81.468 33.595 1.00 60.48 538 GLU A C 1
ATOM 4057 O O . GLU A 1 515 ? 49.595 82.304 33.229 1.00 58.01 538 GLU A O 1
ATOM 4063 N N . ALA A 1 516 ? 47.463 81.672 33.553 1.00 57.58 539 ALA A N 1
ATOM 4064 C CA . ALA A 1 516 ? 46.921 82.973 33.119 1.00 57.01 539 ALA A CA 1
ATOM 4065 C C . ALA A 1 516 ? 47.500 84.132 33.938 1.00 56.26 539 ALA A C 1
ATOM 4066 O O . ALA A 1 516 ? 47.873 85.160 33.377 1.00 57.63 539 ALA A O 1
ATOM 4068 N N . TRP A 1 517 ? 47.588 83.941 35.252 1.00 55.50 540 TRP A N 1
ATOM 4069 C CA . TRP A 1 517 ? 48.220 84.895 36.175 1.00 55.03 540 TRP A CA 1
ATOM 4070 C C . TRP A 1 517 ? 49.691 85.190 35.856 1.00 56.38 540 TRP A C 1
ATOM 4071 O O . TRP A 1 517 ? 50.097 86.347 35.810 1.00 54.43 540 TRP A O 1
ATOM 4082 N N . ARG A 1 518 ? 50.468 84.136 35.623 1.00 58.29 541 ARG A N 1
ATOM 4083 C CA . ARG A 1 518 ? 51.861 84.270 35.212 1.00 60.90 541 ARG A CA 1
ATOM 4084 C C . ARG A 1 518 ? 51.968 85.076 33.915 1.00 61.26 541 ARG A C 1
ATOM 4085 O O . ARG A 1 518 ? 52.749 86.032 33.832 1.00 61.52 541 ARG A O 1
ATOM 4093 N N . LEU A 1 519 ? 51.180 84.689 32.912 1.00 61.56 542 LEU A N 1
ATOM 4094 C CA . LEU A 1 519 ? 51.236 85.341 31.598 1.00 61.41 542 LEU A CA 1
ATOM 4095 C C . LEU A 1 519 ? 50.818 86.798 31.717 1.00 59.58 542 LEU A C 1
ATOM 4096 O O . LEU A 1 519 ? 51.474 87.675 31.181 1.00 58.59 542 LEU A O 1
ATOM 4101 N N . LEU A 1 520 ? 49.776 87.074 32.484 1.00 58.86 543 LEU A N 1
ATOM 4102 C CA . LEU A 1 520 ? 49.341 88.461 32.618 1.00 59.08 543 LEU A CA 1
ATOM 4103 C C . LEU A 1 520 ? 50.370 89.285 33.383 1.00 60.15 543 LEU A C 1
ATOM 4104 O O . LEU A 1 520 ? 50.639 90.415 33.014 1.00 60.00 543 LEU A O 1
ATOM 4109 N N . LEU A 1 521 ? 50.967 88.708 34.415 1.00 63.14 544 LEU A N 1
ATOM 4110 C CA . LEU A 1 521 ? 52.076 89.370 35.133 1.00 67.01 544 LEU A CA 1
ATOM 4111 C C . LEU A 1 521 ? 53.309 89.666 34.250 1.00 68.21 544 LEU A C 1
ATOM 4112 O O . LEU A 1 521 ? 53.921 90.722 34.383 1.00 70.11 544 LEU A O 1
ATOM 4117 N N . THR A 1 522 ? 53.680 88.726 33.381 1.00 68.14 545 THR A N 1
ATOM 4118 C CA . THR A 1 522 ? 54.743 88.947 32.351 1.00 71.23 545 THR A CA 1
ATOM 4119 C C . THR A 1 522 ? 54.515 90.157 31.425 1.00 69.08 545 THR A C 1
ATOM 4120 O O . THR A 1 522 ? 55.470 90.786 30.977 1.00 66.73 545 THR A O 1
ATOM 4124 N N . SER A 1 523 ? 53.247 90.477 31.151 1.00 66.36 546 SER A N 1
ATOM 4125 C CA . SER A 1 523 ? 52.881 91.643 30.348 1.00 65.07 546 SER A CA 1
ATOM 4126 C C . SER A 1 523 ? 53.078 93.009 31.058 1.00 63.29 546 SER A C 1
ATOM 4127 O O . SER A 1 523 ? 52.965 94.062 30.393 1.00 61.71 546 SER A O 1
ATOM 4130 N N . ALA A 1 524 ? 53.322 93.014 32.375 1.00 60.91 547 ALA A N 1
ATOM 4131 C CA . ALA A 1 524 ? 53.291 94.266 33.153 1.00 62.38 547 ALA A CA 1
ATOM 4132 C C . ALA A 1 524 ? 54.272 95.370 32.714 1.00 64.03 547 ALA A C 1
ATOM 4133 O O . ALA A 1 524 ? 53.905 96.559 32.744 1.00 61.23 547 ALA A O 1
ATOM 4135 N N . PRO A 1 525 ? 55.503 94.998 32.290 1.00 66.28 548 PRO A N 1
ATOM 4136 C CA . PRO A 1 525 ? 56.430 96.033 31.817 1.00 68.77 548 PRO A CA 1
ATOM 4137 C C . PRO A 1 525 ? 55.942 96.842 30.599 1.00 70.62 548 PRO A C 1
ATOM 4138 O O . PRO A 1 525 ? 56.290 98.014 30.465 1.00 73.32 548 PRO A O 1
ATOM 4142 N N . SER A 1 526 ? 55.109 96.249 29.751 1.00 72.42 549 SER A N 1
ATOM 4143 C CA . SER A 1 526 ? 54.432 96.998 28.656 1.00 73.94 549 SER A CA 1
ATOM 4144 C C . SER A 1 526 ? 53.172 97.723 29.104 1.00 69.70 549 SER A C 1
ATOM 4145 O O . SER A 1 526 ? 52.942 98.890 28.782 1.00 67.96 549 SER A O 1
ATOM 4148 N N . LEU A 1 527 ? 52.354 97.003 29.860 1.00 67.69 550 LEU A N 1
ATOM 4149 C CA . LEU A 1 527 ? 50.964 97.397 30.109 1.00 63.97 550 LEU A CA 1
ATOM 4150 C C . LEU A 1 527 ? 50.686 98.084 31.436 1.00 61.71 550 LEU A C 1
ATOM 4151 O O . LEU A 1 527 ? 49.564 98.505 31.644 1.00 61.79 550 LEU A O 1
ATOM 4156 N N . ALA A 1 528 ? 51.685 98.243 32.302 1.00 62.55 551 ALA A N 1
ATOM 4157 C CA . ALA A 1 528 ? 51.473 98.742 33.686 1.00 61.63 551 ALA A CA 1
ATOM 4158 C C . ALA A 1 528 ? 50.789 100.100 33.771 1.00 61.59 551 ALA A C 1
ATOM 4159 O O . ALA A 1 528 ? 50.128 100.370 34.777 1.00 61.48 551 ALA A O 1
ATOM 4161 N N . THR A 1 529 ? 50.955 100.948 32.750 1.00 62.20 552 THR A N 1
ATOM 4162 C CA . THR A 1 529 ? 50.298 102.271 32.705 1.00 62.51 552 THR A CA 1
ATOM 4163 C C . THR A 1 529 ? 48.815 102.230 32.354 1.00 61.15 552 THR A C 1
ATOM 4164 O O . THR A 1 529 ? 48.125 103.227 32.532 1.00 59.77 552 THR A O 1
ATOM 4168 N N . SER A 1 530 ? 48.304 101.097 31.864 1.00 60.50 553 SER A N 1
ATOM 4169 C CA . SER A 1 530 ? 46.857 100.972 31.586 1.00 57.94 553 SER A CA 1
ATOM 4170 C C . SER A 1 530 ? 46.084 100.743 32.892 1.00 56.56 553 SER A C 1
ATOM 4171 O O . SER A 1 530 ? 46.255 99.713 33.519 1.00 58.07 553 SER A O 1
ATOM 4174 N N . PRO A 1 531 ? 45.207 101.685 33.287 1.00 55.97 554 PRO A N 1
ATOM 4175 C CA . PRO A 1 531 ? 44.336 101.398 34.440 1.00 53.78 554 PRO A CA 1
ATOM 4176 C C . PRO A 1 531 ? 43.546 100.074 34.328 1.00 51.35 554 PRO A C 1
ATOM 4177 O O . PRO A 1 531 ? 43.210 99.472 35.338 1.00 50.08 554 PRO A O 1
ATOM 4181 N N . ALA A 1 532 ? 43.186 99.680 33.106 1.00 50.32 555 ALA A N 1
ATOM 4182 C CA . ALA A 1 532 ? 42.387 98.480 32.878 1.00 48.87 555 ALA A CA 1
ATOM 4183 C C . ALA A 1 532 ? 43.267 97.237 33.076 1.00 48.84 555 ALA A C 1
ATOM 4184 O O . ALA A 1 532 ? 42.824 96.239 33.636 1.00 47.75 555 ALA A O 1
ATOM 4186 N N . PHE A 1 533 ? 44.505 97.297 32.595 1.00 49.33 556 PHE A N 1
ATOM 4187 C CA . PHE A 1 533 ? 45.461 96.241 32.883 1.00 51.49 556 PHE A CA 1
ATOM 4188 C C . PHE A 1 533 ? 45.670 96.089 34.397 1.00 50.48 556 PHE A C 1
ATOM 4189 O O . PHE A 1 533 ? 45.714 94.970 34.885 1.00 48.77 556 PHE A O 1
ATOM 4197 N N . ARG A 1 534 ? 45.779 97.205 35.120 1.00 50.96 557 ARG A N 1
ATOM 4198 C CA A ARG A 1 534 ? 46.001 97.158 36.569 0.50 52.15 557 ARG A CA 1
ATOM 4199 C CA B ARG A 1 534 ? 46.002 97.157 36.568 0.50 52.08 557 ARG A CA 1
ATOM 4200 C C . ARG A 1 534 ? 44.805 96.509 37.268 1.00 51.55 557 ARG A C 1
ATOM 4201 O O . ARG A 1 534 ? 44.983 95.660 38.157 1.00 51.70 557 ARG A O 1
ATOM 4216 N N . TYR A 1 535 ? 43.597 96.891 36.834 1.00 49.18 558 TYR A N 1
ATOM 4217 C CA . TYR A 1 535 ? 42.357 96.291 37.307 1.00 47.93 558 TYR A CA 1
ATOM 4218 C C . TYR A 1 535 ? 42.340 94.768 37.094 1.00 48.19 558 TYR A C 1
ATOM 4219 O O . TYR A 1 535 ? 42.048 94.013 38.006 1.00 47.56 558 TYR A O 1
ATOM 4228 N N . ASP A 1 536 ? 42.649 94.330 35.889 1.00 48.17 559 ASP A N 1
ATOM 4229 C CA . ASP A 1 536 ? 42.547 92.928 35.563 1.00 49.70 559 ASP A CA 1
ATOM 4230 C C . ASP A 1 536 ? 43.624 92.125 36.241 1.00 50.72 559 ASP A C 1
ATOM 4231 O O . ASP A 1 536 ? 43.386 90.998 36.621 1.00 50.03 559 ASP A O 1
ATOM 4236 N N . LEU A 1 537 ? 44.819 92.692 36.378 1.00 53.02 560 LEU A N 1
ATOM 4237 C CA . LEU A 1 537 ? 45.895 92.002 37.063 1.00 53.50 560 LEU A CA 1
ATOM 4238 C C . LEU A 1 537 ? 45.518 91.825 38.533 1.00 52.09 560 LEU A C 1
ATOM 4239 O O . LEU A 1 537 ? 45.776 90.767 39.145 1.00 52.12 560 LEU A O 1
ATOM 4244 N N . LEU A 1 538 ? 44.913 92.861 39.092 1.00 49.70 561 LEU A N 1
ATOM 4245 C CA . LEU A 1 538 ? 44.476 92.803 40.477 1.00 50.59 561 LEU A CA 1
ATOM 4246 C C . LEU A 1 538 ? 43.368 91.767 40.650 1.00 49.48 561 LEU A C 1
ATOM 4247 O O . LEU A 1 538 ? 43.425 90.938 41.552 1.00 48.96 561 LEU A O 1
ATOM 4252 N N . ASP A 1 539 ? 42.403 91.770 39.744 1.00 49.26 562 ASP A N 1
ATOM 4253 C CA . ASP A 1 539 ? 41.291 90.816 39.787 1.00 49.34 562 ASP A CA 1
ATOM 4254 C C . ASP A 1 539 ? 41.798 89.363 39.621 1.00 50.07 562 ASP A C 1
ATOM 4255 O O . ASP A 1 539 ? 41.288 88.431 40.258 1.00 49.16 562 ASP A O 1
ATOM 4260 N N . LEU A 1 540 ? 42.846 89.172 38.818 1.00 50.08 563 LEU A N 1
ATOM 4261 C CA . LEU A 1 540 ? 43.366 87.841 38.579 1.00 51.09 563 LEU A CA 1
ATOM 4262 C C . LEU A 1 540 ? 44.243 87.367 39.763 1.00 51.31 563 LEU A C 1
ATOM 4263 O O . LEU A 1 540 ? 44.183 86.193 40.155 1.00 49.62 563 LEU A O 1
ATOM 4268 N N . THR A 1 541 ? 45.051 88.278 40.309 1.00 50.98 564 THR A N 1
ATOM 4269 C CA . THR A 1 541 ? 45.852 88.008 41.488 1.00 52.39 564 THR A CA 1
ATOM 4270 C C . THR A 1 541 ? 44.919 87.610 42.642 1.00 52.37 564 THR A C 1
ATOM 4271 O O . THR A 1 541 ? 45.113 86.611 43.322 1.00 53.05 564 THR A O 1
ATOM 4275 N N . ARG A 1 542 ? 43.893 88.410 42.827 1.00 50.37 565 ARG A N 1
ATOM 4276 C CA . ARG A 1 542 ? 42.815 88.121 43.766 1.00 51.19 565 ARG A CA 1
ATOM 4277 C C . ARG A 1 542 ? 42.240 86.699 43.557 1.00 49.38 565 ARG A C 1
ATOM 4278 O O . ARG A 1 542 ? 42.090 85.944 44.511 1.00 47.68 565 ARG A O 1
ATOM 4286 N N . GLN A 1 543 ? 41.950 86.332 42.309 1.00 47.55 566 GLN A N 1
ATOM 4287 C CA . GLN A 1 543 ? 41.457 84.985 41.991 1.00 46.86 566 GLN A CA 1
ATOM 4288 C C . GLN A 1 543 ? 42.476 83.919 42.400 1.00 48.25 566 GLN A C 1
ATOM 4289 O O . GLN A 1 543 ? 42.111 82.892 42.951 1.00 47.05 566 GLN A O 1
ATOM 4295 N N . ALA A 1 544 ? 43.748 84.166 42.077 1.00 48.79 567 ALA A N 1
ATOM 4296 C CA . ALA A 1 544 ? 44.835 83.258 42.421 1.00 50.16 567 ALA A CA 1
ATOM 4297 C C . ALA A 1 544 ? 44.952 83.083 43.934 1.00 50.39 567 ALA A C 1
ATOM 4298 O O . ALA A 1 544 ? 45.152 81.980 44.411 1.00 51.68 567 ALA A O 1
ATOM 4300 N N . VAL A 1 545 ? 44.788 84.158 44.689 1.00 49.87 568 VAL A N 1
ATOM 4301 C CA . VAL A 1 545 ? 44.764 84.043 46.135 1.00 50.55 568 VAL A CA 1
ATOM 4302 C C . VAL A 1 545 ? 43.557 83.226 46.605 1.00 50.42 568 VAL A C 1
ATOM 4303 O O . VAL A 1 545 ? 43.695 82.391 47.521 1.00 50.52 568 VAL A O 1
ATOM 4307 N N . GLN A 1 546 ? 42.400 83.432 45.976 1.00 48.23 569 GLN A N 1
ATOM 4308 C CA . GLN A 1 546 ? 41.218 82.621 46.272 1.00 48.44 569 GLN A CA 1
ATOM 4309 C C . GLN A 1 546 ? 41.468 81.138 46.074 1.00 50.32 569 GLN A C 1
ATOM 4310 O O . GLN A 1 546 ? 41.095 80.323 46.918 1.00 51.15 569 GLN A O 1
ATOM 4316 N N . GLU A 1 547 ? 42.116 80.791 44.970 1.00 52.32 570 GLU A N 1
ATOM 4317 C CA . GLU A 1 547 ? 42.508 79.407 44.727 1.00 53.17 570 GLU A CA 1
ATOM 4318 C C . GLU A 1 547 ? 43.475 78.904 45.796 1.00 52.98 570 GLU A C 1
ATOM 4319 O O . GLU A 1 547 ? 43.369 77.779 46.256 1.00 55.14 570 GLU A O 1
ATOM 4325 N N . LEU A 1 548 ? 44.455 79.711 46.161 1.00 52.71 571 LEU A N 1
ATOM 4326 C CA . LEU A 1 548 ? 45.445 79.289 47.171 1.00 53.24 571 LEU A CA 1
ATOM 4327 C C . LEU A 1 548 ? 44.829 79.070 48.553 1.00 52.88 571 LEU A C 1
ATOM 4328 O O . LEU A 1 548 ? 45.171 78.125 49.257 1.00 54.51 571 LEU A O 1
ATOM 4333 N N . VAL A 1 549 ? 43.874 79.910 48.919 1.00 52.60 572 VAL A N 1
ATOM 4334 C CA . VAL A 1 549 ? 43.154 79.739 50.176 1.00 51.79 572 VAL A CA 1
ATOM 4335 C C . VAL A 1 549 ? 42.462 78.378 50.207 1.00 52.49 572 VAL A C 1
ATOM 4336 O O . VAL A 1 549 ? 42.556 77.659 51.193 1.00 53.76 572 VAL A O 1
ATOM 4340 N N . SER A 1 550 ? 41.766 78.035 49.133 1.00 51.72 573 SER A N 1
ATOM 4341 C CA . SER A 1 550 ? 41.185 76.707 49.003 1.00 52.89 573 SER A CA 1
ATOM 4342 C C . SER A 1 550 ? 42.237 75.577 49.157 1.00 54.03 573 SER A C 1
ATOM 4343 O O . SER A 1 550 ? 42.011 74.589 49.870 1.00 54.17 573 SER A O 1
ATOM 4346 N N . LEU A 1 551 ? 43.377 75.716 48.490 1.00 55.02 574 LEU A N 1
ATOM 4347 C CA . LEU A 1 551 ? 44.402 74.674 48.551 1.00 57.37 574 LEU A CA 1
ATOM 4348 C C . LEU A 1 551 ? 45.018 74.583 49.956 1.00 56.98 574 LEU A C 1
ATOM 4349 O O . LEU A 1 551 ? 45.257 73.507 50.451 1.00 57.32 574 LEU A O 1
ATOM 4354 N N . TYR A 1 552 ? 45.277 75.720 50.585 1.00 56.75 575 TYR A N 1
ATOM 4355 C CA . TYR A 1 552 ? 45.765 75.723 51.969 1.00 57.59 575 TYR A CA 1
ATOM 4356 C C . TYR A 1 552 ? 44.705 75.208 52.945 1.00 56.76 575 TYR A C 1
ATOM 4357 O O . TYR A 1 552 ? 45.059 74.482 53.904 1.00 56.75 575 TYR A O 1
ATOM 4366 N N . TYR A 1 553 ? 43.432 75.516 52.689 1.00 54.41 576 TYR A N 1
ATOM 4367 C CA . TYR A 1 553 ? 42.340 74.915 53.478 1.00 55.92 576 TYR A CA 1
ATOM 4368 C C . TYR A 1 553 ? 42.412 73.392 53.452 1.00 58.57 576 TYR A C 1
ATOM 4369 O O . TYR A 1 553 ? 42.312 72.756 54.494 1.00 58.50 576 TYR A O 1
ATOM 4378 N N . GLU A 1 554 ? 42.589 72.829 52.261 1.00 60.70 577 GLU A N 1
ATOM 4379 C CA . GLU A 1 554 ? 42.697 71.386 52.110 1.00 64.62 577 GLU A CA 1
ATOM 4380 C C . GLU A 1 554 ? 43.824 70.804 52.977 1.00 64.86 577 GLU A C 1
ATOM 4381 O O . GLU A 1 554 ? 43.583 69.842 53.702 1.00 64.44 577 GLU A O 1
ATOM 4387 N N . GLU A 1 555 ? 45.014 71.415 52.933 1.00 64.27 578 GLU A N 1
ATOM 4388 C CA . GLU A 1 555 ? 46.140 71.013 53.783 1.00 65.92 578 GLU A CA 1
ATOM 4389 C C . GLU A 1 555 ? 45.841 71.124 55.271 1.00 64.62 578 GLU A C 1
ATOM 4390 O O . GLU A 1 555 ? 46.099 70.178 56.025 1.00 65.21 578 GLU A O 1
ATOM 4396 N N . ALA A 1 556 ? 45.328 72.277 55.697 1.00 61.65 579 ALA A N 1
ATOM 4397 C CA . ALA A 1 556 ? 44.969 72.476 57.110 1.00 61.58 579 ALA A CA 1
ATOM 4398 C C . ALA A 1 556 ? 43.970 71.431 57.591 1.00 62.26 579 ALA A C 1
ATOM 4399 O O . ALA A 1 556 ? 44.143 70.873 58.670 1.00 64.92 579 ALA A O 1
ATOM 4401 N N . ARG A 1 557 ? 42.952 71.146 56.789 1.00 61.33 580 ARG A N 1
ATOM 4402 C CA . ARG A 1 557 ? 41.951 70.157 57.163 1.00 62.39 580 ARG A CA 1
ATOM 4403 C C . ARG A 1 557 ? 42.565 68.752 57.311 1.00 63.88 580 ARG A C 1
ATOM 4404 O O . ARG A 1 557 ? 42.334 68.089 58.329 1.00 64.78 580 ARG A O 1
ATOM 4412 N N . SER A 1 558 ? 43.354 68.307 56.330 1.00 63.24 581 SER A N 1
ATOM 4413 C CA . SER A 1 558 ? 43.972 66.962 56.388 1.00 66.37 581 SER A CA 1
ATOM 4414 C C . SER A 1 558 ? 44.886 66.802 57.612 1.00 66.48 581 SER A C 1
ATOM 4415 O O . SER A 1 558 ? 44.932 65.728 58.230 1.00 66.90 581 SER A O 1
ATOM 4418 N N . ALA A 1 559 ? 45.610 67.874 57.932 1.00 65.09 582 ALA A N 1
ATOM 4419 C CA . ALA A 1 559 ? 46.469 67.900 59.094 1.00 66.69 582 ALA A CA 1
ATOM 4420 C C . ALA A 1 559 ? 45.661 67.876 60.395 1.00 66.69 582 ALA A C 1
ATOM 4421 O O . ALA A 1 559 ? 46.044 67.156 61.319 1.00 68.22 582 ALA A O 1
ATOM 4423 N N . TYR A 1 560 ? 44.554 68.619 60.464 1.00 64.49 583 TYR A N 1
ATOM 4424 C CA . TYR A 1 560 ? 43.633 68.518 61.614 1.00 65.62 583 TYR A CA 1
ATOM 4425 C C . TYR A 1 560 ? 43.174 67.071 61.830 1.00 67.51 583 TYR A C 1
ATOM 4426 O O . TYR A 1 560 ? 43.238 66.543 62.956 1.00 68.18 583 TYR A O 1
ATOM 4435 N N . LEU A 1 561 ? 42.729 66.445 60.739 1.00 68.02 584 LEU A N 1
ATOM 4436 C CA . LEU A 1 561 ? 42.135 65.108 60.792 1.00 68.66 584 LEU A CA 1
ATOM 4437 C C . LEU A 1 561 ? 43.143 64.011 61.184 1.00 69.47 584 LEU A C 1
ATOM 4438 O O . LEU A 1 561 ? 42.760 63.057 61.829 1.00 67.16 584 LEU A O 1
ATOM 4443 N N . SER A 1 562 ? 44.402 64.180 60.771 1.00 70.19 585 SER A N 1
ATOM 4444 C CA . SER A 1 562 ? 45.524 63.331 61.161 1.00 72.42 585 SER A CA 1
ATOM 4445 C C . SER A 1 562 ? 46.196 63.715 62.474 1.00 73.02 585 SER A C 1
ATOM 4446 O O . SER A 1 562 ? 47.162 63.076 62.851 1.00 74.39 585 SER A O 1
ATOM 4449 N N . LYS A 1 563 ? 45.755 64.781 63.130 1.00 73.13 586 LYS A N 1
ATOM 4450 C CA . LYS A 1 563 ? 46.382 65.276 64.362 1.00 75.19 586 LYS A CA 1
ATOM 4451 C C . LYS A 1 563 ? 47.893 65.595 64.200 1.00 75.03 586 LYS A C 1
ATOM 4452 O O . LYS A 1 563 ? 48.695 65.326 65.094 1.00 73.23 586 LYS A O 1
ATOM 4458 N N . GLU A 1 564 ? 48.244 66.179 63.048 1.00 74.43 587 GLU A N 1
ATOM 4459 C CA . GLU A 1 564 ? 49.616 66.593 62.702 1.00 73.49 587 GLU A CA 1
ATOM 4460 C C . GLU A 1 564 ? 49.739 68.085 63.027 1.00 69.29 587 GLU A C 1
ATOM 4461 O O . GLU A 1 564 ? 49.504 68.945 62.167 1.00 67.21 587 GLU A O 1
ATOM 4467 N N . LEU A 1 565 ? 50.093 68.383 64.270 1.00 67.22 588 LEU A N 1
ATOM 4468 C CA . LEU A 1 565 ? 50.086 69.744 64.805 1.00 66.24 588 LEU A CA 1
ATOM 4469 C C . LEU A 1 565 ? 50.947 70.750 64.041 1.00 65.25 588 LEU A C 1
ATOM 4470 O O . LEU A 1 565 ? 50.473 71.838 63.686 1.00 62.84 588 LEU A O 1
ATOM 4475 N N . ALA A 1 566 ? 52.206 70.389 63.824 1.00 65.58 589 ALA A N 1
ATOM 4476 C CA . ALA A 1 566 ? 53.171 71.253 63.143 1.00 65.79 589 ALA A CA 1
ATOM 4477 C C . ALA A 1 566 ? 52.748 71.549 61.697 1.00 65.21 589 ALA A C 1
ATOM 4478 O O . ALA A 1 566 ? 52.852 72.698 61.245 1.00 66.02 589 ALA A O 1
ATOM 4480 N N . SER A 1 567 ? 52.226 70.535 61.004 1.00 64.80 590 SER A N 1
ATOM 4481 C CA . SER A 1 567 ? 51.689 70.712 59.660 1.00 64.03 590 SER A CA 1
ATOM 4482 C C . SER A 1 567 ? 50.478 71.627 59.652 1.00 62.33 590 SER A C 1
ATOM 4483 O O . SER A 1 567 ? 50.271 72.346 58.697 1.00 62.15 590 SER A O 1
ATOM 4486 N N . LEU A 1 568 ? 49.660 71.533 60.690 1.00 63.21 591 LEU A N 1
ATOM 4487 C CA . LEU A 1 568 ? 48.432 72.300 60.824 1.00 62.17 591 LEU A CA 1
ATOM 4488 C C . LEU A 1 568 ? 48.774 73.748 61.142 1.00 63.09 591 LEU A C 1
ATOM 4489 O O . LEU A 1 568 ? 48.180 74.641 60.581 1.00 63.47 591 LE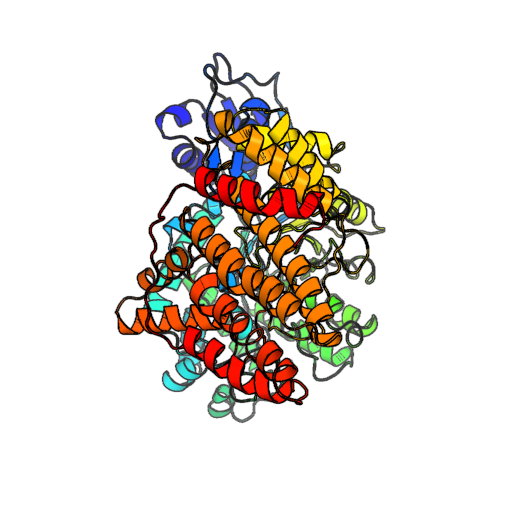U A O 1
ATOM 4494 N N . LEU A 1 569 ? 49.737 73.980 62.029 1.00 66.57 592 LEU A N 1
ATOM 4495 C CA . LEU A 1 569 ? 50.213 75.342 62.306 1.00 68.25 592 LEU A CA 1
ATOM 4496 C C . LEU A 1 569 ? 50.798 76.007 61.076 1.00 67.62 592 LEU A C 1
ATOM 4497 O O . LEU A 1 569 ? 50.562 77.188 60.841 1.00 65.52 592 LEU A O 1
ATOM 4502 N N . ARG A 1 570 ? 51.586 75.243 60.332 1.00 70.13 593 ARG A N 1
ATOM 4503 C CA . ARG A 1 570 ? 52.191 75.691 59.091 1.00 72.14 593 ARG A CA 1
ATOM 4504 C C . ARG A 1 570 ? 51.127 76.090 58.057 1.00 67.29 593 ARG A C 1
ATOM 4505 O O . ARG A 1 570 ? 51.089 77.235 57.632 1.00 64.08 593 ARG A O 1
ATOM 4513 N N . ALA A 1 571 ? 50.254 75.159 57.689 1.00 64.35 594 ALA A N 1
ATOM 4514 C CA . ALA A 1 571 ? 49.289 75.391 56.625 1.00 62.95 594 ALA A CA 1
ATOM 4515 C C . ALA A 1 571 ? 48.264 76.454 56.993 1.00 61.58 594 ALA A C 1
ATOM 4516 O O . ALA A 1 571 ? 47.993 77.381 56.209 1.00 60.98 594 ALA A O 1
ATOM 4518 N N . GLY A 1 572 ? 47.690 76.319 58.186 1.00 61.27 595 GLY A N 1
ATOM 4519 C CA . GLY A 1 572 ? 46.711 77.288 58.684 1.00 60.24 595 GLY A CA 1
ATOM 4520 C C . GLY A 1 572 ? 47.331 78.646 58.916 1.00 59.39 595 GLY A C 1
ATOM 4521 O O . GLY A 1 572 ? 46.689 79.679 58.729 1.00 58.67 595 GLY A O 1
ATOM 4522 N N . GLY A 1 573 ? 48.591 78.619 59.332 1.00 61.02 596 GLY A N 1
ATOM 4523 C CA . GLY A 1 573 ? 49.392 79.803 59.551 1.00 60.46 596 GLY A CA 1
ATOM 4524 C C . GLY A 1 573 ? 49.585 80.616 58.311 1.00 59.65 596 GLY A C 1
ATOM 4525 O O . GLY A 1 573 ? 49.319 81.823 58.340 1.00 58.83 596 GLY A O 1
ATOM 4526 N N . VAL A 1 574 ? 49.988 79.992 57.200 1.00 61.23 597 VAL A N 1
ATOM 4527 C CA . VAL A 1 574 ? 50.174 80.813 55.992 1.00 62.07 597 VAL A CA 1
ATOM 4528 C C . VAL A 1 574 ? 48.829 81.302 55.451 1.00 59.79 597 VAL A C 1
ATOM 4529 O O . VAL A 1 574 ? 48.748 82.414 54.951 1.00 59.33 597 VAL A O 1
ATOM 4533 N N . LEU A 1 575 ? 47.787 80.481 55.567 1.00 59.18 598 LEU A N 1
ATOM 4534 C CA . LEU A 1 575 ? 46.443 80.898 55.152 1.00 57.40 598 LEU A CA 1
ATOM 4535 C C . LEU A 1 575 ? 46.053 82.206 55.879 1.00 56.33 598 LEU A C 1
ATOM 4536 O O . LEU A 1 575 ? 45.900 83.234 55.239 1.00 52.51 598 LEU A O 1
ATOM 4541 N N . ALA A 1 576 ? 45.972 82.152 57.205 1.00 55.43 599 ALA A N 1
ATOM 4542 C CA . ALA A 1 576 ? 45.393 83.224 58.001 1.00 55.22 599 ALA A CA 1
ATOM 4543 C C . ALA A 1 576 ? 46.320 84.410 58.293 1.00 55.59 599 ALA A C 1
ATOM 4544 O O . ALA A 1 576 ? 45.850 85.564 58.421 1.00 53.23 599 ALA A O 1
ATOM 4546 N N . TYR A 1 577 ? 47.613 84.137 58.429 1.00 56.22 600 TYR A N 1
ATOM 4547 C CA . TYR A 1 577 ? 48.568 85.173 58.798 1.00 58.36 600 TYR A CA 1
ATOM 4548 C C . TYR A 1 577 ? 49.417 85.727 57.670 1.00 58.65 600 TYR A C 1
ATOM 4549 O O . TYR A 1 577 ? 50.078 86.741 57.877 1.00 58.73 600 TYR A O 1
ATOM 4558 N N . GLU A 1 578 ? 49.411 85.089 56.501 1.00 58.49 601 GLU A N 1
ATOM 4559 C CA . GLU A 1 578 ? 50.238 85.546 55.377 1.00 59.14 601 GLU A CA 1
ATOM 4560 C C . GLU A 1 578 ? 49.434 85.782 54.119 1.00 58.70 601 GLU A C 1
ATOM 4561 O O . GLU A 1 578 ? 49.499 86.858 53.541 1.00 60.53 601 GLU A O 1
ATOM 4567 N N . LEU A 1 579 ? 48.654 84.801 53.706 1.00 58.42 602 LEU A N 1
ATOM 4568 C CA . LEU A 1 579 ? 47.904 84.884 52.440 1.00 59.68 602 LEU A CA 1
ATOM 4569 C C . LEU A 1 579 ? 46.786 85.954 52.469 1.00 58.06 602 LEU A C 1
ATOM 4570 O O . LEU A 1 579 ? 46.684 86.827 51.587 1.00 57.09 602 LEU A O 1
ATOM 4575 N N . LEU A 1 580 ? 45.974 85.887 53.509 1.00 56.73 603 LEU A N 1
ATOM 4576 C CA . LEU A 1 580 ? 44.846 86.785 53.668 1.00 56.02 603 LEU A CA 1
ATOM 4577 C C . LEU A 1 580 ? 45.284 88.233 53.843 1.00 54.76 603 LEU A C 1
ATOM 4578 O O . LEU A 1 580 ? 44.741 89.113 53.176 1.00 53.87 603 LEU A O 1
ATOM 4583 N N . PRO A 1 581 ? 46.270 88.489 54.722 1.00 54.23 604 PRO A N 1
ATOM 4584 C CA . PRO A 1 581 ? 46.790 89.871 54.796 1.00 54.45 604 PRO A CA 1
ATOM 4585 C C . PRO A 1 581 ? 47.394 90.366 53.489 1.00 53.58 604 PRO A C 1
ATOM 4586 O O . PRO A 1 581 ? 47.185 91.537 53.153 1.00 54.80 604 PRO A O 1
ATOM 4590 N N . ALA A 1 582 ? 48.113 89.492 52.778 1.00 52.47 605 ALA A N 1
ATOM 4591 C CA . ALA A 1 582 ? 48.627 89.815 51.438 1.00 53.38 605 ALA A CA 1
ATOM 4592 C C . ALA A 1 582 ? 47.508 90.219 50.478 1.00 50.93 605 ALA A C 1
ATOM 4593 O O . ALA A 1 582 ? 47.659 91.149 49.718 1.00 50.15 605 ALA A O 1
ATOM 4595 N N . LEU A 1 583 ? 46.387 89.520 50.539 1.00 51.31 606 LEU A N 1
ATOM 4596 C CA . LEU A 1 583 ? 45.236 89.833 49.722 1.00 49.43 606 LEU A CA 1
ATOM 4597 C C . LEU A 1 583 ? 44.706 91.222 50.063 1.00 49.59 606 LEU A C 1
ATOM 4598 O O . LEU A 1 583 ? 44.493 92.051 49.173 1.00 44.99 606 LEU A O 1
ATOM 4603 N N . ASP A 1 584 ? 44.515 91.484 51.357 1.00 50.24 607 ASP A N 1
ATOM 4604 C CA . ASP A 1 584 ? 43.982 92.767 51.760 1.00 50.20 607 ASP A CA 1
ATOM 4605 C C . ASP A 1 584 ? 44.868 93.899 51.266 1.00 50.12 607 ASP A C 1
ATOM 4606 O O . ASP A 1 584 ? 44.374 94.881 50.703 1.00 47.08 607 ASP A O 1
ATOM 4611 N N . GLU A 1 585 ? 46.179 93.717 51.436 1.00 50.33 608 GLU A N 1
ATOM 4612 C CA . GLU A 1 585 ? 47.157 94.710 51.028 1.00 51.03 608 GLU A CA 1
ATOM 4613 C C . GLU A 1 585 ? 47.175 94.990 49.519 1.00 49.86 608 GLU A C 1
ATOM 4614 O O . GLU A 1 585 ? 47.226 96.155 49.104 1.00 49.02 608 GLU A O 1
ATOM 4620 N N . VAL A 1 586 ? 47.127 93.954 48.693 1.00 48.60 609 VAL A N 1
ATOM 4621 C CA . VAL A 1 586 ? 47.075 94.171 47.245 1.00 49.69 609 VAL A CA 1
ATOM 4622 C C . VAL A 1 586 ? 45.747 94.806 46.782 1.00 49.41 609 VAL A C 1
ATOM 4623 O O . VAL A 1 586 ? 45.752 95.691 45.932 1.00 49.41 609 VAL A O 1
ATOM 4627 N N . LEU A 1 587 ? 44.623 94.373 47.357 1.00 48.50 610 LEU A N 1
ATOM 4628 C CA . LEU A 1 587 ? 43.334 95.017 47.117 1.00 47.30 610 LEU A CA 1
ATOM 4629 C C . LEU A 1 587 ? 43.356 96.503 47.489 1.00 47.63 610 LEU A C 1
ATOM 4630 O O . LEU A 1 587 ? 42.763 97.347 46.798 1.00 47.65 610 LEU A O 1
ATOM 4635 N N . ALA A 1 588 ? 44.061 96.823 48.556 1.00 47.00 611 ALA A N 1
ATOM 4636 C CA . ALA A 1 588 ? 44.152 98.185 49.028 1.00 49.29 611 ALA A CA 1
ATOM 4637 C C . ALA A 1 588 ? 44.922 99.129 48.102 1.00 49.99 611 ALA A C 1
ATOM 4638 O O . ALA A 1 588 ? 44.922 100.332 48.320 1.00 51.86 611 ALA A O 1
ATOM 4640 N N . SER A 1 589 ? 45.571 98.602 47.080 1.00 51.24 612 SER A N 1
ATOM 4641 C CA . SER A 1 589 ? 46.361 99.412 46.150 1.00 51.98 612 SER A CA 1
ATOM 4642 C C . SER A 1 589 ? 45.589 99.976 44.957 1.00 50.18 612 SER A C 1
ATOM 4643 O O . SER A 1 589 ? 46.206 100.546 44.085 1.00 50.41 612 SER A O 1
ATOM 4646 N N . ASP A 1 590 ? 44.277 99.793 44.896 1.00 50.47 613 ASP A N 1
ATOM 4647 C CA . ASP A 1 590 ? 43.476 100.346 43.816 1.00 50.56 613 ASP A CA 1
ATOM 4648 C C . ASP A 1 590 ? 42.099 100.780 44.371 1.00 50.38 613 ASP A C 1
ATOM 4649 O O . ASP A 1 590 ? 41.405 99.977 44.993 1.00 48.89 613 ASP A O 1
ATOM 4654 N N . SER A 1 591 ? 41.677 102.015 44.069 1.00 49.66 614 SER A N 1
ATOM 4655 C CA . SER A 1 591 ? 40.423 102.557 44.602 1.00 49.95 614 SER A CA 1
ATOM 4656 C C . SER A 1 591 ? 39.180 101.709 44.287 1.00 47.49 614 SER A C 1
ATOM 4657 O O . SER A 1 591 ? 38.217 101.687 45.074 1.00 47.16 614 SER A O 1
ATOM 4660 N N . ARG A 1 592 ? 39.220 100.979 43.175 1.00 45.43 615 ARG A N 1
ATOM 4661 C CA . ARG A 1 592 ? 38.080 100.162 42.754 1.00 43.91 615 ARG A CA 1
ATOM 4662 C C . ARG A 1 592 ? 37.903 98.871 43.537 1.00 44.80 615 ARG A C 1
ATOM 4663 O O . ARG A 1 592 ? 36.897 98.189 43.315 1.00 45.60 615 ARG A O 1
ATOM 4671 N N . PHE A 1 593 ? 38.835 98.530 44.435 1.00 44.89 616 PHE A N 1
ATOM 4672 C CA . PHE A 1 593 ? 38.704 97.348 45.287 1.00 46.55 616 PHE A CA 1
ATOM 4673 C C . PHE A 1 593 ? 38.737 97.691 46.793 1.00 46.23 616 PHE A C 1
ATOM 4674 O O . PHE A 1 593 ? 39.061 96.819 47.623 1.00 45.45 616 PHE A O 1
ATOM 4682 N N . LEU A 1 594 ? 38.405 98.937 47.141 1.00 44.25 617 LEU A N 1
ATOM 4683 C CA . LEU A 1 594 ? 38.346 99.366 48.537 1.00 44.09 617 LEU A CA 1
ATOM 4684 C C . LEU A 1 594 ? 36.922 99.305 49.071 1.00 42.26 617 LEU A C 1
ATOM 4685 O O . LEU A 1 594 ? 36.035 99.889 48.495 1.00 43.63 617 LEU A O 1
ATOM 4690 N N . LEU A 1 595 ? 36.703 98.629 50.188 1.00 42.28 618 LEU A N 1
ATOM 4691 C CA . LEU A 1 595 ? 35.458 98.767 50.924 1.00 42.30 618 LEU A CA 1
ATOM 4692 C C . LEU A 1 595 ? 35.129 100.244 51.177 1.00 42.56 618 LEU A C 1
ATOM 4693 O O . LEU A 1 595 ? 33.990 100.681 51.020 1.00 42.33 618 LEU A O 1
ATOM 4698 N N . GLY A 1 596 ? 36.149 100.999 51.540 1.00 42.92 619 GLY A N 1
ATOM 4699 C CA . GLY A 1 596 ? 36.062 102.421 51.832 1.00 43.57 619 GLY A CA 1
ATOM 4700 C C . GLY A 1 596 ? 35.565 103.283 50.699 1.00 44.91 619 GLY A C 1
ATOM 4701 O O . GLY A 1 596 ? 34.924 104.285 50.975 1.00 47.73 619 GLY A O 1
ATOM 4702 N N . SER A 1 597 ? 35.823 102.910 49.444 1.00 45.11 620 SER A N 1
ATOM 4703 C CA . SER A 1 597 ? 35.248 103.637 48.292 1.00 46.01 620 SER A CA 1
ATOM 4704 C C . SER A 1 597 ? 33.719 103.564 48.290 1.00 44.13 620 SER A C 1
ATOM 4705 O O . SER A 1 597 ? 33.065 104.599 48.130 1.00 42.83 620 SER A O 1
ATOM 4708 N N . TRP A 1 598 ? 33.171 102.366 48.495 1.00 41.82 621 TRP A N 1
ATOM 4709 C CA . TRP A 1 598 ? 31.720 102.185 48.590 1.00 40.43 621 TRP A CA 1
ATOM 4710 C C . TRP A 1 598 ? 31.120 102.850 49.843 1.00 42.21 621 TRP A C 1
ATOM 4711 O O . TRP A 1 598 ? 30.078 103.488 49.746 1.00 42.80 621 TRP A O 1
ATOM 4722 N N . LEU A 1 599 ? 31.748 102.686 51.016 1.00 43.51 622 LEU A N 1
ATOM 4723 C CA . LEU A 1 599 ? 31.232 103.325 52.224 1.00 43.17 622 LEU A CA 1
ATOM 4724 C C . LEU A 1 599 ? 31.294 104.870 52.138 1.00 43.87 622 LEU A C 1
ATOM 4725 O O . LEU A 1 599 ? 30.414 105.510 52.688 1.00 42.75 622 LEU A O 1
ATOM 4730 N N . GLU A 1 600 ? 32.282 105.454 51.437 1.00 43.95 623 GLU A N 1
ATOM 4731 C CA A GLU A 1 600 ? 32.251 106.899 51.262 0.50 43.60 623 GLU A CA 1
ATOM 4732 C CA B GLU A 1 600 ? 32.326 106.900 51.128 0.50 44.07 623 GLU A CA 1
ATOM 4733 C C . GLU A 1 600 ? 31.094 107.320 50.302 1.00 42.81 623 GLU A C 1
ATOM 4734 O O . GLU A 1 600 ? 30.580 108.418 50.449 1.00 42.18 623 GLU A O 1
ATOM 4745 N N . GLN A 1 601 ? 30.664 106.456 49.381 1.00 42.19 624 GLN A N 1
ATOM 4746 C CA . GLN A 1 601 ? 29.467 106.715 48.575 1.00 43.79 624 GLN A CA 1
ATOM 4747 C C . GLN A 1 601 ? 28.267 106.812 49.547 1.00 41.64 624 GLN A C 1
ATOM 4748 O O . GLN A 1 601 ? 27.430 107.711 49.448 1.00 41.99 624 GLN A O 1
ATOM 4754 N N . ALA A 1 602 ? 28.207 105.905 50.507 1.00 40.15 625 ALA A N 1
ATOM 4755 C CA . ALA A 1 602 ? 27.121 105.901 51.486 1.00 40.39 625 ALA A CA 1
ATOM 4756 C C . ALA A 1 602 ? 27.103 107.144 52.370 1.00 41.31 625 ALA A C 1
ATOM 4757 O O . ALA A 1 602 ? 26.025 107.716 52.574 1.00 38.96 625 ALA A O 1
ATOM 4759 N N . ARG A 1 603 ? 28.270 107.533 52.894 1.00 41.75 626 ARG A N 1
ATOM 4760 C CA . ARG A 1 603 ? 28.388 108.759 53.676 1.00 45.35 626 ARG A CA 1
ATOM 4761 C C . ARG A 1 603 ? 27.954 109.990 52.858 1.00 43.94 626 ARG A C 1
ATOM 4762 O O . ARG A 1 603 ? 27.261 110.837 53.370 1.00 45.42 626 ARG A O 1
ATOM 4770 N N . ALA A 1 604 ? 28.332 110.050 51.588 1.00 41.60 627 ALA A N 1
ATOM 4771 C CA . ALA A 1 604 ? 27.989 111.189 50.730 1.00 40.65 627 ALA A CA 1
ATOM 4772 C C . ALA A 1 604 ? 26.474 111.190 50.414 1.00 38.15 627 ALA A C 1
ATOM 4773 O O . ALA A 1 604 ? 25.912 112.239 50.224 1.00 39.85 627 ALA A O 1
ATOM 4775 N N . ALA A 1 605 ? 25.821 110.042 50.419 1.00 36.90 628 ALA A N 1
ATOM 4776 C CA . ALA A 1 605 ? 24.350 110.007 50.345 1.00 38.04 628 ALA A CA 1
ATOM 4777 C C . ALA A 1 605 ? 23.676 110.561 51.602 1.00 39.85 628 ALA A C 1
ATOM 4778 O O . ALA A 1 605 ? 22.624 111.146 51.489 1.00 43.11 628 ALA A O 1
ATOM 4780 N N . ALA A 1 606 ? 24.272 110.387 52.779 1.00 40.45 629 ALA A N 1
ATOM 4781 C CA . ALA A 1 606 ? 23.773 110.989 54.026 1.00 41.65 629 ALA A CA 1
ATOM 4782 C C . ALA A 1 606 ? 23.967 112.534 54.083 1.00 43.08 629 ALA A C 1
ATOM 4783 O O . ALA A 1 606 ? 24.819 113.067 53.370 1.00 44.54 629 ALA A O 1
ATOM 4785 N N . VAL A 1 607 ? 23.233 113.179 54.972 1.00 41.73 630 VAL A N 1
ATOM 4786 C CA . VAL A 1 607 ? 23.314 114.604 55.190 1.00 41.77 630 VAL A CA 1
ATOM 4787 C C . VAL A 1 607 ? 23.792 114.970 56.593 1.00 40.71 630 VAL A C 1
ATOM 4788 O O . VAL A 1 607 ? 23.892 116.122 56.902 1.00 42.57 630 VAL A O 1
ATOM 4792 N N . SER A 1 608 ? 24.095 113.971 57.414 1.00 41.62 631 SER A N 1
ATOM 4793 C CA . SER A 1 608 ? 24.604 114.162 58.769 1.00 42.87 631 SER A CA 1
ATOM 4794 C C . SER A 1 608 ? 25.518 113.010 59.195 1.00 45.13 631 SER A C 1
ATOM 4795 O O . SER A 1 608 ? 25.495 112.003 58.564 1.00 45.95 631 SER A O 1
ATOM 4798 N N . GLU A 1 609 ? 26.316 113.150 60.254 1.00 49.09 632 GLU A N 1
ATOM 4799 C CA . GLU A 1 609 ? 27.189 112.071 60.700 1.00 50.99 632 GLU A CA 1
ATOM 4800 C C . GLU A 1 609 ? 26.407 110.837 61.137 1.00 48.48 632 GLU A C 1
ATOM 4801 O O . GLU A 1 609 ? 26.786 109.698 60.822 1.00 49.92 632 GLU A O 1
ATOM 4807 N N . ALA A 1 610 ? 25.328 111.078 61.857 1.00 44.72 633 ALA A N 1
ATOM 4808 C CA . ALA A 1 610 ? 24.491 110.018 62.372 1.00 45.30 633 ALA A CA 1
ATOM 4809 C C . ALA A 1 610 ? 23.850 109.241 61.228 1.00 43.94 633 ALA A C 1
ATOM 4810 O O . ALA A 1 610 ? 23.811 108.018 61.234 1.00 45.13 633 ALA A O 1
ATOM 4812 N N . GLU A 1 611 ? 23.319 109.967 60.268 1.00 41.56 634 GLU A N 1
ATOM 4813 C CA . GLU A 1 611 ? 22.730 109.344 59.103 1.00 40.79 634 GLU A CA 1
ATOM 4814 C C . GLU A 1 611 ? 23.773 108.590 58.290 1.00 39.27 634 GLU A C 1
ATOM 4815 O O . GLU A 1 611 ? 23.501 107.499 57.812 1.00 38.62 634 GLU A O 1
ATOM 4821 N N . ALA A 1 612 ? 24.984 109.134 58.183 1.00 39.01 635 ALA A N 1
ATOM 4822 C CA . ALA A 1 612 ? 26.078 108.442 57.506 1.00 38.78 635 ALA A CA 1
ATOM 4823 C C . ALA A 1 612 ? 26.481 107.146 58.215 1.00 40.79 635 ALA A C 1
ATOM 4824 O O . ALA A 1 612 ? 26.740 106.140 57.563 1.00 41.34 635 ALA A O 1
ATOM 4826 N N . ASP A 1 613 ? 26.551 107.177 59.546 1.00 41.07 636 ASP A N 1
ATOM 4827 C CA . ASP A 1 613 ? 26.825 105.967 60.316 1.00 42.36 636 ASP A CA 1
ATOM 4828 C C . ASP A 1 613 ? 25.760 104.912 60.032 1.00 40.93 636 ASP A C 1
ATOM 4829 O O . ASP A 1 613 ? 26.063 103.737 59.880 1.00 39.59 636 ASP A O 1
ATOM 4834 N N . PHE A 1 614 ? 24.502 105.353 59.994 1.00 39.84 637 PHE A N 1
ATOM 4835 C CA . PHE A 1 614 ? 23.379 104.469 59.708 1.00 40.61 637 PHE A CA 1
ATOM 4836 C C . PHE A 1 614 ? 23.490 103.816 58.305 1.00 39.90 637 PHE A C 1
ATOM 4837 O O . PHE A 1 614 ? 23.377 102.599 58.189 1.00 38.70 637 PHE A O 1
ATOM 4845 N N . TYR A 1 615 ? 23.777 104.607 57.270 1.00 39.02 638 TYR A N 1
ATOM 4846 C CA . TYR A 1 615 ? 23.934 104.053 55.923 1.00 39.34 638 TYR A CA 1
ATOM 4847 C C . TYR A 1 615 ? 25.104 103.087 55.826 1.00 41.40 638 TYR A C 1
ATOM 4848 O O . TYR A 1 615 ? 25.025 102.087 55.078 1.00 40.08 638 TYR A O 1
ATOM 4857 N N . GLU A 1 616 ? 26.201 103.397 56.530 1.00 41.42 639 GLU A N 1
ATOM 4858 C CA . GLU A 1 616 ? 27.381 102.536 56.485 1.00 43.23 639 GLU A CA 1
ATOM 4859 C C . GLU A 1 616 ? 27.116 101.226 57.202 1.00 42.52 639 GLU A C 1
ATOM 4860 O O . GLU A 1 616 ? 27.570 100.157 56.777 1.00 41.63 639 GLU A O 1
ATOM 4866 N N . GLN A 1 617 ? 26.391 101.305 58.306 1.00 43.21 640 GLN A N 1
ATOM 4867 C CA . GLN A 1 617 ? 25.981 100.089 59.000 1.00 43.72 640 GLN A CA 1
ATOM 4868 C C . GLN A 1 617 ? 25.067 99.207 58.108 1.00 41.72 640 GLN A C 1
ATOM 4869 O O . GLN A 1 617 ? 25.234 97.974 58.019 1.00 40.09 640 GLN A O 1
ATOM 4875 N N . ASN A 1 618 ? 24.120 99.852 57.452 1.00 41.30 641 ASN A N 1
ATOM 4876 C CA . ASN A 1 618 ? 23.294 99.201 56.435 1.00 42.46 641 ASN A CA 1
ATOM 4877 C C . ASN A 1 618 ? 24.121 98.442 55.411 1.00 40.33 641 ASN A C 1
ATOM 4878 O O . ASN A 1 618 ? 23.812 97.321 55.102 1.00 38.80 641 ASN A O 1
ATOM 4883 N N . SER A 1 619 ? 25.161 99.093 54.898 1.00 39.27 642 SER A N 1
ATOM 4884 C CA . SER A 1 619 ? 26.067 98.495 53.909 1.00 40.22 642 SER A CA 1
ATOM 4885 C C . SER A 1 619 ? 26.842 97.305 54.450 1.00 39.02 642 SER A C 1
ATOM 4886 O O . SER A 1 619 ? 26.974 96.277 53.796 1.00 39.47 642 SER A O 1
ATOM 4889 N N . ARG A 1 620 ? 27.341 97.437 55.658 1.00 38.68 643 ARG A N 1
ATOM 4890 C CA . ARG A 1 620 ? 28.092 96.355 56.263 1.00 39.24 643 ARG A CA 1
ATOM 4891 C C . ARG A 1 620 ? 27.232 95.132 56.559 1.00 38.42 643 ARG A C 1
ATOM 4892 O O . ARG A 1 620 ? 27.665 94.010 56.318 1.00 39.00 643 ARG A O 1
ATOM 4900 N N . TYR A 1 621 ? 26.021 95.329 57.074 1.00 38.31 644 TYR A N 1
ATOM 4901 C CA . TYR A 1 621 ? 25.031 94.222 57.130 1.00 38.38 644 TYR A CA 1
ATOM 4902 C C . TYR A 1 621 ? 24.848 93.524 55.776 1.00 37.52 644 TYR A C 1
ATOM 4903 O O . TYR A 1 621 ? 24.988 92.310 55.661 1.00 37.73 644 TYR A O 1
ATOM 4912 N N . GLN A 1 622 ? 24.593 94.308 54.746 1.00 37.90 645 GLN A N 1
ATOM 4913 C CA . GLN A 1 622 ? 24.261 93.766 53.417 1.00 38.01 645 GLN A CA 1
ATOM 4914 C C . GLN A 1 622 ? 25.330 92.823 52.862 1.00 38.16 645 GLN A C 1
ATOM 4915 O O . GLN A 1 622 ? 25.015 91.741 52.342 1.00 37.50 645 GLN A O 1
ATOM 4921 N N . LEU A 1 623 ? 26.593 93.207 53.039 1.00 38.71 646 LEU A N 1
ATOM 4922 C CA . LEU A 1 623 ? 27.732 92.397 52.581 1.00 39.43 646 LEU A CA 1
ATOM 4923 C C . LEU A 1 623 ? 28.042 91.114 53.373 1.00 40.92 646 LEU A C 1
ATOM 4924 O O . LEU A 1 623 ? 28.756 90.250 52.864 1.00 39.89 646 LEU A O 1
ATOM 4929 N N . THR A 1 624 ? 27.513 91.002 54.592 1.00 40.02 647 THR A N 1
ATOM 4930 C CA . THR A 1 624 ? 27.907 89.972 55.537 1.00 39.60 647 THR A CA 1
ATOM 4931 C C . THR A 1 624 ? 26.677 89.260 56.067 1.00 40.72 647 THR A C 1
ATOM 4932 O O . THR A 1 624 ? 26.131 88.415 55.369 1.00 42.63 647 THR A O 1
ATOM 4936 N N . LEU A 1 625 ? 26.204 89.620 57.260 1.00 41.43 648 LEU A N 1
ATOM 4937 C CA . LEU A 1 625 ? 25.132 88.871 57.916 1.00 42.04 648 LEU A CA 1
ATOM 4938 C C . LEU A 1 625 ? 23.830 88.880 57.111 1.00 41.42 648 LEU A C 1
ATOM 4939 O O . LEU A 1 625 ? 23.088 87.907 57.114 1.00 41.24 648 LEU A O 1
ATOM 4944 N N . TRP A 1 626 ? 23.605 89.990 56.410 1.00 41.07 649 TRP A N 1
ATOM 4945 C CA . TRP A 1 626 ? 22.409 90.285 55.613 1.00 41.42 649 TRP A CA 1
ATOM 4946 C C . TRP A 1 626 ? 21.278 90.688 56.556 1.00 41.36 649 TRP A C 1
ATOM 4947 O O . TRP A 1 626 ? 20.884 91.875 56.586 1.00 40.05 649 TRP A O 1
ATOM 4958 N N . GLY A 1 627 ? 20.779 89.726 57.325 1.00 41.61 650 GLY A N 1
ATOM 4959 C CA . GLY A 1 627 ? 19.826 90.011 58.401 1.00 43.92 650 GLY A CA 1
ATOM 4960 C C . GLY A 1 627 ? 20.462 89.990 59.790 1.00 44.56 650 GLY A C 1
ATOM 4961 O O . GLY A 1 627 ? 21.635 89.649 59.927 1.00 44.54 650 GLY A O 1
ATOM 4962 N N . PRO A 1 628 ? 19.674 90.307 60.832 1.00 45.22 651 PRO A N 1
ATOM 4963 C CA . PRO A 1 628 ? 20.186 90.479 62.214 1.00 47.61 651 PRO A CA 1
ATOM 4964 C C . PRO A 1 628 ? 20.817 89.234 62.847 1.00 48.61 651 PRO A C 1
ATOM 4965 O O . PRO A 1 628 ? 21.717 89.372 63.660 1.00 50.11 651 PRO A O 1
ATOM 4969 N N . GLU A 1 629 ? 20.328 88.058 62.473 1.00 49.86 652 GLU A N 1
ATOM 4970 C CA . GLU A 1 629 ? 20.834 86.740 62.903 1.00 52.78 652 GLU A CA 1
ATOM 4971 C C . GLU A 1 629 ? 21.661 85.994 61.816 1.00 50.85 652 GLU A C 1
ATOM 4972 O O . GLU A 1 629 ? 21.764 84.778 61.847 1.00 48.12 652 GLU A O 1
ATOM 4978 N N . GLY A 1 630 ? 22.227 86.692 60.835 1.00 47.79 653 GLY A N 1
ATOM 4979 C CA . GLY A 1 630 ? 22.938 85.988 59.771 1.00 46.79 653 GLY A CA 1
ATOM 4980 C C . GLY A 1 630 ? 21.979 85.230 58.874 1.00 45.45 653 GLY A C 1
ATOM 4981 O O . GLY A 1 630 ? 22.240 84.131 58.433 1.00 43.24 653 GLY A O 1
ATOM 4982 N N . ASN A 1 631 ? 20.887 85.885 58.546 1.00 45.27 654 ASN A N 1
ATOM 4983 C CA . ASN A 1 631 ? 19.764 85.257 57.907 1.00 45.15 654 ASN A CA 1
ATOM 4984 C C . ASN A 1 631 ? 20.097 84.761 56.497 1.00 44.94 654 ASN A C 1
ATOM 4985 O O . ASN A 1 631 ? 19.556 83.755 56.041 1.00 45.24 654 ASN A O 1
ATOM 4990 N N . ILE A 1 632 ? 20.951 85.490 55.793 1.00 43.85 655 ILE A N 1
ATOM 4991 C CA . ILE A 1 632 ? 21.426 85.070 54.477 1.00 45.35 655 ILE A CA 1
ATOM 4992 C C . ILE A 1 632 ? 22.950 85.301 54.420 1.00 44.24 655 ILE A C 1
ATOM 4993 O O . ILE A 1 632 ? 23.471 86.026 53.570 1.00 44.98 655 ILE A O 1
ATOM 4998 N N . LEU A 1 633 ? 23.623 84.661 55.354 1.00 45.45 656 LEU A N 1
ATOM 4999 C CA . LEU A 1 633 ? 25.043 84.868 55.655 1.00 45.57 656 LEU A CA 1
ATOM 5000 C C . LEU A 1 633 ? 25.933 84.781 54.399 1.00 44.25 656 LEU A C 1
ATOM 5001 O O . LEU A 1 633 ? 25.995 83.749 53.723 1.00 43.46 656 LEU A O 1
ATOM 5006 N N . ASP A 1 634 ? 26.634 85.873 54.130 1.00 41.64 657 ASP A N 1
ATOM 5007 C CA . ASP A 1 634 ? 27.663 85.943 53.080 1.00 42.12 657 ASP A CA 1
ATOM 5008 C C . ASP A 1 634 ? 27.126 85.860 51.680 1.00 40.68 657 ASP A C 1
ATOM 5009 O O . ASP A 1 634 ? 27.902 85.698 50.744 1.00 42.65 657 ASP A O 1
ATOM 5014 N N . TYR A 1 635 ? 25.827 86.025 51.520 1.00 39.41 658 TYR A N 1
ATOM 5015 C CA . TYR A 1 635 ? 25.246 85.956 50.201 1.00 39.24 658 TYR A CA 1
ATOM 5016 C C . TYR A 1 635 ? 25.787 87.061 49.289 1.00 38.86 658 TYR A C 1
ATOM 5017 O O . TYR A 1 635 ? 26.052 86.834 48.117 1.00 41.16 658 TYR A O 1
ATOM 5026 N N . ALA A 1 636 ? 25.938 88.262 49.819 1.00 37.55 659 ALA A N 1
ATOM 5027 C CA . ALA A 1 636 ? 26.441 89.400 49.031 1.00 36.68 659 ALA A CA 1
ATOM 5028 C C . ALA A 1 636 ? 27.921 89.663 49.309 1.00 38.07 659 ALA A C 1
ATOM 5029 O O . ALA A 1 636 ? 28.363 90.825 49.380 1.00 37.44 659 ALA A O 1
ATOM 5031 N N . ASN A 1 637 ? 28.683 88.572 49.441 1.00 38.64 660 ASN A N 1
ATOM 5032 C CA . ASN A 1 637 ? 30.110 88.660 49.700 1.00 39.68 660 ASN A CA 1
ATOM 5033 C C . ASN A 1 637 ? 30.792 89.411 48.583 1.00 40.27 660 ASN A C 1
ATOM 5034 O O . ASN A 1 637 ? 30.328 89.415 47.441 1.00 41.54 660 ASN A O 1
ATOM 5039 N N . LYS A 1 638 ? 31.905 90.028 48.941 1.00 41.39 661 LYS A N 1
ATOM 5040 C CA . LYS A 1 638 ? 32.765 90.787 48.050 1.00 41.92 661 LYS A CA 1
ATOM 5041 C C . LYS A 1 638 ? 34.207 90.545 48.486 1.00 44.07 661 LYS A C 1
ATOM 5042 O O . LYS A 1 638 ? 34.454 90.089 49.615 1.00 46.73 661 LYS A O 1
ATOM 5048 N N . GLN A 1 639 ? 35.159 90.896 47.635 1.00 42.72 662 GLN A N 1
ATOM 5049 C CA . GLN A 1 639 ? 36.563 90.802 47.953 1.00 43.33 662 GLN A CA 1
ATOM 5050 C C . GLN A 1 639 ? 37.143 92.178 47.805 1.00 43.09 662 GLN A C 1
ATOM 5051 O O . GLN A 1 639 ? 37.617 92.565 46.747 1.00 43.74 662 GLN A O 1
ATOM 5057 N N . LEU A 1 640 ? 37.050 92.913 48.912 1.00 44.33 663 LEU A N 1
ATOM 5058 C CA . LEU A 1 640 ? 37.452 94.310 49.038 1.00 44.56 663 LEU A CA 1
ATOM 5059 C C . LEU A 1 640 ? 38.422 94.499 50.211 1.00 44.24 663 LEU A C 1
ATOM 5060 O O . LEU A 1 640 ? 38.289 93.834 51.252 1.00 43.86 663 LEU A O 1
ATOM 5065 N N . ALA A 1 641 ? 39.347 95.453 50.053 1.00 43.70 664 ALA A N 1
ATOM 5066 C CA . ALA A 1 641 ? 40.241 95.891 51.131 1.00 43.27 664 ALA A CA 1
ATOM 5067 C C . ALA A 1 641 ? 39.432 96.408 52.308 1.00 43.62 664 ALA A C 1
ATOM 5068 O O . ALA A 1 641 ? 38.420 97.105 52.118 1.00 42.44 664 ALA A O 1
ATOM 5070 N N . GLY A 1 642 ? 39.852 96.052 53.515 1.00 42.71 665 GLY A N 1
ATOM 5071 C CA . GLY A 1 642 ? 39.097 96.388 54.704 1.00 43.12 665 GLY A CA 1
ATOM 5072 C C . GLY A 1 642 ? 38.131 95.287 55.075 1.00 43.36 665 GLY A C 1
ATOM 5073 O O . GLY A 1 642 ? 38.085 94.878 56.227 1.00 45.26 665 GLY A O 1
ATOM 5074 N N . LEU A 1 643 ? 37.339 94.810 54.122 1.00 45.05 666 LEU A N 1
ATOM 5075 C CA . LEU A 1 643 ? 36.413 93.688 54.378 1.00 45.06 666 LEU A CA 1
ATOM 5076 C C . LEU A 1 643 ? 37.206 92.387 54.572 1.00 46.66 666 LEU A C 1
ATOM 5077 O O . LEU A 1 643 ? 36.862 91.553 55.423 1.00 47.21 666 LEU A O 1
ATOM 5082 N N . VAL A 1 644 ? 38.274 92.198 53.808 1.00 46.74 667 VAL A N 1
ATOM 5083 C CA . VAL A 1 644 ? 39.093 91.002 54.055 1.00 47.07 667 VAL A CA 1
ATOM 5084 C C . VAL A 1 644 ? 39.873 91.103 55.356 1.00 47.15 667 VAL A C 1
ATOM 5085 O O . VAL A 1 644 ? 39.820 90.163 56.139 1.00 47.20 667 VAL A O 1
ATOM 5089 N N . ALA A 1 645 ? 40.475 92.250 55.659 1.00 46.93 668 ALA A N 1
ATOM 5090 C CA . ALA A 1 645 ? 41.218 92.372 56.925 1.00 47.44 668 ALA A CA 1
ATOM 5091 C C . ALA A 1 645 ? 40.326 92.249 58.186 1.00 47.65 668 ALA A C 1
ATOM 5092 O O . ALA A 1 645 ? 40.723 91.611 59.150 1.00 47.20 668 ALA A O 1
ATOM 5094 N N . ASN A 1 646 ? 39.129 92.840 58.170 1.00 46.54 669 ASN A N 1
ATOM 5095 C CA . ASN A 1 646 ? 38.300 92.939 59.395 1.00 46.67 669 ASN A CA 1
ATOM 5096 C C . ASN A 1 646 ? 37.089 92.027 59.467 1.00 45.57 669 ASN A C 1
ATOM 5097 O O . ASN A 1 646 ? 36.411 92.000 60.500 1.00 45.80 669 ASN A O 1
ATOM 5102 N N . TYR A 1 647 ? 36.801 91.299 58.391 1.00 44.08 670 TYR A N 1
ATOM 5103 C CA . TYR A 1 647 ? 35.705 90.337 58.400 1.00 44.68 670 TYR A CA 1
ATOM 5104 C C . TYR A 1 647 ? 36.175 88.936 58.030 1.00 44.97 670 TYR A C 1
ATOM 5105 O O . TYR A 1 647 ? 36.100 88.052 58.885 1.00 47.06 670 TYR A O 1
ATOM 5114 N N . TYR A 1 648 ? 36.671 88.709 56.802 1.00 44.69 671 TYR A N 1
ATOM 5115 C CA . TYR A 1 648 ? 37.093 87.337 56.412 1.00 45.64 671 TYR A CA 1
ATOM 5116 C C . TYR A 1 648 ? 38.267 86.790 57.222 1.00 46.16 671 TYR A C 1
ATOM 5117 O O . TYR A 1 648 ? 38.246 85.631 57.629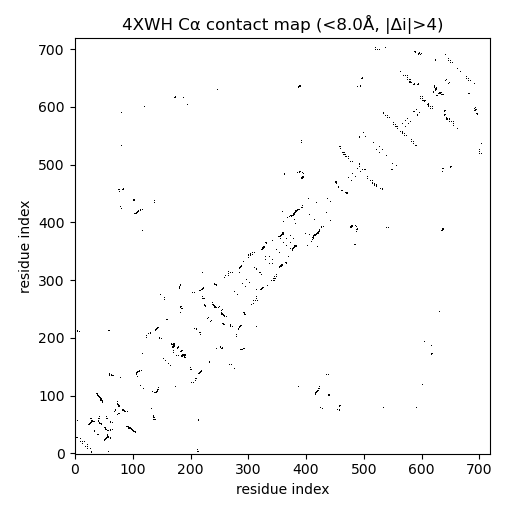 1.00 47.85 671 TYR A O 1
ATOM 5126 N N . THR A 1 649 ? 39.260 87.616 57.493 1.00 46.21 672 THR A N 1
ATOM 5127 C CA . THR A 1 649 ? 40.480 87.151 58.154 1.00 47.19 672 THR A CA 1
ATOM 5128 C C . THR A 1 649 ? 40.263 86.784 59.629 1.00 47.61 672 THR A C 1
ATOM 5129 O O . THR A 1 649 ? 40.704 85.726 60.044 1.00 48.70 672 THR A O 1
ATOM 5133 N N . PRO A 1 650 ? 39.559 87.623 60.422 1.00 47.86 673 PRO A N 1
ATOM 5134 C CA . PRO A 1 650 ? 39.325 87.208 61.818 1.00 48.65 673 PRO A CA 1
ATOM 5135 C C . PRO A 1 650 ? 38.586 85.878 61.948 1.00 48.65 673 PRO A C 1
ATOM 5136 O O . PRO A 1 650 ? 38.886 85.121 62.843 1.00 50.64 673 PRO A O 1
ATOM 5140 N N . ARG A 1 651 ? 37.664 85.578 61.046 1.00 48.59 674 ARG A N 1
ATOM 5141 C CA . ARG A 1 651 ? 36.989 84.280 61.080 1.00 49.69 674 ARG A CA 1
ATOM 5142 C C . ARG A 1 651 ? 37.957 83.103 60.860 1.00 49.33 674 ARG A C 1
ATOM 5143 O O . ARG A 1 651 ? 37.879 82.082 61.553 1.00 49.14 674 ARG A O 1
ATOM 5151 N N . TRP A 1 652 ? 38.809 83.238 59.847 1.00 48.31 675 TRP A N 1
ATOM 5152 C CA . TRP A 1 652 ? 39.856 82.251 59.601 1.00 50.31 675 TRP A CA 1
ATOM 5153 C C . TRP A 1 652 ? 40.876 82.096 60.744 1.00 50.42 675 TRP A C 1
ATOM 5154 O O . TRP A 1 652 ? 41.262 80.962 61.052 1.00 51.61 675 TRP A O 1
ATOM 5165 N N . ARG A 1 653 ? 41.296 83.199 61.368 1.00 50.69 676 ARG A N 1
ATOM 5166 C CA A ARG A 1 653 ? 42.175 83.164 62.559 0.50 52.01 676 ARG A CA 1
ATOM 5167 C CA B ARG A 1 653 ? 42.199 83.097 62.517 0.50 52.47 676 ARG A CA 1
ATOM 5168 C C . ARG A 1 653 ? 41.507 82.351 63.652 1.00 52.95 676 ARG A C 1
ATOM 5169 O O . ARG A 1 653 ? 42.098 81.452 64.234 1.00 54.23 676 ARG A O 1
ATOM 5184 N N . LEU A 1 654 ? 40.245 82.691 63.944 1.00 52.01 677 LEU A N 1
ATOM 5185 C CA . LEU A 1 654 ? 39.502 81.991 65.013 1.00 51.89 677 LEU A CA 1
ATOM 5186 C C . LEU A 1 654 ? 39.404 80.489 64.724 1.00 51.56 677 LEU A C 1
ATOM 5187 O O . LEU A 1 654 ? 39.643 79.651 65.610 1.00 53.00 677 LEU A O 1
ATOM 5192 N N . PHE A 1 655 ? 39.103 80.168 63.467 1.00 51.03 678 PHE A N 1
ATOM 5193 C CA . PHE A 1 655 ? 38.940 78.782 63.033 1.00 52.87 678 PHE A CA 1
ATOM 5194 C C . PHE A 1 655 ? 40.233 77.970 63.221 1.00 54.13 678 PHE A C 1
ATOM 5195 O O . PHE A 1 655 ? 40.229 76.914 63.860 1.00 54.48 678 PHE A O 1
ATOM 5203 N N A LEU A 1 656 ? 41.336 78.489 62.659 0.50 53.85 679 LEU A N 1
ATOM 5204 N N B LEU A 1 656 ? 41.324 78.481 62.691 0.50 54.35 679 LEU A N 1
ATOM 5205 C CA A LEU A 1 656 ? 42.691 77.918 62.828 0.50 54.57 679 LEU A CA 1
ATOM 5206 C CA B LEU A 1 656 ? 42.574 77.776 62.778 0.50 55.39 679 LEU A CA 1
ATOM 5207 C C A LEU A 1 656 ? 42.994 77.665 64.282 0.50 56.06 679 LEU A C 1
ATOM 5208 C C B LEU A 1 656 ? 43.083 77.695 64.244 0.50 56.56 679 LEU A C 1
ATOM 5209 O O A LEU A 1 656 ? 43.373 76.565 64.674 0.50 56.84 679 LEU A O 1
ATOM 5210 O O B LEU A 1 656 ? 43.645 76.681 64.617 0.50 57.27 679 LEU A O 1
ATOM 5219 N N . GLU A 1 657 ? 42.818 78.708 65.076 1.00 56.44 680 GLU A N 1
ATOM 5220 C CA . GLU A 1 657 ? 43.054 78.631 66.529 1.00 59.21 680 GLU A CA 1
ATOM 5221 C C . GLU A 1 657 ? 42.236 77.561 67.265 1.00 58.99 680 GLU A C 1
ATOM 5222 O O . GLU A 1 657 ? 42.779 76.856 68.139 1.00 60.36 680 GLU A O 1
ATOM 5228 N N . ALA A 1 658 ? 40.965 77.412 66.881 1.00 56.57 681 ALA A N 1
ATOM 5229 C CA . ALA A 1 658 ? 40.105 76.372 67.448 1.00 55.75 681 ALA A CA 1
ATOM 5230 C C . ALA A 1 658 ? 40.572 74.973 67.009 1.00 57.46 681 ALA A C 1
ATOM 5231 O O . ALA A 1 658 ? 40.593 74.046 67.839 1.00 59.41 681 ALA A O 1
ATOM 5233 N N . LEU A 1 659 ? 41.019 74.829 65.754 1.00 56.38 682 LEU A N 1
ATOM 5234 C CA . LEU A 1 659 ? 41.619 73.565 65.316 1.00 58.76 682 LEU A CA 1
ATOM 5235 C C . LEU A 1 659 ? 42.910 73.205 66.070 1.00 60.57 682 LEU A C 1
ATOM 5236 O O . LEU A 1 659 ? 43.096 72.045 66.469 1.00 62.13 682 LEU A O 1
ATOM 5241 N N . VAL A 1 660 ? 43.809 74.174 66.263 1.00 60.77 683 VAL A N 1
ATOM 5242 C CA . VAL A 1 660 ? 45.069 73.836 66.901 1.00 63.11 683 VAL A CA 1
ATOM 5243 C C . VAL A 1 660 ? 44.870 73.589 68.401 1.00 63.14 683 VAL A C 1
ATOM 5244 O O . VAL A 1 660 ? 45.533 72.727 68.964 1.00 64.01 683 VAL A O 1
ATOM 5248 N N . ASP A 1 661 ? 43.981 74.356 69.024 1.00 62.48 684 ASP A N 1
ATOM 5249 C CA . ASP A 1 661 ? 43.575 74.078 70.384 1.00 64.02 684 ASP A CA 1
ATOM 5250 C C . ASP A 1 661 ? 42.997 72.650 70.492 1.00 64.46 684 ASP A C 1
ATOM 5251 O O . ASP A 1 661 ? 43.365 71.916 71.381 1.00 64.54 684 ASP A O 1
ATOM 5256 N N . SER A 1 662 ? 42.142 72.251 69.560 1.00 64.42 685 SER A N 1
ATOM 5257 C CA . SER A 1 662 ? 41.556 70.898 69.556 1.00 65.03 685 SER A CA 1
ATOM 5258 C C . SER A 1 662 ? 42.607 69.800 69.443 1.00 66.00 685 SER A C 1
ATOM 5259 O O . SER A 1 662 ? 42.597 68.808 70.194 1.00 65.66 685 SER A O 1
ATOM 5262 N N . VAL A 1 663 ? 43.524 69.960 68.500 1.00 66.55 686 VAL A N 1
ATOM 5263 C CA . VAL A 1 663 ? 44.591 68.950 68.356 1.00 67.47 686 VAL A CA 1
ATOM 5264 C C . VAL A 1 663 ? 45.512 68.970 69.560 1.00 69.07 686 VAL A C 1
ATOM 5265 O O . VAL A 1 663 ? 45.915 67.904 70.028 1.00 70.01 686 VAL A O 1
ATOM 5269 N N . ALA A 1 664 ? 45.840 70.160 70.060 1.00 69.59 687 ALA A N 1
ATOM 5270 C CA . ALA A 1 664 ? 46.771 70.292 71.199 1.00 73.28 687 ALA A CA 1
ATOM 5271 C C . ALA A 1 664 ? 46.238 69.690 72.507 1.00 74.46 687 ALA A C 1
ATOM 5272 O O . ALA A 1 664 ? 46.996 69.097 73.226 1.00 73.60 687 ALA A O 1
ATOM 5274 N N . GLN A 1 665 ? 44.944 69.828 72.791 1.00 77.02 688 GLN A N 1
ATOM 5275 C CA . GLN A 1 665 ? 44.320 69.109 73.913 1.00 81.91 688 GLN A CA 1
ATOM 5276 C C . GLN A 1 665 ? 43.868 67.759 73.374 1.00 83.59 688 GLN A C 1
ATOM 5277 O O . GLN A 1 665 ? 44.076 67.431 72.219 1.00 82.52 688 GLN A O 1
ATOM 5283 N N . GLY A 1 666 ? 43.173 66.989 74.181 1.00 88.32 689 GLY A N 1
ATOM 5284 C CA . GLY A 1 666 ? 42.586 65.763 73.661 1.00 92.24 689 GLY A CA 1
ATOM 5285 C C . GLY A 1 666 ? 41.409 65.945 72.723 1.00 91.15 689 GLY A C 1
ATOM 5286 O O . GLY A 1 666 ? 40.999 64.985 72.100 1.00 94.95 689 GLY A O 1
ATOM 5287 N N . ILE A 1 667 ? 40.921 67.176 72.552 1.00 90.10 690 ILE A N 1
ATOM 5288 C CA . ILE A 1 667 ? 39.484 67.446 72.457 1.00 88.86 690 ILE A CA 1
ATOM 5289 C C . ILE A 1 667 ? 38.966 67.635 71.025 1.00 89.20 690 ILE A C 1
ATOM 5290 O O . ILE A 1 667 ? 39.551 68.401 70.260 1.00 89.12 690 ILE A O 1
ATOM 5295 N N . PRO A 1 668 ? 37.844 66.959 70.664 1.00 88.30 691 PRO A N 1
ATOM 5296 C CA . PRO A 1 668 ? 37.241 67.231 69.354 1.00 85.32 691 PRO A CA 1
ATOM 5297 C C . PRO A 1 668 ? 36.771 68.678 69.164 1.00 80.59 691 PRO A C 1
ATOM 5298 O O . PRO A 1 668 ? 36.348 69.336 70.114 1.00 77.16 691 PRO A O 1
ATOM 5302 N N . PHE A 1 669 ? 36.900 69.145 67.929 1.00 76.24 692 PHE A N 1
ATOM 5303 C CA . PHE A 1 669 ? 36.456 70.456 67.529 1.00 75.80 692 PHE A CA 1
ATOM 5304 C C . PHE A 1 669 ? 34.946 70.388 67.421 1.00 79.29 692 PHE A C 1
ATOM 5305 O O . PHE A 1 669 ? 34.431 69.484 66.770 1.00 79.74 692 PHE A O 1
ATOM 5313 N N . GLN A 1 670 ? 34.235 71.320 68.050 1.00 83.16 693 GLN A N 1
ATOM 5314 C CA . GLN A 1 670 ? 32.764 71.384 67.901 1.00 87.03 693 GLN A CA 1
ATOM 5315 C C . GLN A 1 670 ? 32.285 72.628 67.143 1.00 82.35 693 GLN A C 1
ATOM 5316 O O . GLN A 1 670 ? 32.448 73.754 67.607 1.00 78.61 693 GLN A O 1
ATOM 5322 N N . GLN A 1 671 ? 31.716 72.363 65.963 1.00 81.87 694 GLN A N 1
ATOM 5323 C CA . GLN A 1 671 ? 31.160 73.359 65.053 1.00 81.65 694 GLN A CA 1
ATOM 5324 C C . GLN A 1 671 ? 30.173 74.298 65.654 1.00 83.54 694 GLN A C 1
ATOM 5325 O O . GLN A 1 671 ? 30.197 75.482 65.316 1.00 79.94 694 GLN A O 1
ATOM 5331 N N . HIS A 1 672 ? 29.262 73.749 66.470 1.00 88.66 695 HIS A N 1
ATOM 5332 C CA . HIS A 1 672 ? 28.146 74.531 67.037 1.00 91.41 695 HIS A CA 1
ATOM 5333 C C . HIS A 1 672 ? 28.683 75.610 67.983 1.00 87.97 695 HIS A C 1
ATOM 5334 O O . HIS A 1 672 ? 28.125 76.711 68.026 1.00 85.16 695 HIS A O 1
ATOM 5341 N N . GLN A 1 673 ? 29.787 75.303 68.678 1.00 82.64 696 GLN A N 1
ATOM 5342 C CA . GLN A 1 673 ? 30.401 76.244 69.615 1.00 82.53 696 GLN A CA 1
ATOM 5343 C C . GLN A 1 673 ? 31.192 77.342 68.878 1.00 77.30 696 GLN A C 1
ATOM 5344 O O . GLN A 1 673 ? 31.117 78.524 69.237 1.00 76.04 696 GLN A O 1
ATOM 5350 N N . PHE A 1 674 ? 31.945 76.935 67.857 1.00 69.76 697 PHE A N 1
ATOM 5351 C CA . PHE A 1 674 ? 32.680 77.859 66.995 1.00 63.00 697 PHE A CA 1
ATOM 5352 C C . PHE A 1 674 ? 31.691 78.777 66.285 1.00 61.77 697 PHE A C 1
ATOM 5353 O O . PHE A 1 674 ? 31.971 79.956 66.098 1.00 59.11 697 PHE A O 1
ATOM 5361 N N . ASP A 1 675 ? 30.551 78.214 65.881 1.00 63.13 698 ASP A N 1
ATOM 5362 C CA . ASP A 1 675 ? 29.481 78.970 65.231 1.00 64.47 698 ASP A CA 1
ATOM 5363 C C . ASP A 1 675 ? 28.993 80.145 66.111 1.00 63.69 698 ASP A C 1
ATOM 5364 O O . ASP A 1 675 ? 28.797 81.263 65.605 1.00 58.31 698 ASP A O 1
ATOM 5369 N N . LYS A 1 676 ? 28.890 79.921 67.423 1.00 65.71 699 LYS A N 1
ATOM 5370 C CA . LYS A 1 676 ? 28.542 81.008 68.346 1.00 68.13 699 LYS A CA 1
ATOM 5371 C C . LYS A 1 676 ? 29.649 82.055 68.492 1.00 64.26 699 LYS A C 1
ATOM 5372 O O . LYS A 1 676 ? 29.369 83.265 68.471 1.00 60.33 699 LYS A O 1
ATOM 5378 N N . ASN A 1 677 ? 30.897 81.606 68.582 1.00 61.26 700 ASN A N 1
ATOM 5379 C CA . ASN A 1 677 ? 32.023 82.541 68.739 1.00 59.40 700 ASN A CA 1
ATOM 5380 C C . ASN A 1 677 ? 32.268 83.372 67.476 1.00 56.56 700 ASN A C 1
ATOM 5381 O O . ASN A 1 677 ? 32.532 84.570 67.549 1.00 54.09 700 ASN A O 1
ATOM 5386 N N . VAL A 1 678 ? 32.187 82.734 66.312 1.00 53.01 701 VAL A N 1
ATOM 5387 C CA . VAL A 1 678 ? 32.509 83.429 65.083 1.00 52.56 701 VAL A CA 1
ATOM 5388 C C . VAL A 1 678 ? 31.409 84.460 64.761 1.00 52.47 701 VAL A C 1
ATOM 5389 O O . VAL A 1 678 ? 31.699 85.511 64.163 1.00 50.51 701 VAL A O 1
ATOM 5393 N N . PHE A 1 679 ? 30.171 84.169 65.185 1.00 51.80 702 PHE A N 1
ATOM 5394 C CA . PHE A 1 679 ? 29.069 85.100 65.010 1.00 51.38 702 PHE A CA 1
ATOM 5395 C C . PHE A 1 679 ? 29.356 86.434 65.716 1.00 51.87 702 PHE A C 1
ATOM 5396 O O . PHE A 1 679 ? 29.108 87.496 65.124 1.00 50.45 702 PHE A O 1
ATOM 5404 N N . GLN A 1 680 ? 29.910 86.381 66.932 1.00 52.27 703 GLN A N 1
ATOM 5405 C CA . GLN A 1 680 ? 30.351 87.584 67.639 1.00 54.43 703 GLN A CA 1
ATOM 5406 C C . GLN A 1 680 ? 31.344 88.411 66.815 1.00 52.57 703 GLN A C 1
ATOM 5407 O O . GLN A 1 680 ? 31.224 89.629 66.754 1.00 52.11 703 GLN A O 1
ATOM 5413 N N . LEU A 1 681 ? 32.293 87.768 66.151 1.00 52.94 704 LEU A N 1
ATOM 5414 C CA . LEU A 1 681 ? 33.239 88.511 65.296 1.00 53.41 704 LEU A CA 1
ATOM 5415 C C . LEU A 1 681 ? 32.583 89.067 64.040 1.00 49.72 704 LEU A C 1
ATOM 5416 O O . LEU A 1 681 ? 32.877 90.180 63.631 1.00 48.83 704 LEU A O 1
ATOM 5421 N N . GLU A 1 682 ? 31.689 88.308 63.430 1.00 49.42 705 GLU A N 1
ATOM 5422 C CA . GLU A 1 682 ? 30.986 88.791 62.217 1.00 48.51 705 GLU A CA 1
ATOM 5423 C C . GLU A 1 682 ? 30.121 90.038 62.545 1.00 46.92 705 GLU A C 1
ATOM 5424 O O . GLU A 1 682 ? 30.151 91.061 61.846 1.00 45.97 705 GLU A O 1
ATOM 5430 N N . GLN A 1 683 ? 29.373 89.934 63.625 1.00 46.90 706 GLN A N 1
ATOM 5431 C CA . GLN A 1 683 ? 28.564 91.034 64.135 1.00 47.55 706 GLN A CA 1
ATOM 5432 C C . GLN A 1 683 ? 29.407 92.245 64.567 1.00 47.00 706 GLN A C 1
ATOM 5433 O O . GLN A 1 683 ? 29.008 93.377 64.343 1.00 45.65 706 GLN A O 1
ATOM 5439 N N . ALA A 1 684 ? 30.588 92.009 65.139 1.00 46.70 707 ALA A N 1
ATOM 5440 C CA . ALA A 1 684 ? 31.459 93.111 65.519 1.00 46.96 707 ALA A CA 1
ATOM 5441 C C . ALA A 1 684 ? 31.918 93.908 64.314 1.00 46.00 707 ALA A C 1
ATOM 5442 O O . ALA A 1 684 ? 32.009 95.131 64.388 1.00 45.82 707 ALA A O 1
ATOM 5444 N N . PHE A 1 685 ? 32.208 93.225 63.201 1.00 46.31 708 PHE A N 1
ATOM 5445 C CA . PHE A 1 685 ? 32.524 93.922 61.955 1.00 43.66 708 PHE A CA 1
ATOM 5446 C C . PHE A 1 685 ? 31.361 94.841 61.556 1.00 45.72 708 PHE A C 1
ATOM 5447 O O . PHE A 1 685 ? 31.588 95.977 61.115 1.00 43.64 708 PHE A O 1
ATOM 5455 N N . VAL A 1 686 ? 30.131 94.334 61.679 1.00 44.92 709 VAL A N 1
ATOM 5456 C CA . VAL A 1 686 ? 28.949 95.110 61.278 1.00 44.63 709 VAL A CA 1
ATOM 5457 C C . VAL A 1 686 ? 28.715 96.346 62.161 1.00 44.17 709 VAL A C 1
ATOM 5458 O O . VAL A 1 686 ? 28.450 97.413 61.644 1.00 43.10 709 VAL A O 1
ATOM 5462 N N . LEU A 1 687 ? 28.796 96.172 63.470 1.00 45.07 710 LEU A N 1
ATOM 5463 C CA . LEU A 1 687 ? 28.486 97.216 64.432 1.00 47.85 710 LEU A CA 1
ATOM 5464 C C . LEU A 1 687 ? 29.632 98.185 64.730 1.00 48.51 710 LEU A C 1
ATOM 5465 O O . LEU A 1 687 ? 29.415 99.212 65.356 1.00 49.73 710 LEU A O 1
ATOM 5470 N N . SER A 1 688 ? 30.849 97.864 64.320 1.00 49.28 711 SER A N 1
ATOM 5471 C CA . SER A 1 688 ? 31.990 98.765 64.550 1.00 50.80 711 SER A CA 1
ATOM 5472 C C . SER A 1 688 ? 31.800 100.080 63.799 1.00 51.69 711 SER A C 1
ATOM 5473 O O . SER A 1 688 ? 31.249 100.086 62.700 1.00 51.85 711 SER A O 1
ATOM 5476 N N . LYS A 1 689 ? 32.277 101.170 64.379 1.00 54.74 712 LYS A N 1
ATOM 5477 C CA . LYS A 1 689 ? 32.206 102.509 63.749 1.00 61.10 712 LYS A CA 1
ATOM 5478 C C . LYS A 1 689 ? 33.532 102.913 63.099 1.00 58.42 712 LYS A C 1
ATOM 5479 O O . LYS A 1 689 ? 33.701 104.025 62.645 1.00 58.93 712 LYS A O 1
ATOM 5485 N N . GLN A 1 690 ? 34.442 101.963 63.031 1.00 57.00 713 GLN A N 1
ATOM 5486 C CA . GLN A 1 690 ? 35.631 102.037 62.218 1.00 58.62 713 GLN A CA 1
ATOM 5487 C C . GLN A 1 690 ? 35.365 102.604 60.823 1.00 55.70 713 GLN A C 1
ATOM 5488 O O . GLN A 1 690 ? 34.476 102.152 60.139 1.00 50.80 713 GLN A O 1
ATOM 5494 N N . ARG A 1 691 ? 36.190 103.553 60.410 1.00 52.89 714 ARG A N 1
ATOM 5495 C CA . ARG A 1 691 ? 36.168 104.092 59.077 1.00 52.88 714 ARG A CA 1
ATOM 5496 C C . ARG A 1 691 ? 37.247 103.391 58.240 1.00 50.29 714 ARG A C 1
ATOM 5497 O O . ARG A 1 691 ? 38.227 102.951 58.766 1.00 54.85 714 ARG A O 1
ATOM 5505 N N . TYR A 1 692 ? 37.033 103.295 56.941 1.00 47.05 715 TYR A N 1
ATOM 5506 C CA . TYR A 1 692 ? 37.854 102.536 56.030 1.00 48.29 715 TYR A CA 1
ATOM 5507 C C . TYR A 1 692 ? 38.399 103.523 55.016 1.00 48.35 715 TYR A C 1
ATOM 5508 O O . TYR A 1 692 ? 37.696 104.416 54.628 1.00 46.34 715 TYR A O 1
ATOM 5517 N N . PRO A 1 693 ? 39.664 103.376 54.606 1.00 50.39 716 PRO A N 1
ATOM 5518 C CA . PRO A 1 693 ? 40.228 104.340 53.654 1.00 51.43 716 PRO A CA 1
ATOM 5519 C C . PRO A 1 693 ? 39.513 104.277 52.313 1.00 51.52 716 PRO A C 1
ATOM 5520 O O . PRO A 1 693 ? 39.134 103.205 51.886 1.00 50.03 716 PRO A O 1
ATOM 5524 N N . SER A 1 694 ? 39.372 105.423 51.662 1.00 53.38 717 SER A N 1
ATOM 5525 C CA . SER A 1 694 ? 38.896 105.513 50.284 1.00 54.37 717 SER A CA 1
ATOM 5526 C C . SER A 1 694 ? 39.995 105.872 49.284 1.00 53.82 717 SER A C 1
ATOM 5527 O O . SER A 1 694 ? 39.713 105.987 48.092 1.00 55.04 717 SER A O 1
ATOM 5530 N N . GLN A 1 695 ? 41.229 106.047 49.753 1.00 54.98 718 GLN A N 1
ATOM 5531 C CA . GLN A 1 695 ? 42.372 106.284 48.866 1.00 57.29 718 GLN A CA 1
ATOM 5532 C C . GLN A 1 695 ? 43.251 105.040 48.789 1.00 54.37 718 GLN A C 1
ATOM 5533 O O . GLN A 1 695 ? 43.487 104.401 49.793 1.00 50.85 718 GLN A O 1
ATOM 5539 N N . PRO A 1 696 ? 43.727 104.687 47.583 1.00 54.20 719 PRO A N 1
ATOM 5540 C CA . PRO A 1 696 ? 44.639 103.536 47.477 1.00 55.88 719 PRO A CA 1
ATOM 5541 C C . PRO A 1 696 ? 46.008 103.760 48.148 1.00 58.10 719 PRO A C 1
ATOM 5542 O O . PRO A 1 696 ? 46.425 104.884 48.325 1.00 57.42 719 PRO A O 1
ATOM 5546 N N . ARG A 1 697 ? 46.698 102.677 48.466 1.00 60.25 720 ARG A N 1
ATOM 5547 C CA . ARG A 1 697 ? 48.002 102.720 49.091 1.00 65.58 720 ARG A CA 1
ATOM 5548 C C . ARG A 1 697 ? 48.858 101.564 48.516 1.00 62.05 720 ARG A C 1
ATOM 5549 O O . ARG A 1 697 ? 48.384 100.435 48.393 1.00 57.17 720 ARG A O 1
ATOM 5557 N N . GLY A 1 698 ? 50.108 101.866 48.153 1.00 59.11 721 GLY A N 1
ATOM 5558 C CA . GLY A 1 698 ? 51.011 100.875 47.550 1.00 58.15 721 GLY A CA 1
ATOM 5559 C C . GLY A 1 698 ? 50.856 100.769 46.038 1.00 57.35 721 GLY A C 1
ATOM 5560 O O . GLY A 1 698 ? 50.000 101.427 45.434 1.00 56.35 721 GLY A O 1
ATOM 5561 N N . ASP A 1 699 ? 51.676 99.922 45.433 1.00 58.57 722 ASP A N 1
ATOM 5562 C CA . ASP A 1 699 ? 51.677 99.708 43.974 1.00 59.33 722 ASP A CA 1
ATOM 5563 C C . ASP A 1 699 ? 51.175 98.304 43.614 1.00 55.82 722 ASP A C 1
ATOM 5564 O O . ASP A 1 699 ? 51.751 97.285 44.012 1.00 54.41 722 ASP A O 1
ATOM 5569 N N . THR A 1 700 ? 50.139 98.260 42.813 1.00 52.07 723 THR A N 1
ATOM 5570 C CA . THR A 1 700 ? 49.496 97.007 42.459 1.00 52.28 723 THR A CA 1
ATOM 5571 C C . THR A 1 700 ? 50.420 95.979 41.786 1.00 53.51 723 THR A C 1
ATOM 5572 O O . THR A 1 700 ? 50.418 94.806 42.146 1.00 51.55 723 THR A O 1
ATOM 5576 N N . VAL A 1 701 ? 51.192 96.430 40.804 1.00 56.57 724 VAL A N 1
ATOM 5577 C CA . VAL A 1 701 ? 52.088 95.548 40.031 1.00 58.99 724 VAL A CA 1
ATOM 5578 C C . VAL A 1 701 ? 53.146 94.908 40.926 1.00 59.75 724 VAL A C 1
ATOM 5579 O O . VAL A 1 701 ? 53.356 93.704 40.869 1.00 59.20 724 VAL A O 1
ATOM 5583 N N . ASP A 1 702 ? 53.789 95.737 41.749 1.00 62.33 725 ASP A N 1
ATOM 5584 C CA . ASP A 1 702 ? 54.815 95.325 42.724 1.00 63.36 725 ASP A CA 1
ATOM 5585 C C . ASP A 1 702 ? 54.250 94.321 43.754 1.00 61.27 725 ASP A C 1
ATOM 5586 O O . ASP A 1 702 ? 54.850 93.279 44.018 1.00 61.98 725 ASP A O 1
ATOM 5591 N N . LEU A 1 703 ? 53.079 94.603 44.310 1.00 59.36 726 LEU A N 1
ATOM 5592 C CA . LEU A 1 703 ? 52.487 93.713 45.306 1.00 58.52 726 LEU A CA 1
ATOM 5593 C C . LEU A 1 703 ? 52.088 92.360 44.689 1.00 58.90 726 LEU A C 1
ATOM 5594 O O . LEU A 1 703 ? 52.348 91.291 45.284 1.00 57.73 726 LEU A O 1
ATOM 5599 N N . ALA A 1 704 ? 51.538 92.409 43.472 1.00 58.22 727 ALA A N 1
ATOM 5600 C CA . ALA A 1 704 ? 51.127 91.204 42.752 1.00 58.41 727 ALA A CA 1
ATOM 5601 C C . ALA A 1 704 ? 52.317 90.321 42.420 1.00 59.55 727 ALA A C 1
ATOM 5602 O O . ALA A 1 704 ? 52.273 89.112 42.603 1.00 57.94 727 ALA A O 1
ATOM 5604 N N . LYS A 1 705 ? 53.379 90.951 41.931 1.00 63.26 728 LYS A N 1
ATOM 5605 C CA . LYS A 1 705 ? 54.661 90.282 41.702 1.00 66.67 728 LYS A CA 1
ATOM 5606 C C . LYS A 1 705 ? 55.208 89.562 42.961 1.00 65.85 728 LYS A C 1
ATOM 5607 O O . LYS A 1 705 ? 55.607 88.405 42.880 1.00 65.93 728 LYS A O 1
ATOM 5613 N N . LYS A 1 706 ? 55.211 90.231 44.110 1.00 64.26 729 LYS A N 1
ATOM 5614 C CA . LYS A 1 706 ? 55.601 89.580 45.377 1.00 64.81 729 LYS A CA 1
ATOM 5615 C C . LYS A 1 706 ? 54.741 88.373 45.745 1.00 62.19 729 LYS A C 1
ATOM 5616 O O . LYS A 1 706 ? 55.269 87.335 46.110 1.00 64.61 729 LYS A O 1
ATOM 5622 N N . ILE A 1 707 ? 53.424 88.491 45.622 1.00 59.13 730 ILE A N 1
ATOM 5623 C CA . ILE A 1 707 ? 52.560 87.367 45.886 1.00 56.99 730 ILE A CA 1
ATOM 5624 C C . ILE A 1 707 ? 52.905 86.214 44.928 1.00 57.77 730 ILE A C 1
ATOM 5625 O O . ILE A 1 707 ? 53.034 85.061 45.352 1.00 56.11 730 ILE A O 1
ATOM 5630 N N . PHE A 1 708 ? 53.063 86.525 43.645 1.00 57.88 731 PHE A N 1
ATOM 5631 C CA . PHE A 1 708 ? 53.432 85.508 42.676 1.00 59.73 731 PHE A CA 1
ATOM 5632 C C . PHE A 1 708 ? 54.788 84.848 42.990 1.00 60.85 731 PHE A C 1
ATOM 5633 O O . PHE A 1 708 ? 54.882 83.628 43.043 1.00 61.53 731 PHE A O 1
ATOM 5641 N N . LEU A 1 709 ? 55.834 85.635 43.212 1.00 62.77 732 LEU A N 1
ATOM 5642 C CA . LEU A 1 709 ? 57.154 85.056 43.502 1.00 65.29 732 LEU A CA 1
ATOM 5643 C C . LEU A 1 709 ? 57.150 84.153 44.726 1.00 64.62 732 LEU A C 1
ATOM 5644 O O . LEU A 1 709 ? 57.787 83.111 44.738 1.00 64.48 732 LEU A O 1
ATOM 5649 N N . LYS A 1 710 ? 56.385 84.527 45.734 1.00 63.94 733 LYS A N 1
ATOM 5650 C CA . LYS A 1 710 ? 56.270 83.711 46.944 1.00 64.54 733 LYS A CA 1
ATOM 5651 C C . LYS A 1 710 ? 55.412 82.460 46.761 1.00 63.40 733 LYS A C 1
ATOM 5652 O O . LYS A 1 710 ? 55.832 81.396 47.171 1.00 62.78 733 LYS A O 1
ATOM 5658 N N . TYR A 1 711 ? 54.216 82.567 46.175 1.00 61.95 734 TYR A N 1
ATOM 5659 C CA . TYR A 1 711 ? 53.275 81.422 46.195 1.00 62.11 734 TYR A CA 1
ATOM 5660 C C . TYR A 1 711 ? 53.258 80.539 44.929 1.00 63.86 734 TYR A C 1
ATOM 5661 O O . TYR A 1 711 ? 53.008 79.329 45.018 1.00 63.81 734 TYR A O 1
ATOM 5670 N N . TYR A 1 712 ? 53.516 81.117 43.761 1.00 64.18 735 TYR A N 1
ATOM 5671 C CA . TYR A 1 712 ? 53.505 80.327 42.525 1.00 66.17 735 TYR A CA 1
ATOM 5672 C C . TYR A 1 712 ? 54.459 79.096 42.523 1.00 68.23 735 TYR A C 1
ATOM 5673 O O . TYR A 1 712 ? 54.017 78.025 42.105 1.00 68.12 735 TYR A O 1
ATOM 5682 N N . PRO A 1 713 ? 55.737 79.233 42.978 1.00 70.17 736 PRO A N 1
ATOM 5683 C CA . PRO A 1 713 ? 56.626 78.026 43.051 1.00 73.58 736 PRO A CA 1
ATOM 5684 C C . PRO A 1 713 ? 56.133 76.916 43.989 1.00 74.87 736 PRO A C 1
ATOM 5685 O O . PRO A 1 713 ? 56.406 75.741 43.748 1.00 79.09 736 PRO A O 1
ATOM 5689 N N . ARG A 1 714 ? 55.435 77.293 45.054 1.00 74.78 737 ARG A N 1
ATOM 5690 C CA . ARG A 1 714 ? 54.792 76.322 45.947 1.00 75.21 737 ARG A CA 1
ATOM 5691 C C . ARG A 1 714 ? 53.671 75.564 45.235 1.00 75.49 737 ARG A C 1
ATOM 5692 O O . ARG A 1 714 ? 53.416 74.402 45.534 1.00 76.85 737 ARG A O 1
ATOM 5700 N N . TRP A 1 715 ? 52.991 76.239 44.316 1.00 75.08 738 TRP A N 1
ATOM 5701 C CA . TRP A 1 715 ? 51.936 75.610 43.531 1.00 76.06 738 TRP A CA 1
ATOM 5702 C C . TRP A 1 715 ? 52.538 74.572 42.580 1.00 78.33 738 TRP A C 1
ATOM 5703 O O . TRP A 1 715 ? 52.073 73.429 42.573 1.00 77.83 738 TRP A O 1
ATOM 5714 N N . VAL A 1 716 ? 53.562 74.967 41.807 1.00 81.17 739 VAL A N 1
ATOM 5715 C CA . VAL A 1 716 ? 54.159 74.049 40.817 1.00 84.49 739 VAL A CA 1
ATOM 5716 C C . VAL A 1 716 ? 54.838 72.876 41.522 1.00 84.46 739 VAL A C 1
ATOM 5717 O O . VAL A 1 716 ? 54.785 71.777 41.014 1.00 84.78 739 VAL A O 1
ATOM 5721 N N . ALA A 1 717 ? 55.428 73.115 42.693 1.00 85.80 740 ALA A N 1
ATOM 5722 C CA . ALA A 1 717 ? 56.148 72.074 43.448 1.00 88.17 740 ALA A CA 1
ATOM 5723 C C . ALA A 1 717 ? 55.293 71.283 44.458 1.00 88.94 740 ALA A C 1
ATOM 5724 O O . ALA A 1 717 ? 55.802 70.351 45.067 1.00 92.13 740 ALA A O 1
ATOM 5726 N N . GLY A 1 718 ? 54.020 71.639 44.649 1.00 88.90 741 GLY A N 1
ATOM 5727 C CA . GLY A 1 718 ? 53.154 70.966 45.628 1.00 89.49 741 GLY A CA 1
ATOM 5728 C C . GLY A 1 718 ? 53.559 71.109 47.098 1.00 94.09 741 GLY A C 1
ATOM 5729 O O . GLY A 1 718 ? 53.099 70.329 47.940 1.00 95.59 741 GLY A O 1
ATOM 5730 N N . SER A 1 719 ? 54.378 72.119 47.419 1.00 98.01 742 SER A N 1
ATOM 5731 C CA . SER A 1 719 ? 55.048 72.237 48.735 1.00 101.19 742 SER A CA 1
ATOM 5732 C C . SER A 1 719 ? 54.592 73.483 49.511 1.00 99.21 742 SER A C 1
ATOM 5733 O O . SER A 1 719 ? 55.077 74.593 49.279 1.00 94.97 742 SER A O 1
ATOM 5736 N N . TRP A 1 720 ? 53.723 73.247 50.489 1.00 99.77 743 TRP A N 1
ATOM 5737 C CA . TRP A 1 720 ? 52.844 74.262 51.041 1.00 100.66 743 TRP A CA 1
ATOM 5738 C C . TRP A 1 720 ? 53.362 74.911 52.329 1.00 100.92 743 TRP A C 1
ATOM 5739 O O . TRP A 1 720 ? 53.581 76.127 52.395 1.00 99.40 743 TRP A O 1
#

InterPro domains:
  IPR007781 Alpha-N-acetylglucosaminidase [PTHR12872] (23-737)
  IPR017853 Glycoside hydrolase superfamily [SSF51445] (144-364)
  IPR024240 Alpha-N-acetylglucosaminidase, N-terminal [PF12971] (30-116)
  IPR024732 Alpha-N-acetylglucosaminidase, C-terminal [PF12972] (474-733)
  IPR024733 Alpha-N-acetylglucosaminidase, tim-barrel domain [PF05089] (130-465)
  IPR029018 Beta-hexosaminidase-like, domain 2 [G3DSA:3.30.379.10] (20-123)

Radius of gyration: 26.1 Å; Cα contacts (8 Å, |Δi|>4): 1372; chains: 1; bounding box: 70×56×72 Å

B-factor: mean 53.99, std 15.01, range [32.95, 133.36]

Nearest PDB structures (foldseek):
  4xwh-assembly1_A  TM=1.001E+00  e=0.000E+00  Homo sapiens
  2vc9-assembly1_A  TM=9.109E-01  e=7.762E-49  Clostridium perfringens
  4a4a-assembly1_A  TM=9.209E-01  e=4.547E-48  Clostridium perfringens
  2vcb-assembly1_A  TM=9.164E-01  e=3.283E-48  Clostridium perfringens
  6ezt-assembly1_A  TM=5.414E-01  e=3.629E-06  Vibrio harveyi

Sequence (719 aa):
DEAREAAAVRALVARLLGPGPAADFSVSVERALAAKPGLDTYSLGGGGAARVRVRGSTGVAAAAGLHRYLRDFCGCHVAWSGSQLRLPRPLPAVPGELTEATPNRYRYYQNVCTQSYSFVWWDWARWERREIDWMALNGINLALAWSGQEAIWQRVYLALGLTQAEINEFFTGPAFLAWGRMGNLHTWDGPLPPSWHIKQLYLQHRVLDQMRSFGMTPVLPAFAGHVPEAVTRVFPQVNVTTKMGSWGHFNCSYSCSFLLAPEDPIFPIIGSLFLRELIKEFGTDIYGADTFNEMQPPSSEPSYLAAATTAVYEAMTAVDTEAVWLLQGWLFQHQPQFWGPAQIRAVLGAVPRGRLLVLDLFAESQPVYTRRTASFQGQPFIWCMLHNFGGNHGLFGALEAVNGGPEAARLFPNSTMVGTGMAPEGISQNEVVYSLMAELGWRKDPVPDLAAWVTSFAARRYGVSHPDAGAAWRLLLRSVYNCSGEACRGHHNRSPLVRRPSLQMNTSIWYNRSDVFEAWRLLLTSAPSLATSPAFRRYDLLDLTRQAVQELVSLYYEEARSAYLSKELASLLRAGGVLAYELLPALDEVLASDSRFLLGSWLEEQARAAAVSEAEADFYEQNSRYQLTLWGPEGNILDYANKQLAGLVANYYTPRWRRLFLLEALVDSVAQGIPFQQHQFDKNVFQLEQAFVLSKQRYPSQPRGDTVDLAKKIFLKYYPRWVAGSW

Secondary structure (DSSP, 8-state):
-HHHHHHHHHHHHHHHH-HHHHTTEEEEE-GGG-SSTT--EEEEEE-TTSPEEEEESSHHHHHHHHHHHHHHTT--EEETTEEE----SSPPPPSS-EEEE-S-SEEEE--TTHHHHTSTT--HHHHHHHHHHHHHTT--EEE--TTHHHHHHHHHHHHT--HHHHHHHS--GGGHHHHHTTS--STT-PPPHHHHHHHHHHHHHHHHHHHHHT-EEEEE---SEE-TTHHHHSTT--EEEPPPSTT--TTTS-PEEEPTT-THHHHHHHHHHHHHHHHH----EE--S-TTS--S---HHHHHHHHHHHHHHHHTT-TT--EEEE-HHHHHSTTT--HHHHHHHHTTS-TTSEEEEETTTTTS-SGGGTHHHHT--EEEEE--BSTT--S---BHHHHHHHHHHHHHSTT--EEEEEE--SS-SS-HHHHHHHHHHTT-SS--S-HHHHHHHHHHHHHTS--HHHHHHHHHHHHTTTB--STT--B----GGGS---TT-----SS-HHHHHHHHHHHHHTHHHHTT-HHHHHHHHHHHHHHHHHHHHHHHHHHHHHHHTT-HHHHHHHHHHIIIIIHHHHHHHHTTSGGGBHHHHHHHHHHH-SSHHHHHHHHHHHHHHHTTSSTT-TTTTTT----BTHIIIIIHHHHHHHHHHHHHHHHSSPPP-HHHHHHHHHHHHHHHHH-------S--S-HHHHHHHHHHHHHHHHHHT--

Organism: Homo sapiens (NCBI:txid9606)